Protein AF-A0A497EBQ5-F1 (afdb_monomer)

Sequence (539 aa):
HGDTGALLALSRTVGTRFAEIMQRRPEWRGMVRHTCGADFDPTGADAALEPAFLDLISDVGLSLDLALDDESISQLRKLGLRLKGLELVAVLRAGVQAVDGDAEGGWKMKLGRRMTPIAPSTRPFDFAAHGVIDSAVFRFGLIYDLTNFTTVFEEVRKAGRVAEEKALQFMYVFQSRTEEIRVARRLTFEKFMGDGAFFSARRATRILAAACEIQQAYDRLRHEGFPFDKGLRIAVNAAEYRLLPMRGTDEGAPTYEFFGHGIVELARLTTGKSIREVAQIAELFVHAGYDPDEVDAFLRPLIEARVKKTDKARRPYAVVLDAQGELINEGIVVTTAFVEVLGQELGACPLWEGETDGLRWLIFNADPAGETMLPVGLRLLGVVRLKGLAPVELVEALVWPQKGSPPRKLKETFELVDALRRVGGAGSLDVDGGNREEPRMISDDLVVVSFTEPTGIRRWILGEYRAADDVIIHALHMPLVVPVEMEEIEMWLFRSRFDLAGMYEVLRRETSGIARPMLQMREQPDFKAWFLAAPHRAP

Mean predicted aligned error: 20.34 Å

Nearest PDB structures (foldseek):
  4wp8-assembly1_B  TM=8.110E-01  e=7.811E-07  Mycobacterium avium
  4clt-assembly1_A  TM=6.547E-01  e=2.704E-03  Homo sapiens
  4clp-assembly1_A  TM=6.480E-01  e=3.014E-03  Homo sapiens
  4cly-assembly1_A  TM=6.211E-01  e=2.176E-03  Homo sapiens
  4usu-assembly1_A  TM=6.290E-01  e=6.450E-03  Homo sapiens

Foldseek 3Di:
DDDPVVLLVLLQLLLVLVVVVCVVPVVVLVVCCVQQNVPDRCSDSCVLLRLSSLVVCVVVVVCVSSVHDPVSSVVSPVNSVVVVVVVVVVVVVVVQWDWDADPVGWIWTDDDPDTHTDDPVDDRDDPVPPPPDQQKDWKKKKKKAQPPVVVLQVVQVVVHDVSNVVLVVLVVVLVVQLVVLCVVLVWDFQDADVRMGMIIDPALLSRQLSQQSSVVSLVVSVVVPNSSNQFMFMEIETDIWGWDFDDDPDPDDTRTDTDDDVVVVRVQRRVQPPVVVLVVVLVVCVVVVDDNVVSCVVCVVVVVVVVVQVPPDDDQADWAQGPVRTIDGRHYKYFVNSLQRLLVVCDQFWWWWDDDPNAIWIWTFSCPPDPDGFIKTKAWHAWHDGPPDDITTMIGMHGDDPDDDDTGIDPDGDRRVVVNVVRHDPDDDDDDDDDDDDDDDQPQQWKWKWFADPVRDIWIWIAGADPVQQKGFQIDTDPDDDDPDDDDVLVVLQVCLSVVSVVSVVVCVVDVHDIGHVVVQVPGPPIFMARSNHRVDGD

Structure (mmCIF, N/CA/C/O backbone):
data_AF-A0A497EBQ5-F1
#
_entry.id   AF-A0A497EBQ5-F1
#
loop_
_atom_site.group_PDB
_atom_site.id
_atom_site.type_symbol
_atom_site.label_atom_id
_atom_site.label_alt_id
_atom_site.label_comp_id
_atom_site.label_asym_id
_atom_site.label_entity_id
_atom_site.label_seq_id
_atom_site.pdbx_PDB_ins_code
_atom_site.Cartn_x
_atom_site.Cartn_y
_atom_site.Cartn_z
_atom_site.occupancy
_atom_site.B_iso_or_equiv
_atom_site.auth_seq_id
_atom_site.auth_comp_id
_atom_site.auth_asym_id
_atom_site.auth_atom_id
_atom_site.pdbx_PDB_model_num
ATOM 1 N N . HIS A 1 1 ? 36.876 12.454 -16.207 1.00 36.19 1 HIS A N 1
ATOM 2 C CA . HIS A 1 1 ? 36.783 13.291 -17.417 1.00 36.19 1 HIS A CA 1
ATOM 3 C C . HIS A 1 1 ? 37.115 12.411 -18.612 1.00 36.19 1 HIS A C 1
ATOM 5 O O . HIS A 1 1 ? 38.262 12.013 -18.731 1.00 36.19 1 HIS A O 1
ATOM 11 N N . GLY A 1 2 ? 36.109 11.980 -19.378 1.00 52.44 2 GLY A N 1
ATOM 12 C CA . GLY A 1 2 ? 36.311 11.094 -20.532 1.00 52.44 2 GLY A CA 1
ATOM 13 C C . GLY A 1 2 ? 36.712 11.902 -21.762 1.00 52.44 2 GLY A C 1
ATOM 14 O O . GLY A 1 2 ? 36.077 12.913 -22.053 1.00 52.44 2 GLY A O 1
ATOM 15 N N . ASP A 1 3 ? 37.776 11.481 -22.438 1.00 69.69 3 ASP A N 1
ATOM 16 C CA . ASP A 1 3 ? 38.300 12.126 -23.639 1.00 69.69 3 ASP A CA 1
ATOM 17 C C . ASP A 1 3 ? 37.489 11.685 -24.869 1.00 69.69 3 ASP A C 1
ATOM 19 O O . ASP A 1 3 ? 37.651 10.578 -25.383 1.00 69.69 3 ASP A O 1
ATOM 23 N N . THR A 1 4 ? 36.590 12.550 -25.346 1.00 69.06 4 THR A N 1
ATOM 24 C CA . THR A 1 4 ? 35.798 12.345 -26.573 1.00 69.06 4 THR A CA 1
ATOM 25 C C . THR A 1 4 ? 36.681 12.029 -27.789 1.00 69.06 4 THR A C 1
ATOM 27 O O . THR A 1 4 ? 36.239 11.345 -28.714 1.00 69.06 4 THR A O 1
ATOM 30 N N . GLY A 1 5 ? 37.943 12.479 -27.788 1.00 74.81 5 GLY A N 1
ATOM 31 C CA . GLY A 1 5 ? 38.915 12.169 -28.833 1.00 74.81 5 GLY A CA 1
ATOM 32 C C . GLY A 1 5 ? 39.259 10.681 -28.910 1.00 74.81 5 GLY A C 1
ATOM 33 O O . GLY A 1 5 ? 39.334 10.130 -30.010 1.00 74.81 5 GLY A O 1
ATOM 34 N N . ALA A 1 6 ? 39.383 10.008 -27.763 1.00 76.81 6 ALA A N 1
ATOM 35 C CA . ALA A 1 6 ? 39.684 8.579 -27.696 1.00 76.81 6 ALA A CA 1
ATOM 36 C C . ALA A 1 6 ? 38.535 7.721 -28.255 1.00 76.81 6 ALA A C 1
ATOM 38 O O . ALA A 1 6 ? 38.770 6.773 -29.003 1.00 76.81 6 ALA A O 1
ATOM 39 N N . LEU A 1 7 ? 37.287 8.103 -27.970 1.00 75.75 7 LEU A N 1
ATOM 40 C CA . LEU A 1 7 ? 36.094 7.414 -28.469 1.00 75.75 7 LEU A CA 1
ATOM 41 C C . LEU A 1 7 ? 35.959 7.517 -29.998 1.00 75.75 7 LEU A C 1
ATOM 43 O O . LEU A 1 7 ? 35.679 6.529 -30.675 1.00 75.75 7 LEU A O 1
ATOM 47 N N . LEU A 1 8 ? 36.205 8.706 -30.557 1.00 78.62 8 LEU A N 1
ATOM 48 C CA . LEU A 1 8 ? 36.171 8.918 -32.006 1.00 78.62 8 LEU A CA 1
ATOM 49 C C . LEU A 1 8 ? 37.300 8.169 -32.727 1.00 78.62 8 LEU A C 1
ATOM 51 O O . LEU A 1 8 ? 37.102 7.692 -33.844 1.00 78.62 8 LEU A O 1
ATOM 55 N N . ALA A 1 9 ? 38.477 8.059 -32.106 1.00 82.50 9 ALA A N 1
ATOM 56 C CA . ALA A 1 9 ? 39.588 7.275 -32.641 1.00 82.50 9 ALA A CA 1
ATOM 57 C C . ALA A 1 9 ? 39.280 5.767 -32.636 1.00 82.50 9 ALA A C 1
ATOM 59 O O . ALA A 1 9 ? 39.538 5.084 -33.632 1.00 82.50 9 ALA A O 1
ATOM 60 N N . LEU A 1 10 ? 38.673 5.265 -31.556 1.00 83.31 10 LEU A N 1
ATOM 61 C CA . LEU A 1 10 ? 38.221 3.877 -31.456 1.00 83.31 10 LEU A CA 1
ATOM 62 C C . LEU A 1 10 ? 37.173 3.558 -32.529 1.00 83.31 10 LEU A C 1
ATOM 64 O O . LEU A 1 10 ? 37.336 2.598 -33.277 1.00 83.31 10 LEU A O 1
ATOM 68 N N . SER A 1 11 ? 36.159 4.411 -32.684 1.00 82.06 11 SER A N 1
ATOM 69 C CA . SER A 1 11 ? 35.091 4.195 -33.665 1.00 82.06 11 SER A CA 1
ATOM 70 C C . SER A 1 11 ? 35.599 4.181 -35.115 1.00 82.06 11 SER A C 1
ATOM 72 O O . SER A 1 11 ? 35.252 3.294 -35.892 1.00 82.06 11 SER A O 1
ATOM 74 N N . ARG A 1 12 ? 36.531 5.080 -35.476 1.00 84.12 12 ARG A N 1
ATOM 75 C CA . ARG A 1 12 ? 37.190 5.045 -36.800 1.00 84.12 12 ARG A CA 1
ATOM 76 C C . ARG A 1 12 ? 37.993 3.767 -37.026 1.00 84.12 12 ARG A C 1
ATOM 78 O O . ARG A 1 12 ? 38.048 3.267 -38.150 1.00 84.12 12 ARG A O 1
ATOM 85 N N . THR A 1 13 ? 38.628 3.253 -35.977 1.00 86.44 13 THR A N 1
ATOM 86 C CA . THR A 1 13 ? 39.397 2.005 -36.045 1.00 86.44 13 THR A CA 1
ATOM 87 C C . THR A 1 13 ? 38.470 0.819 -36.306 1.00 86.44 13 THR A C 1
ATOM 89 O O . THR A 1 13 ? 38.755 0.020 -37.199 1.00 86.44 13 THR A O 1
ATOM 92 N N . VAL A 1 14 ? 37.333 0.753 -35.604 1.00 87.62 14 VAL A N 1
ATOM 93 C CA . VAL A 1 14 ? 36.286 -0.258 -35.824 1.00 87.62 14 VAL A CA 1
ATOM 94 C C . VAL A 1 14 ? 35.756 -0.182 -37.258 1.00 87.62 14 VAL A C 1
ATOM 96 O O . VAL A 1 14 ? 35.771 -1.192 -37.956 1.00 87.62 14 VAL A O 1
ATOM 99 N N . GLY A 1 15 ? 35.387 1.010 -37.740 1.00 86.94 15 GLY A N 1
ATOM 100 C CA . GLY A 1 15 ? 34.858 1.189 -39.096 1.00 86.94 15 GLY A CA 1
ATOM 101 C C . GLY A 1 15 ? 35.852 0.808 -40.201 1.00 86.94 15 GLY A C 1
ATOM 102 O O . GLY A 1 15 ? 35.484 0.137 -41.165 1.00 86.94 15 GLY A O 1
ATOM 103 N N . THR A 1 16 ? 37.135 1.153 -40.039 1.00 88.75 16 THR A N 1
ATOM 104 C CA . THR A 1 16 ? 38.191 0.799 -41.009 1.00 88.75 16 THR A CA 1
ATOM 105 C C . THR A 1 16 ? 38.391 -0.715 -41.084 1.00 88.75 16 THR A C 1
ATOM 107 O O . THR A 1 16 ? 38.412 -1.289 -42.171 1.00 88.75 16 THR A O 1
ATOM 110 N N . ARG A 1 17 ? 38.482 -1.383 -39.928 1.00 88.69 17 ARG A N 1
ATOM 111 C CA . ARG A 1 17 ? 38.652 -2.841 -39.864 1.00 88.69 17 ARG A CA 1
ATOM 112 C C . ARG A 1 17 ? 37.423 -3.579 -40.378 1.00 88.69 17 ARG A C 1
ATOM 114 O O . ARG A 1 17 ? 37.552 -4.567 -41.096 1.00 88.69 17 ARG A O 1
ATOM 121 N N . PHE A 1 18 ? 36.228 -3.079 -40.076 1.00 88.19 18 PHE A N 1
ATOM 122 C CA . PHE A 1 18 ? 35.001 -3.678 -40.583 1.00 88.19 18 PHE A CA 1
ATOM 123 C C . PHE A 1 18 ? 34.871 -3.523 -42.107 1.00 88.19 18 PHE A C 1
ATOM 125 O O . PHE A 1 18 ? 34.425 -4.452 -42.779 1.00 88.19 18 PHE A O 1
ATOM 132 N N . ALA A 1 19 ? 35.349 -2.415 -42.687 1.00 88.31 19 ALA A N 1
ATOM 133 C CA . ALA A 1 19 ? 35.413 -2.248 -44.140 1.00 88.31 19 ALA A CA 1
ATOM 134 C C . ALA A 1 19 ? 36.300 -3.314 -44.813 1.00 88.31 19 ALA A C 1
ATOM 136 O O . ALA A 1 19 ? 35.929 -3.858 -45.856 1.00 88.31 19 ALA A O 1
ATOM 137 N N . GLU A 1 20 ? 37.437 -3.667 -44.206 1.00 88.75 20 GLU A N 1
ATOM 138 C CA . GLU A 1 20 ? 38.303 -4.754 -44.687 1.00 88.75 20 GLU A CA 1
ATOM 139 C C . GLU A 1 20 ? 37.610 -6.124 -44.603 1.00 88.75 20 GLU A C 1
ATOM 141 O O . GLU A 1 20 ? 37.706 -6.930 -45.534 1.00 88.75 20 GLU A O 1
ATOM 146 N N . ILE A 1 21 ? 36.860 -6.378 -43.524 1.00 86.50 21 ILE A N 1
ATOM 147 C CA . ILE A 1 21 ? 36.050 -7.597 -43.367 1.00 86.50 21 ILE A CA 1
ATOM 148 C C . ILE A 1 21 ? 34.978 -7.662 -44.459 1.00 86.50 21 ILE A C 1
ATOM 150 O O . ILE A 1 21 ? 34.851 -8.685 -45.131 1.00 86.50 21 ILE A O 1
ATOM 154 N N . MET A 1 22 ? 34.265 -6.564 -44.713 1.00 82.94 22 MET A N 1
ATOM 155 C CA . MET A 1 22 ? 33.235 -6.485 -45.753 1.00 82.94 22 MET A CA 1
ATOM 156 C C . MET A 1 22 ? 33.783 -6.652 -47.176 1.00 82.94 22 MET A C 1
ATOM 158 O O . MET A 1 22 ? 33.067 -7.152 -48.045 1.00 82.94 22 MET A O 1
ATOM 162 N N . GLN A 1 23 ? 35.029 -6.245 -47.441 1.00 87.56 23 GLN A N 1
ATOM 163 C CA . GLN A 1 23 ? 35.689 -6.490 -48.731 1.00 87.56 23 GLN A CA 1
ATOM 164 C C . GLN A 1 23 ? 36.008 -7.973 -48.938 1.00 87.56 23 GLN A C 1
ATOM 166 O O . GLN A 1 23 ? 35.891 -8.476 -50.053 1.00 87.56 23 GLN A O 1
ATOM 171 N N . ARG A 1 24 ? 36.398 -8.675 -47.869 1.00 85.69 24 ARG A N 1
ATOM 172 C CA . ARG A 1 24 ? 36.721 -10.110 -47.907 1.00 85.69 24 ARG A CA 1
ATOM 173 C C . ARG A 1 24 ? 35.479 -10.999 -47.860 1.00 85.69 24 ARG A C 1
ATOM 175 O O . ARG A 1 24 ? 35.520 -12.109 -48.381 1.00 85.69 24 ARG A O 1
ATOM 182 N N . ARG A 1 25 ? 34.410 -10.526 -47.217 1.00 83.69 25 ARG A N 1
ATOM 183 C CA . ARG A 1 25 ? 33.180 -11.273 -46.935 1.00 83.69 25 ARG A CA 1
ATOM 184 C C . ARG A 1 25 ? 31.937 -10.416 -47.220 1.00 83.69 25 ARG A C 1
ATOM 186 O O . ARG A 1 25 ? 31.329 -9.867 -46.295 1.00 83.69 25 ARG A O 1
ATOM 193 N N . PRO A 1 26 ? 31.557 -10.248 -48.498 1.00 77.50 26 PRO A N 1
ATOM 194 C CA . PRO A 1 26 ? 30.444 -9.385 -48.893 1.00 77.50 26 PRO A CA 1
ATOM 195 C C . PRO A 1 26 ? 29.076 -9.822 -48.336 1.00 77.50 26 PRO A C 1
ATOM 197 O O . PRO A 1 26 ? 28.170 -8.991 -48.249 1.00 77.50 26 PRO A O 1
ATOM 200 N N . GLU A 1 27 ? 28.920 -11.082 -47.921 1.00 78.56 27 GLU A N 1
ATOM 201 C CA . GLU A 1 27 ? 27.724 -11.641 -47.277 1.00 78.56 27 GLU A CA 1
ATOM 202 C C . GLU A 1 27 ? 27.327 -10.916 -45.979 1.00 78.56 27 GLU A C 1
ATOM 204 O O . GLU A 1 27 ? 26.140 -10.824 -45.656 1.00 78.56 27 GLU A O 1
ATOM 209 N N . TRP A 1 28 ? 28.290 -10.295 -45.289 1.00 81.50 28 TRP A N 1
ATOM 210 C CA . TRP A 1 28 ? 28.044 -9.522 -44.069 1.00 81.50 28 TRP A CA 1
ATOM 211 C C . TRP A 1 28 ? 27.131 -8.321 -44.285 1.00 81.50 28 TRP A C 1
ATOM 213 O O . TRP A 1 28 ? 26.449 -7.902 -43.353 1.00 81.50 28 TRP A O 1
ATOM 223 N N . ARG A 1 29 ? 27.038 -7.811 -45.519 1.00 78.56 29 ARG A N 1
ATOM 224 C CA . ARG A 1 29 ? 26.090 -6.742 -45.863 1.00 78.56 29 ARG A CA 1
ATOM 225 C C . ARG A 1 29 ? 24.653 -7.138 -45.557 1.00 78.56 29 ARG A C 1
ATOM 227 O O . ARG A 1 29 ? 23.904 -6.317 -45.043 1.00 78.56 29 ARG A O 1
ATOM 234 N N . GLY A 1 30 ? 24.266 -8.376 -45.867 1.00 73.88 30 GLY A N 1
ATOM 235 C CA . GLY A 1 30 ? 22.909 -8.860 -45.611 1.00 73.88 30 GLY A CA 1
ATOM 236 C C . GLY A 1 30 ? 22.621 -8.974 -44.116 1.00 73.88 30 GLY A C 1
ATOM 237 O O . GLY A 1 30 ? 21.559 -8.557 -43.663 1.00 73.88 30 GLY A O 1
ATOM 238 N N . MET A 1 31 ? 23.597 -9.475 -43.357 1.00 77.94 31 MET A N 1
ATOM 239 C CA . MET A 1 31 ? 23.466 -9.694 -41.918 1.00 77.94 31 MET A CA 1
ATOM 240 C C . MET A 1 31 ? 23.413 -8.377 -41.138 1.00 77.94 31 MET A C 1
ATOM 242 O O . MET A 1 31 ? 22.496 -8.175 -40.351 1.00 77.94 31 MET A O 1
ATOM 246 N N . VAL A 1 32 ? 24.303 -7.426 -41.441 1.00 81.69 32 VAL A N 1
ATOM 247 C CA . VAL A 1 32 ? 24.263 -6.078 -40.849 1.00 81.69 32 VAL A CA 1
ATOM 248 C C . VAL A 1 32 ? 22.943 -5.381 -41.171 1.00 81.69 32 VAL A C 1
ATOM 250 O O . VAL A 1 32 ? 22.308 -4.835 -40.275 1.00 81.69 32 VAL A O 1
ATOM 253 N N . ARG A 1 33 ? 22.477 -5.460 -42.423 1.00 77.94 33 ARG A N 1
ATOM 254 C CA . ARG A 1 33 ? 21.204 -4.856 -42.837 1.00 77.94 33 ARG A CA 1
ATOM 255 C C . ARG A 1 33 ? 20.005 -5.432 -42.078 1.00 77.94 33 ARG A C 1
ATOM 257 O O . ARG A 1 33 ? 19.049 -4.710 -41.809 1.00 77.94 33 ARG A O 1
ATOM 264 N N . HIS A 1 34 ? 20.035 -6.730 -41.777 1.00 75.00 34 HIS A N 1
ATOM 265 C CA . HIS A 1 34 ? 18.949 -7.412 -41.078 1.00 75.00 34 HIS A CA 1
ATOM 266 C C . HIS A 1 34 ? 18.950 -7.114 -39.574 1.00 75.00 34 HIS A C 1
ATOM 268 O O . HIS A 1 34 ? 17.886 -6.889 -39.007 1.00 75.00 34 HIS A O 1
ATOM 274 N N . THR A 1 35 ? 20.129 -7.058 -38.949 1.00 75.50 35 THR A N 1
ATOM 275 C CA . THR A 1 35 ? 20.261 -6.869 -37.497 1.00 75.50 35 THR A CA 1
ATOM 276 C C . THR A 1 35 ? 20.262 -5.396 -37.080 1.00 75.50 35 THR A C 1
ATOM 278 O O . THR A 1 35 ? 19.675 -5.048 -36.063 1.00 75.50 35 THR A O 1
ATOM 281 N N . CYS A 1 36 ? 20.900 -4.520 -37.860 1.00 79.06 36 CYS A N 1
ATOM 282 C CA . CYS A 1 36 ? 21.112 -3.106 -37.517 1.00 79.06 36 CYS A CA 1
ATOM 283 C C . CYS A 1 36 ? 20.207 -2.146 -38.312 1.00 79.06 36 CYS A C 1
ATOM 285 O O . CYS A 1 36 ? 20.184 -0.949 -38.041 1.00 79.06 36 CYS A O 1
ATOM 287 N N . GLY A 1 37 ? 19.451 -2.659 -39.288 1.00 75.50 37 GLY A N 1
ATOM 288 C CA . GLY A 1 37 ? 18.584 -1.868 -40.159 1.00 75.50 37 GLY A CA 1
ATOM 289 C C . GLY A 1 37 ? 19.244 -1.460 -41.478 1.00 75.50 37 GLY A C 1
ATOM 290 O O . GLY A 1 37 ? 20.457 -1.544 -41.663 1.00 75.50 37 GLY A O 1
ATOM 291 N N . ALA A 1 38 ? 18.417 -1.043 -42.441 1.00 74.50 38 ALA A N 1
ATOM 292 C CA . ALA A 1 38 ? 18.861 -0.802 -43.815 1.00 74.50 38 ALA A CA 1
ATOM 293 C C . ALA A 1 38 ? 19.702 0.465 -44.013 1.00 74.50 38 ALA A C 1
ATOM 295 O O . ALA A 1 38 ? 20.458 0.527 -44.980 1.00 74.50 38 ALA A O 1
ATOM 296 N N . ASP A 1 39 ? 19.574 1.424 -43.099 1.00 75.31 39 ASP A N 1
ATOM 297 C CA . ASP A 1 39 ? 20.200 2.746 -43.187 1.00 75.31 39 ASP A CA 1
ATOM 298 C C . ASP A 1 39 ? 21.470 2.864 -42.326 1.00 75.31 39 ASP A C 1
ATOM 300 O O . ASP A 1 39 ? 22.095 3.921 -42.283 1.00 75.31 39 ASP A O 1
ATOM 304 N N . PHE A 1 40 ? 21.861 1.788 -41.636 1.00 83.31 40 PHE A N 1
ATOM 305 C CA . PHE A 1 40 ? 23.052 1.758 -40.793 1.00 83.31 40 PHE A CA 1
ATOM 306 C C . PHE A 1 40 ? 24.331 1.574 -41.626 1.00 83.31 40 PHE A C 1
ATOM 308 O O . PHE A 1 40 ? 24.438 0.626 -42.409 1.00 83.31 40 PHE A O 1
ATOM 315 N N . ASP A 1 41 ? 25.318 2.455 -41.426 1.00 86.31 41 ASP A N 1
ATOM 316 C CA . ASP A 1 41 ? 26.653 2.342 -42.020 1.00 86.31 41 ASP A CA 1
ATOM 317 C C . ASP A 1 41 ? 27.648 1.760 -40.999 1.00 86.31 41 ASP A C 1
ATOM 319 O O . ASP A 1 41 ? 28.133 2.480 -40.122 1.00 86.31 41 ASP A O 1
ATOM 323 N N . PRO A 1 42 ? 28.025 0.474 -41.117 1.00 82.25 42 PRO A N 1
ATOM 324 C CA . PRO A 1 42 ? 28.953 -0.159 -40.184 1.00 82.25 42 PRO A CA 1
ATOM 325 C C . PRO A 1 42 ? 30.403 0.338 -40.334 1.00 82.25 42 PRO A C 1
ATOM 327 O O . PRO A 1 42 ? 31.271 -0.048 -39.551 1.00 82.25 42 PRO A O 1
ATOM 330 N N . THR A 1 43 ? 30.691 1.170 -41.341 1.00 85.56 43 THR A N 1
ATOM 331 C CA . THR A 1 43 ? 31.991 1.833 -41.531 1.00 85.56 43 THR A CA 1
ATOM 332 C C . THR A 1 43 ? 31.998 3.279 -41.022 1.00 85.56 43 THR A C 1
ATOM 334 O O . THR A 1 43 ? 33.041 3.939 -41.034 1.00 85.56 43 THR A O 1
ATOM 337 N N . GLY A 1 44 ? 30.843 3.753 -40.543 1.00 81.62 44 GLY A N 1
ATOM 338 C CA . GLY A 1 44 ? 30.617 5.102 -40.048 1.00 81.62 44 GLY A CA 1
ATOM 339 C C . GLY A 1 44 ? 31.314 5.409 -38.722 1.00 81.62 44 GLY A C 1
ATOM 340 O O . GLY A 1 44 ? 31.762 4.533 -37.981 1.00 81.62 44 GLY A O 1
ATOM 341 N N . ALA A 1 45 ? 31.397 6.703 -38.403 1.00 76.00 45 ALA A N 1
ATOM 342 C CA . ALA A 1 45 ? 32.043 7.202 -37.185 1.00 76.00 45 ALA A CA 1
ATOM 343 C C . ALA A 1 45 ? 31.257 6.900 -35.893 1.00 76.00 45 ALA A C 1
ATOM 345 O O . ALA A 1 45 ? 31.770 7.113 -34.794 1.00 76.00 45 ALA A O 1
ATOM 346 N N . ASP A 1 46 ? 30.035 6.403 -36.012 1.00 78.94 46 ASP A N 1
ATOM 347 C CA . ASP A 1 46 ? 29.095 6.039 -34.956 1.00 78.94 46 ASP A CA 1
ATOM 348 C C . ASP A 1 46 ? 28.866 4.524 -34.850 1.00 78.94 46 ASP A C 1
ATOM 350 O O . ASP A 1 46 ? 28.200 4.081 -33.917 1.00 78.94 46 ASP A O 1
ATOM 354 N N . ALA A 1 47 ? 29.470 3.716 -35.730 1.00 83.50 47 ALA A N 1
ATOM 355 C CA . ALA A 1 47 ? 29.270 2.269 -35.756 1.00 83.50 47 ALA A CA 1
ATOM 356 C C . ALA A 1 47 ? 29.567 1.610 -34.398 1.00 83.50 47 ALA A C 1
ATOM 358 O O . ALA A 1 47 ? 28.780 0.805 -33.908 1.00 83.50 47 ALA A O 1
ATOM 359 N N . ALA A 1 48 ? 30.648 2.022 -33.725 1.00 85.06 48 ALA A N 1
ATOM 360 C CA . ALA A 1 48 ? 31.024 1.504 -32.406 1.00 85.06 48 ALA A CA 1
ATOM 361 C C . ALA A 1 48 ? 30.077 1.925 -31.261 1.00 85.06 48 ALA A C 1
ATOM 363 O O . ALA A 1 48 ? 30.321 1.572 -30.110 1.00 85.06 48 ALA A O 1
ATOM 364 N N . LEU A 1 49 ? 29.027 2.696 -31.547 1.00 85.75 49 LEU A N 1
ATOM 365 C CA . LEU A 1 49 ? 28.007 3.126 -30.590 1.00 85.75 49 LEU A CA 1
ATOM 366 C C . LEU A 1 49 ? 26.634 2.512 -30.875 1.00 85.75 49 LEU A C 1
ATOM 368 O O . LEU A 1 49 ? 25.719 2.738 -30.085 1.00 85.75 49 LEU A O 1
ATOM 372 N N . GLU A 1 50 ? 26.472 1.748 -31.957 1.00 88.56 50 GLU A N 1
ATOM 373 C CA . GLU A 1 50 ? 25.205 1.099 -32.291 1.00 88.56 50 GLU A CA 1
ATOM 374 C C . GLU A 1 50 ? 25.070 -0.228 -31.520 1.00 88.56 50 GLU A C 1
ATOM 376 O O . GLU A 1 50 ? 25.808 -1.177 -31.801 1.00 88.56 50 GLU A O 1
ATOM 381 N N . PRO A 1 51 ? 24.144 -0.344 -30.545 1.00 88.12 51 PRO A N 1
ATOM 382 C CA . PRO A 1 51 ? 24.062 -1.526 -29.687 1.00 88.12 51 PRO A CA 1
ATOM 383 C C . PRO A 1 51 ? 23.793 -2.820 -30.461 1.00 88.12 51 PRO A C 1
ATOM 385 O O . PRO A 1 51 ? 24.400 -3.839 -30.154 1.00 88.12 51 PRO A O 1
ATOM 388 N N . ALA A 1 52 ? 22.950 -2.772 -31.498 1.00 86.62 52 ALA A N 1
ATOM 389 C CA . ALA A 1 52 ? 22.645 -3.939 -32.328 1.00 86.62 52 ALA A CA 1
ATOM 390 C C . ALA A 1 52 ? 23.865 -4.434 -33.126 1.00 86.62 52 ALA A C 1
ATOM 392 O O . ALA A 1 52 ? 24.010 -5.631 -33.371 1.00 86.62 52 ALA A O 1
ATOM 393 N N . PHE A 1 53 ? 24.766 -3.524 -33.503 1.00 89.38 53 PHE A N 1
ATOM 394 C CA . PHE A 1 53 ? 26.006 -3.864 -34.195 1.00 89.38 53 PHE A CA 1
ATOM 395 C C . PHE A 1 53 ? 27.035 -4.474 -33.243 1.00 89.38 53 PHE A C 1
ATOM 397 O O . PHE A 1 53 ? 27.681 -5.462 -33.587 1.00 89.38 53 PHE A O 1
ATOM 404 N N . LEU A 1 54 ? 27.150 -3.927 -32.030 1.00 89.50 54 LEU A N 1
ATOM 405 C CA . LEU A 1 54 ? 28.002 -4.484 -30.978 1.00 89.50 54 LEU A CA 1
ATOM 406 C C . LEU A 1 54 ? 27.536 -5.883 -30.548 1.00 89.50 54 LEU A C 1
ATOM 408 O O . LEU A 1 54 ? 28.371 -6.772 -30.395 1.00 89.50 54 LEU A O 1
ATOM 412 N N . ASP A 1 55 ? 26.222 -6.085 -30.421 1.00 87.38 55 ASP A N 1
ATOM 413 C CA . ASP A 1 55 ? 25.626 -7.388 -30.111 1.00 87.38 55 ASP A CA 1
ATOM 414 C C . ASP A 1 55 ? 25.916 -8.390 -31.253 1.00 87.38 55 ASP A C 1
ATOM 416 O O . ASP A 1 55 ? 26.428 -9.477 -30.999 1.00 87.38 55 ASP A O 1
ATOM 420 N N . LEU A 1 56 ? 25.759 -7.990 -32.525 1.00 86.25 56 LEU A N 1
ATOM 421 C CA . LEU A 1 56 ? 26.107 -8.826 -33.686 1.00 86.25 56 LEU A CA 1
ATOM 422 C C . LEU A 1 56 ? 27.595 -9.218 -33.734 1.00 86.25 56 LEU A C 1
ATOM 424 O O . LEU A 1 56 ? 27.934 -10.358 -34.051 1.00 86.25 56 LEU A O 1
ATOM 428 N N . ILE A 1 57 ? 28.495 -8.270 -33.466 1.00 87.19 57 ILE A N 1
ATOM 429 C CA . ILE A 1 57 ? 29.942 -8.519 -33.441 1.00 87.19 57 ILE A CA 1
ATOM 430 C C . ILE A 1 57 ? 30.299 -9.502 -32.325 1.00 87.19 57 ILE A C 1
ATOM 432 O O . ILE A 1 57 ? 31.105 -10.407 -32.555 1.00 87.19 57 ILE A O 1
ATOM 436 N N . SER A 1 58 ? 29.694 -9.326 -31.148 1.00 85.38 58 SER A N 1
ATOM 437 C CA . SER A 1 58 ? 29.897 -10.190 -29.986 1.00 85.38 58 SER A CA 1
ATOM 438 C C . SER A 1 58 ? 29.396 -11.606 -30.263 1.00 85.38 58 SER A C 1
ATOM 440 O O . SER A 1 58 ? 30.134 -12.570 -30.068 1.00 85.38 58 SER A O 1
ATOM 442 N N . ASP A 1 59 ? 28.180 -11.735 -30.794 1.00 83.31 59 ASP A N 1
ATOM 443 C CA . ASP A 1 59 ? 27.516 -13.024 -31.007 1.00 83.31 59 ASP A CA 1
ATOM 444 C C . ASP A 1 59 ? 28.200 -13.873 -32.086 1.00 83.31 59 ASP A C 1
ATOM 446 O O . ASP A 1 59 ? 28.208 -15.102 -32.013 1.00 83.31 59 ASP A O 1
ATOM 450 N N . VAL A 1 60 ? 28.811 -13.228 -33.085 1.00 82.44 60 VAL A N 1
ATOM 451 C CA . VAL A 1 60 ? 29.514 -13.915 -34.182 1.00 82.44 60 VAL A CA 1
ATOM 452 C C . VAL A 1 60 ? 31.034 -13.981 -33.949 1.00 82.44 60 VAL A C 1
ATOM 454 O O . VAL A 1 60 ? 31.772 -14.532 -34.766 1.00 82.44 60 VAL A O 1
ATOM 457 N N . GLY A 1 61 ? 31.522 -13.459 -32.819 1.00 82.81 61 GLY A N 1
ATOM 458 C CA . GLY A 1 61 ? 32.923 -13.569 -32.406 1.00 82.81 61 GLY A CA 1
ATOM 459 C C . GLY A 1 61 ? 33.904 -12.691 -33.190 1.00 82.81 61 GLY A C 1
ATOM 460 O O . GLY A 1 61 ? 35.089 -13.010 -33.252 1.00 82.81 61 GLY A O 1
ATOM 461 N N . LEU A 1 62 ? 33.442 -11.584 -33.782 1.00 83.31 62 LEU A N 1
ATOM 462 C CA . LEU A 1 62 ? 34.292 -10.632 -34.517 1.00 83.31 62 LEU A CA 1
ATOM 463 C C . LEU A 1 62 ? 34.973 -9.583 -33.620 1.00 83.31 62 LEU A C 1
ATOM 465 O O . LEU A 1 62 ? 35.747 -8.760 -34.112 1.00 83.31 62 LEU A O 1
ATOM 469 N N . SER A 1 63 ? 34.705 -9.593 -32.312 1.00 83.25 63 SER A N 1
ATOM 470 C CA . SER A 1 63 ? 35.229 -8.618 -31.345 1.00 83.25 63 SER A CA 1
ATOM 471 C C . SER A 1 63 ? 36.756 -8.479 -31.410 1.00 83.25 63 SER A C 1
ATOM 473 O O . SER A 1 63 ? 37.285 -7.369 -31.472 1.00 83.25 63 SER A O 1
ATOM 475 N N . LEU A 1 64 ? 37.467 -9.609 -31.507 1.00 81.31 64 LEU A N 1
ATOM 476 C CA . LEU A 1 64 ? 38.932 -9.657 -31.581 1.00 81.31 64 LEU A CA 1
ATOM 477 C C . LEU A 1 64 ? 39.479 -9.066 -32.888 1.00 81.31 64 LEU A C 1
ATOM 479 O O . LEU A 1 64 ? 40.442 -8.295 -32.861 1.00 81.31 64 LEU A O 1
ATOM 483 N N . ASP A 1 65 ? 38.841 -9.367 -34.022 1.00 84.25 65 ASP A N 1
ATOM 484 C CA . ASP A 1 65 ? 39.227 -8.825 -35.331 1.00 84.25 65 ASP A CA 1
ATOM 485 C C . ASP A 1 65 ? 39.071 -7.295 -35.365 1.00 84.25 65 ASP A C 1
ATOM 487 O O . ASP A 1 65 ? 39.877 -6.579 -35.972 1.00 84.25 65 ASP A O 1
ATOM 491 N N . LEU A 1 66 ? 38.089 -6.772 -34.627 1.00 83.75 66 LEU A N 1
ATOM 492 C CA . LEU A 1 66 ? 37.809 -5.342 -34.490 1.00 83.75 66 LEU A CA 1
ATOM 493 C C . LEU A 1 66 ? 38.583 -4.650 -33.356 1.00 83.75 66 LEU A C 1
ATOM 495 O O . LEU A 1 66 ? 38.429 -3.443 -33.184 1.00 83.75 66 LEU A O 1
ATOM 499 N N . ALA A 1 67 ? 39.465 -5.370 -32.650 1.00 83.81 67 ALA A N 1
ATOM 500 C CA . ALA A 1 67 ? 40.213 -4.884 -31.483 1.00 83.81 67 ALA A CA 1
ATOM 501 C C . ALA A 1 67 ? 39.320 -4.321 -30.363 1.00 83.81 67 ALA A C 1
ATOM 503 O O . ALA A 1 67 ? 39.652 -3.313 -29.738 1.00 83.81 67 ALA A O 1
ATOM 504 N N . LEU A 1 68 ? 38.197 -4.988 -30.111 1.00 85.88 68 LEU A N 1
ATOM 505 C CA . LEU A 1 68 ? 37.301 -4.710 -28.998 1.00 85.88 68 LEU A CA 1
ATOM 506 C C . LEU A 1 68 ? 37.377 -5.860 -27.990 1.00 85.88 68 LEU A C 1
ATOM 508 O O . LEU A 1 68 ? 37.177 -7.019 -28.353 1.00 85.88 68 LEU A O 1
ATOM 512 N N . ASP A 1 69 ? 37.666 -5.536 -26.732 1.00 87.12 69 ASP A N 1
ATOM 513 C CA . ASP A 1 69 ? 37.501 -6.467 -25.616 1.00 87.12 69 ASP A CA 1
ATOM 514 C C . ASP A 1 69 ? 36.074 -6.395 -25.039 1.00 87.12 69 ASP A C 1
ATOM 516 O O . ASP A 1 69 ? 35.313 -5.457 -25.304 1.00 87.12 69 ASP A O 1
ATOM 520 N N . ASP A 1 70 ? 35.700 -7.399 -24.245 1.00 82.44 70 ASP A N 1
ATOM 521 C CA . ASP A 1 70 ? 34.348 -7.519 -23.680 1.00 82.44 70 ASP A CA 1
ATOM 522 C C . ASP A 1 70 ? 33.982 -6.329 -22.776 1.00 82.44 70 ASP A C 1
ATOM 524 O O . ASP A 1 70 ? 32.821 -5.907 -22.707 1.00 82.44 70 ASP A O 1
ATOM 528 N N . GLU A 1 71 ? 34.975 -5.746 -22.097 1.00 84.56 71 GLU A N 1
ATOM 529 C CA . GLU A 1 71 ? 34.780 -4.566 -21.259 1.00 84.56 71 GLU A CA 1
ATOM 530 C C . GLU A 1 71 ? 34.439 -3.334 -22.108 1.00 84.56 71 GLU A C 1
ATOM 532 O O . GLU A 1 71 ? 33.457 -2.638 -21.823 1.00 84.56 71 GLU A O 1
ATOM 537 N N . SER A 1 72 ? 35.186 -3.098 -23.187 1.00 84.38 72 SER A N 1
ATOM 538 C CA . SER A 1 72 ? 34.945 -2.013 -24.139 1.00 84.38 72 SER A CA 1
ATOM 539 C C . SER A 1 72 ? 33.587 -2.165 -24.809 1.00 84.38 72 SER A C 1
ATOM 541 O O . SER A 1 72 ? 32.848 -1.186 -24.901 1.00 84.38 72 SER A O 1
ATOM 543 N N . ILE A 1 73 ? 33.203 -3.383 -25.205 1.00 86.56 73 ILE A N 1
ATOM 544 C CA . ILE A 1 73 ? 31.875 -3.667 -25.770 1.00 86.56 73 ILE A CA 1
ATOM 545 C C . ILE A 1 73 ? 30.778 -3.312 -24.762 1.00 86.56 73 ILE A C 1
ATOM 547 O O . ILE A 1 73 ? 29.841 -2.586 -25.096 1.00 86.56 73 ILE A O 1
ATOM 551 N N . SER A 1 74 ? 30.907 -3.744 -23.504 1.00 85.00 74 SER A N 1
ATOM 552 C CA . SER A 1 74 ? 29.934 -3.438 -22.446 1.00 85.00 74 SER A CA 1
ATOM 553 C C . SER A 1 74 ? 29.798 -1.932 -22.186 1.00 85.00 74 SER A C 1
ATOM 555 O O . SER A 1 74 ? 28.687 -1.413 -22.018 1.00 85.00 74 SER A O 1
ATOM 557 N N . GLN A 1 75 ? 30.915 -1.199 -22.171 1.00 84.88 75 GLN A N 1
ATOM 558 C CA . GLN A 1 75 ? 30.924 0.249 -21.956 1.00 84.88 75 GLN A CA 1
ATOM 559 C C . GLN A 1 75 ? 30.350 1.019 -23.153 1.00 84.88 75 GLN A C 1
ATOM 561 O O . GLN A 1 75 ? 29.517 1.911 -22.962 1.00 84.88 75 GLN A O 1
ATOM 566 N N . LEU A 1 76 ? 30.736 0.649 -24.376 1.00 87.94 76 LEU A N 1
ATOM 567 C CA . LEU A 1 76 ? 30.221 1.237 -25.612 1.00 87.94 76 LEU A CA 1
ATOM 568 C C . LEU A 1 76 ? 28.725 0.971 -25.777 1.00 87.94 76 LEU A C 1
ATOM 570 O O . LEU A 1 76 ? 27.986 1.895 -26.099 1.00 87.94 76 LEU A O 1
ATOM 574 N N . ARG A 1 77 ? 28.247 -0.232 -25.440 1.00 86.12 77 ARG A N 1
ATOM 575 C CA . ARG A 1 77 ? 26.817 -0.571 -25.437 1.00 86.12 77 ARG A CA 1
ATOM 576 C C . ARG A 1 77 ? 26.031 0.301 -24.462 1.00 86.12 77 ARG A C 1
ATOM 578 O O . ARG A 1 77 ? 24.998 0.862 -24.820 1.00 86.12 77 ARG A O 1
ATOM 585 N N . LYS A 1 78 ? 26.533 0.479 -23.233 1.00 85.12 78 LYS A N 1
ATOM 586 C CA . LYS A 1 78 ? 25.915 1.372 -22.233 1.00 85.12 78 LYS A CA 1
ATOM 587 C C . LYS A 1 78 ? 25.875 2.825 -22.706 1.00 85.12 78 LYS A C 1
ATOM 589 O O . LYS A 1 78 ? 24.883 3.513 -22.465 1.00 85.12 78 LYS A O 1
ATOM 594 N N . LEU A 1 79 ? 26.936 3.303 -23.355 1.00 85.62 79 LEU A N 1
ATOM 595 C CA . LEU A 1 79 ? 26.991 4.656 -23.907 1.00 85.62 79 LEU A CA 1
ATOM 596 C C . LEU A 1 79 ? 26.045 4.816 -25.104 1.00 85.62 79 LEU A C 1
ATOM 598 O O . LEU A 1 79 ? 25.271 5.770 -25.133 1.00 85.62 79 LEU A O 1
ATOM 602 N N . GLY A 1 80 ? 26.059 3.865 -26.035 1.00 84.94 80 GLY A N 1
ATOM 603 C CA . GLY A 1 80 ? 25.181 3.798 -27.198 1.00 84.94 80 GLY A CA 1
ATOM 604 C C . GLY A 1 80 ? 23.708 3.823 -26.813 1.00 84.94 80 GLY A C 1
ATOM 605 O O . GLY A 1 80 ? 22.961 4.662 -27.302 1.00 84.94 80 GLY A O 1
ATOM 606 N N . LEU A 1 81 ? 23.297 3.007 -25.836 1.00 84.56 81 LEU A N 1
ATOM 607 C CA . LEU A 1 81 ? 21.927 3.014 -25.305 1.00 84.56 81 LEU A CA 1
ATOM 608 C C . LEU A 1 81 ? 21.535 4.365 -24.694 1.00 84.56 81 LEU A C 1
ATOM 610 O O . LEU A 1 81 ? 20.411 4.829 -24.883 1.00 84.56 81 LEU A O 1
ATOM 614 N N . ARG A 1 82 ? 22.456 5.032 -23.989 1.00 82.81 82 ARG A N 1
ATOM 615 C CA . ARG A 1 82 ? 22.207 6.382 -23.458 1.00 82.81 82 ARG A CA 1
ATOM 616 C C . ARG A 1 82 ? 22.063 7.412 -24.579 1.00 82.81 82 ARG A C 1
ATOM 618 O O . ARG A 1 82 ? 21.171 8.251 -24.500 1.00 82.81 82 ARG A O 1
ATOM 625 N N . LEU A 1 83 ? 22.898 7.343 -25.615 1.00 83.00 83 LEU A N 1
ATOM 626 C CA . LEU A 1 83 ? 22.828 8.238 -26.774 1.00 83.00 83 LEU A CA 1
ATOM 627 C C . LEU A 1 83 ? 21.566 7.995 -27.610 1.00 83.00 83 LEU A C 1
ATOM 629 O O . LEU A 1 83 ? 20.894 8.962 -27.949 1.00 83.00 83 LEU A O 1
ATOM 633 N N . LYS A 1 84 ? 21.170 6.737 -27.842 1.00 78.75 84 LYS A N 1
ATOM 634 C CA . LYS A 1 84 ? 19.884 6.373 -28.462 1.00 78.75 84 LYS A CA 1
ATOM 635 C C . LYS A 1 84 ? 18.697 6.857 -27.640 1.00 78.75 84 LYS A C 1
ATOM 637 O O . LYS A 1 84 ? 17.724 7.342 -28.204 1.00 78.75 84 LYS A O 1
ATOM 642 N N . GLY A 1 85 ? 18.784 6.793 -26.311 1.00 72.69 85 GLY A N 1
ATOM 643 C CA . GLY A 1 85 ? 17.791 7.402 -25.427 1.00 72.69 85 GLY A CA 1
ATOM 644 C C . GLY A 1 85 ? 17.657 8.910 -25.661 1.00 72.69 85 GLY A C 1
ATOM 645 O O . GLY A 1 85 ? 16.545 9.423 -25.755 1.00 72.69 85 GLY A O 1
ATOM 646 N N . LEU A 1 86 ? 18.776 9.621 -25.824 1.00 73.12 86 LEU A N 1
ATOM 647 C CA . LEU A 1 86 ? 18.777 11.054 -26.142 1.00 73.12 86 LEU A CA 1
ATOM 648 C C . LEU A 1 86 ? 18.286 11.349 -27.569 1.00 73.12 86 LEU A C 1
ATOM 650 O O . LEU A 1 86 ? 17.578 12.334 -27.769 1.00 73.12 86 LEU A O 1
ATOM 654 N N . GLU A 1 87 ? 18.616 10.502 -28.544 1.00 72.31 87 GLU A N 1
ATOM 655 C CA . GLU A 1 87 ? 18.131 10.589 -29.925 1.00 72.31 87 GLU A CA 1
ATOM 656 C C . GLU A 1 87 ? 16.616 10.372 -29.992 1.00 72.31 87 GLU A C 1
ATOM 658 O O . GLU A 1 87 ? 15.910 11.181 -30.584 1.00 72.31 87 GLU A O 1
ATOM 663 N N . LEU A 1 88 ? 16.093 9.352 -29.307 1.00 68.81 88 LEU A N 1
ATOM 664 C CA . LEU A 1 88 ? 14.658 9.112 -29.175 1.00 68.81 88 LEU A CA 1
ATOM 665 C C . LEU A 1 88 ? 13.963 10.323 -28.553 1.00 68.81 88 LEU A C 1
ATOM 667 O O . LEU A 1 88 ? 12.949 10.782 -29.069 1.00 68.81 88 LEU A O 1
ATOM 671 N N . VAL A 1 89 ? 14.528 10.887 -27.482 1.00 65.88 89 VAL A N 1
ATOM 672 C CA . VAL A 1 89 ? 14.015 12.124 -26.876 1.00 65.88 89 VAL A CA 1
ATOM 673 C C . VAL A 1 89 ? 14.032 13.280 -27.882 1.00 65.88 89 VAL A C 1
ATOM 675 O O . VAL A 1 89 ? 13.073 14.050 -27.928 1.00 65.88 89 VAL A O 1
ATOM 678 N N . ALA A 1 90 ? 15.071 13.403 -28.711 1.00 63.31 90 ALA A N 1
ATOM 679 C CA . ALA A 1 90 ? 15.164 14.428 -29.748 1.00 63.31 90 ALA A CA 1
ATOM 680 C C . ALA A 1 90 ? 14.145 14.222 -30.886 1.00 63.31 90 ALA A C 1
ATOM 682 O O . ALA A 1 90 ? 13.520 15.191 -31.314 1.00 63.31 90 ALA A O 1
ATOM 683 N N . VAL A 1 91 ? 13.923 12.983 -31.333 1.00 64.44 91 VAL A N 1
ATOM 684 C CA . VAL A 1 91 ? 12.930 12.616 -32.359 1.00 64.44 91 VAL A CA 1
ATOM 685 C C . VAL A 1 91 ? 11.509 12.817 -31.842 1.00 64.44 91 VAL A C 1
ATOM 687 O O . VAL A 1 91 ? 10.688 13.425 -32.526 1.00 64.44 91 VAL A O 1
ATOM 690 N N . LEU A 1 92 ? 11.222 12.385 -30.612 1.00 59.25 92 LEU A N 1
ATOM 691 C CA . LEU A 1 92 ? 9.947 12.655 -29.949 1.00 59.25 92 LEU A CA 1
ATOM 692 C C . LEU A 1 92 ? 9.713 14.164 -29.835 1.00 59.25 92 LEU A C 1
ATOM 694 O O . LEU A 1 92 ? 8.624 14.634 -30.154 1.00 59.25 92 LEU A O 1
ATOM 698 N N . ARG A 1 93 ? 10.748 14.941 -29.485 1.00 57.75 93 ARG A N 1
ATOM 699 C CA . ARG A 1 93 ? 10.701 16.411 -29.523 1.00 57.75 93 ARG A CA 1
ATOM 700 C C . ARG A 1 93 ? 10.429 16.965 -30.918 1.00 57.75 93 ARG A C 1
ATOM 702 O O . ARG A 1 93 ? 9.676 17.919 -31.029 1.00 57.75 93 ARG A O 1
ATOM 709 N N . ALA A 1 94 ? 11.012 16.395 -31.969 1.00 56.47 94 ALA A N 1
ATOM 710 C CA . ALA A 1 94 ? 10.768 16.823 -33.346 1.00 56.47 94 ALA A CA 1
ATOM 711 C C . ALA A 1 94 ? 9.340 16.490 -33.829 1.00 56.47 94 ALA A C 1
ATOM 713 O O . ALA A 1 94 ? 8.794 17.191 -34.682 1.00 56.47 94 ALA A O 1
ATOM 714 N N . GLY A 1 95 ? 8.720 15.446 -33.266 1.00 56.72 95 GLY A N 1
ATOM 715 C CA . GLY A 1 95 ? 7.304 15.118 -33.453 1.00 56.72 95 GLY A CA 1
ATOM 716 C C . GLY A 1 95 ? 6.347 16.090 -32.752 1.00 56.72 95 GLY A C 1
ATOM 717 O O . GLY A 1 95 ? 5.176 16.170 -33.121 1.00 56.72 95 GLY A O 1
ATOM 718 N N . VAL A 1 96 ? 6.841 16.869 -31.785 1.00 61.31 96 VAL A N 1
ATOM 719 C CA . VAL A 1 96 ? 6.101 17.970 -31.163 1.00 61.31 96 VAL A CA 1
ATOM 720 C C . VAL A 1 96 ? 6.226 19.207 -32.050 1.00 61.31 96 VAL A C 1
ATOM 722 O O . VAL A 1 96 ? 7.286 19.820 -32.158 1.00 61.31 96 VAL A O 1
ATOM 725 N N . GLN A 1 97 ? 5.126 19.586 -32.698 1.00 64.50 97 GLN A N 1
ATOM 726 C CA . GLN A 1 97 ? 5.067 20.784 -33.533 1.00 64.50 97 GLN A CA 1
ATOM 727 C C . GLN A 1 97 ? 4.637 21.991 -32.703 1.00 64.50 97 GLN A C 1
ATOM 729 O O . GLN A 1 97 ? 3.609 21.957 -32.024 1.00 64.50 97 GLN A O 1
ATOM 734 N N . ALA A 1 98 ? 5.421 23.066 -32.776 1.00 62.88 98 ALA A N 1
ATOM 735 C CA . ALA A 1 98 ? 5.076 24.326 -32.136 1.00 62.88 98 ALA A CA 1
ATOM 736 C C . ALA A 1 98 ? 3.869 24.969 -32.833 1.00 62.88 98 ALA A C 1
ATOM 738 O O . ALA A 1 98 ? 3.744 24.956 -34.064 1.00 62.88 98 ALA A O 1
ATOM 739 N N . VAL A 1 99 ? 2.988 25.536 -32.020 1.00 69.12 99 VAL A N 1
ATOM 740 C CA . VAL A 1 99 ? 1.757 26.192 -32.449 1.00 69.12 99 VAL A CA 1
ATOM 741 C C . VAL A 1 99 ? 1.736 27.615 -31.908 1.00 69.12 99 VAL A C 1
ATOM 743 O O . VAL A 1 99 ? 2.008 27.842 -30.733 1.00 69.12 99 VAL A O 1
ATOM 746 N N . ASP A 1 100 ? 1.414 28.565 -32.774 1.00 70.94 100 ASP A N 1
ATOM 747 C CA . ASP A 1 100 ? 1.305 29.979 -32.442 1.00 70.94 100 ASP A CA 1
ATOM 748 C C . ASP A 1 100 ? -0.173 30.347 -32.283 1.00 70.94 100 ASP A C 1
ATOM 750 O O . ASP A 1 100 ? -1.024 29.916 -33.068 1.00 70.94 100 ASP A O 1
ATOM 754 N N . GLY A 1 101 ? -0.490 31.159 -31.278 1.00 67.00 101 GLY A N 1
ATOM 755 C CA . GLY A 1 101 ? -1.813 31.771 -31.168 1.00 67.00 101 GLY A CA 1
ATOM 756 C C . GLY A 1 101 ? -2.027 32.794 -32.285 1.00 67.00 101 GLY A C 1
ATOM 757 O O . GLY A 1 101 ? -1.104 33.520 -32.658 1.00 67.00 101 GLY A O 1
ATOM 758 N N . ASP A 1 102 ? -3.236 32.864 -32.833 1.00 67.88 102 ASP A N 1
ATOM 759 C CA . ASP A 1 102 ? -3.636 33.960 -33.708 1.00 67.88 102 ASP A CA 1
ATOM 760 C C . ASP A 1 102 ? -4.325 35.094 -32.931 1.00 67.88 102 ASP A C 1
ATOM 762 O O . ASP A 1 102 ? -4.721 34.949 -31.775 1.00 67.88 102 ASP A O 1
ATOM 766 N N . ALA A 1 103 ? -4.438 36.260 -33.571 1.00 63.69 103 ALA A N 1
ATOM 767 C CA . ALA A 1 103 ? -5.008 37.460 -32.961 1.00 63.69 103 ALA A CA 1
ATOM 768 C C . ALA A 1 103 ? -6.522 37.363 -32.681 1.00 63.69 103 ALA A C 1
ATOM 770 O O . ALA A 1 103 ? -7.063 38.215 -31.981 1.00 63.69 103 ALA A O 1
ATOM 771 N N . GLU A 1 104 ? -7.201 36.347 -33.218 1.00 63.94 104 GLU A N 1
ATOM 772 C CA . GLU A 1 104 ? -8.645 36.128 -33.088 1.00 63.94 104 GLU A CA 1
ATOM 773 C C . GLU A 1 104 ? -8.968 34.984 -32.102 1.00 63.94 104 GLU A C 1
ATOM 775 O O . GLU A 1 104 ? -10.133 34.638 -3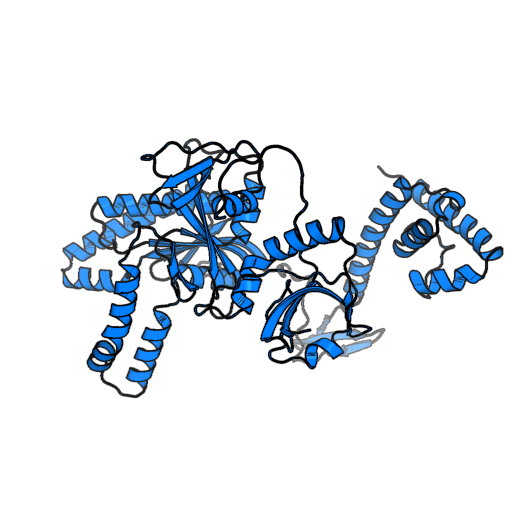1.911 1.00 63.94 104 GLU A O 1
ATOM 780 N N . GLY A 1 105 ? -7.954 34.428 -31.423 1.00 59.94 105 GLY A N 1
ATOM 781 C CA . GLY A 1 105 ? -8.101 33.394 -30.392 1.00 59.94 105 GLY A CA 1
ATOM 782 C C . GLY A 1 105 ? -8.060 31.949 -30.907 1.00 59.94 105 GLY A C 1
ATOM 783 O O . GLY A 1 105 ? -8.341 31.024 -30.143 1.00 59.94 105 GLY A O 1
ATOM 784 N N . GLY A 1 106 ? -7.715 31.739 -32.178 1.00 66.50 106 GLY A N 1
ATOM 785 C CA . GLY A 1 106 ? -7.421 30.440 -32.782 1.00 66.50 106 GLY A CA 1
ATOM 786 C C . GLY A 1 106 ? -5.939 30.056 -32.691 1.00 66.50 106 GLY A C 1
ATOM 787 O O . GLY A 1 106 ? -5.093 30.831 -32.248 1.00 66.50 106 GLY A O 1
ATOM 788 N N . TRP A 1 107 ? -5.606 28.837 -33.123 1.00 75.38 107 TRP A N 1
ATOM 789 C CA . TRP A 1 107 ? -4.232 28.316 -33.116 1.00 75.38 107 TRP A CA 1
ATOM 790 C C . TRP A 1 107 ? -3.752 28.046 -34.539 1.00 75.38 107 TRP A C 1
ATOM 792 O O . TRP A 1 107 ? -4.518 27.575 -35.380 1.00 75.38 107 TRP A O 1
ATOM 802 N N . LYS A 1 108 ? -2.476 28.309 -34.824 1.00 78.50 108 LYS A N 1
ATOM 803 C CA . LYS A 1 108 ? -1.845 28.058 -36.125 1.00 78.50 108 LYS A CA 1
ATOM 804 C C . LYS A 1 108 ? -0.575 27.244 -35.937 1.00 78.50 108 LYS A C 1
ATOM 806 O O . LYS A 1 108 ? 0.244 27.548 -35.085 1.00 78.50 108 LYS A O 1
ATOM 811 N N . MET A 1 109 ? -0.384 26.224 -36.761 1.00 76.94 109 MET A N 1
ATOM 812 C CA . MET A 1 109 ? 0.825 25.402 -36.764 1.00 76.94 109 MET A CA 1
ATOM 813 C C . MET A 1 109 ? 1.641 25.687 -38.017 1.00 76.94 109 MET A C 1
ATOM 815 O O . MET A 1 109 ? 1.089 25.833 -39.115 1.00 76.94 109 MET A O 1
ATOM 819 N N . LYS A 1 110 ? 2.965 25.727 -37.880 1.00 71.88 110 LYS A N 1
ATOM 820 C CA . LYS A 1 110 ? 3.858 25.851 -39.029 1.00 71.88 110 LYS A CA 1
ATOM 821 C C . LYS A 1 110 ? 4.071 24.483 -39.673 1.00 71.88 110 LYS A C 1
ATOM 823 O O . LYS A 1 110 ? 4.789 23.647 -39.142 1.00 71.88 110 LYS A O 1
ATOM 828 N N . LEU A 1 111 ? 3.483 24.267 -40.847 1.00 68.69 111 LEU A N 1
ATOM 829 C CA . LEU A 1 111 ? 3.704 23.064 -41.649 1.00 68.69 111 LEU A CA 1
ATOM 830 C C . LEU A 1 111 ? 4.630 23.427 -42.824 1.00 68.69 111 LEU A C 1
ATOM 832 O O . LEU A 1 111 ? 4.216 24.014 -43.829 1.00 68.69 111 LEU A O 1
ATOM 836 N N . GLY A 1 112 ? 5.929 23.159 -42.671 1.00 68.12 112 GLY A N 1
ATOM 837 C CA . GLY A 1 112 ? 6.956 23.571 -43.633 1.00 68.12 112 GLY A CA 1
ATOM 838 C C . GLY A 1 112 ? 7.156 25.094 -43.671 1.00 68.12 112 GLY A C 1
ATOM 839 O O . GLY A 1 112 ? 7.543 25.708 -42.678 1.00 68.12 112 GLY A O 1
ATOM 840 N N . ARG A 1 113 ? 6.920 25.731 -44.829 1.00 67.75 113 ARG A N 1
ATOM 841 C CA . ARG A 1 113 ? 7.006 27.203 -44.982 1.00 67.75 113 ARG A CA 1
ATOM 842 C C . ARG A 1 113 ? 5.669 27.929 -44.791 1.00 67.75 113 ARG A C 1
ATOM 844 O O . ARG A 1 113 ? 5.645 29.152 -44.883 1.00 67.75 113 ARG A O 1
ATOM 851 N N . ARG A 1 114 ? 4.564 27.210 -44.565 1.00 69.25 114 ARG A N 1
ATOM 852 C CA . ARG A 1 114 ? 3.218 27.793 -44.466 1.00 69.25 114 ARG A CA 1
ATOM 853 C C . ARG A 1 114 ? 2.658 27.658 -43.054 1.00 69.25 114 ARG A C 1
ATOM 855 O O . ARG A 1 114 ? 2.843 26.635 -42.402 1.00 69.25 114 ARG A O 1
ATOM 862 N N . MET A 1 115 ? 1.943 28.689 -42.617 1.00 76.62 115 MET A N 1
ATOM 863 C CA . MET A 1 115 ? 1.151 28.657 -41.389 1.00 76.62 115 MET A CA 1
ATOM 864 C C . MET A 1 115 ? -0.237 28.116 -41.713 1.00 76.62 115 MET A C 1
ATOM 866 O O . MET A 1 115 ? -0.895 28.628 -42.619 1.00 76.62 115 MET A O 1
ATOM 870 N N . THR A 1 116 ? -0.668 27.090 -40.988 1.00 77.50 116 THR A N 1
ATOM 871 C CA . THR A 1 116 ? -1.956 26.422 -41.203 1.00 77.50 116 THR A CA 1
ATOM 872 C C . THR A 1 116 ? -2.813 26.567 -39.948 1.00 77.50 116 THR A C 1
ATOM 874 O O . THR A 1 116 ? -2.316 26.263 -38.862 1.00 77.50 116 THR A O 1
ATOM 877 N N . PRO A 1 117 ? -4.068 27.038 -40.053 1.00 77.94 117 PRO A N 1
ATOM 878 C CA . PRO A 1 117 ? -4.967 27.108 -38.908 1.00 77.94 117 PRO A CA 1
ATOM 879 C C . PRO A 1 117 ? -5.329 25.708 -38.406 1.00 77.94 117 PRO A C 1
ATOM 881 O O . PRO A 1 117 ? -5.517 24.776 -39.187 1.00 77.94 117 PRO A O 1
ATOM 884 N N . ILE A 1 118 ? -5.418 25.580 -37.089 1.00 71.19 118 ILE A N 1
ATOM 885 C CA . ILE A 1 118 ? -5.800 24.370 -36.369 1.00 71.19 118 ILE A CA 1
ATOM 886 C C . ILE A 1 118 ? -7.284 24.482 -36.018 1.00 71.19 118 ILE A C 1
ATOM 888 O O . ILE A 1 118 ? -7.780 25.565 -35.705 1.00 71.19 118 ILE A O 1
ATOM 892 N N . ALA A 1 119 ? -8.004 23.361 -36.082 1.00 68.94 119 ALA A N 1
ATOM 893 C CA . ALA A 1 119 ? -9.423 23.325 -35.755 1.00 68.94 119 ALA A CA 1
ATOM 894 C C . ALA A 1 119 ? -9.684 23.846 -34.321 1.00 68.94 119 ALA A C 1
ATOM 896 O O . ALA A 1 119 ? -8.972 23.441 -33.401 1.00 68.94 119 ALA A O 1
ATOM 897 N N . PRO A 1 120 ? -10.734 24.659 -34.087 1.00 56.09 120 PRO A N 1
ATOM 898 C CA . PRO A 1 120 ? -11.031 25.232 -32.765 1.00 56.09 120 PRO A CA 1
ATOM 899 C C . PRO A 1 120 ? -11.290 24.199 -31.655 1.00 56.09 120 PRO A C 1
ATOM 901 O O . PRO A 1 120 ? -11.159 24.500 -30.471 1.00 56.09 120 PRO A O 1
ATOM 904 N N . SER A 1 121 ? -11.665 22.970 -32.023 1.00 51.72 121 SER A N 1
ATOM 905 C CA . SER A 1 121 ? -11.856 21.847 -31.098 1.00 51.72 121 SER A CA 1
ATOM 906 C C . SER A 1 121 ? -10.545 21.217 -30.618 1.00 51.72 121 SER A C 1
ATOM 908 O O . SER A 1 121 ? -10.546 20.464 -29.646 1.00 51.72 121 SER A O 1
ATOM 910 N N . THR A 1 122 ? -9.430 21.486 -31.295 1.00 50.22 122 THR A N 1
ATOM 911 C CA . THR A 1 122 ? -8.118 20.934 -30.962 1.00 50.22 122 THR A CA 1
ATOM 912 C C . THR A 1 122 ? -7.391 21.912 -30.051 1.00 50.22 122 THR A C 1
ATOM 914 O O . THR A 1 122 ? -6.994 22.996 -30.472 1.00 50.22 122 THR A O 1
ATOM 917 N N . ARG A 1 123 ? -7.213 21.528 -28.784 1.00 57.16 123 ARG A N 1
ATOM 918 C CA . ARG A 1 123 ? -6.419 22.303 -27.825 1.00 57.16 123 ARG A CA 1
ATOM 919 C C . ARG A 1 123 ? -4.962 21.846 -27.885 1.00 57.16 123 ARG A C 1
ATOM 921 O O . ARG A 1 123 ? -4.705 20.686 -27.563 1.00 57.16 123 ARG A O 1
ATOM 928 N N . PRO A 1 124 ? -4.018 22.706 -28.295 1.00 58.53 124 PRO A N 1
ATOM 929 C CA . PRO A 1 124 ? -2.610 22.359 -28.227 1.00 58.53 124 PRO A CA 1
ATOM 930 C C . PRO A 1 124 ? -2.166 22.206 -26.769 1.00 58.53 124 PRO A C 1
ATOM 932 O O . PRO A 1 124 ? -2.607 22.948 -25.890 1.00 58.53 124 PRO A O 1
ATOM 935 N N . PHE A 1 125 ? -1.299 21.228 -26.514 1.00 59.09 125 PHE A N 1
ATOM 936 C CA . PHE A 1 125 ? -0.662 21.059 -25.213 1.00 59.09 125 PHE A CA 1
ATOM 937 C C . PHE A 1 125 ? 0.505 22.038 -25.094 1.00 59.09 125 PHE A C 1
ATOM 939 O O . PHE A 1 125 ? 1.442 21.990 -25.891 1.00 59.09 125 PHE A O 1
ATOM 946 N N . ASP A 1 126 ? 0.457 22.913 -24.094 1.00 56.28 126 ASP A N 1
ATOM 947 C CA . ASP A 1 126 ? 1.560 23.814 -23.782 1.00 56.28 126 ASP A CA 1
ATOM 948 C C . ASP A 1 126 ? 2.528 23.134 -22.801 1.00 56.28 126 ASP A C 1
ATOM 950 O O . ASP A 1 126 ? 2.369 23.208 -21.586 1.00 56.28 126 ASP A O 1
ATOM 954 N N . PHE A 1 127 ? 3.523 22.424 -23.334 1.00 50.34 127 PHE A N 1
ATOM 955 C CA . PHE A 1 127 ? 4.567 21.767 -22.533 1.00 50.34 127 PHE A CA 1
ATOM 956 C C . PHE A 1 127 ? 5.613 22.745 -21.972 1.00 50.34 127 PHE A C 1
ATOM 958 O O . PHE A 1 127 ? 6.469 22.336 -21.186 1.00 50.34 127 PHE A O 1
ATOM 965 N N . ALA A 1 128 ? 5.588 24.008 -22.408 1.00 42.06 128 ALA A N 1
ATOM 966 C CA . ALA A 1 128 ? 6.486 25.065 -21.949 1.00 42.06 128 ALA A CA 1
ATOM 967 C C . ALA A 1 128 ? 5.806 26.013 -20.950 1.00 42.06 128 ALA A C 1
ATOM 969 O O . ALA A 1 128 ? 6.505 26.762 -20.262 1.00 42.06 128 ALA A O 1
ATOM 970 N N . ALA A 1 129 ? 4.475 25.955 -20.826 1.00 45.91 129 ALA A N 1
ATOM 971 C CA . ALA A 1 129 ? 3.749 26.577 -19.735 1.00 45.91 129 ALA A CA 1
ATOM 972 C C . ALA A 1 129 ? 4.391 26.147 -18.420 1.00 45.91 129 ALA A C 1
ATOM 974 O O . ALA A 1 129 ? 4.449 24.960 -18.079 1.00 45.91 129 ALA A O 1
ATOM 975 N N . HIS A 1 130 ? 4.859 27.132 -17.660 1.00 34.12 130 HIS A N 1
ATOM 976 C CA . HIS A 1 130 ? 5.245 26.922 -16.277 1.00 34.12 130 HIS A CA 1
ATOM 977 C C . HIS A 1 130 ? 4.085 26.230 -15.542 1.00 34.12 130 HIS A C 1
ATOM 979 O O . HIS A 1 130 ? 3.056 26.852 -15.291 1.00 34.12 130 HIS A O 1
ATOM 985 N N . GLY A 1 131 ? 4.246 24.942 -15.213 1.00 41.38 131 GLY A N 1
ATOM 986 C CA . GLY A 1 131 ? 3.291 24.191 -14.391 1.00 41.38 131 GLY A CA 1
ATOM 987 C C . GLY A 1 131 ? 2.711 22.904 -14.985 1.00 41.38 131 GLY A C 1
ATOM 988 O O . GLY A 1 131 ? 2.015 22.202 -14.256 1.00 41.38 131 GLY A O 1
ATOM 989 N N . VAL A 1 132 ? 2.996 22.534 -16.240 1.00 43.19 132 VAL A N 1
ATOM 990 C CA . VAL A 1 132 ? 2.583 21.210 -16.750 1.00 43.19 132 VAL A CA 1
ATOM 991 C C . VAL A 1 132 ? 3.582 20.146 -16.276 1.00 43.19 132 VAL A C 1
ATOM 993 O O . VAL A 1 132 ? 4.586 19.865 -16.924 1.00 43.19 132 VAL A O 1
ATOM 996 N N . ILE A 1 133 ? 3.320 19.602 -15.085 1.00 49.56 133 ILE A N 1
ATOM 997 C CA . ILE A 1 133 ? 4.080 18.533 -14.418 1.00 49.56 133 ILE A CA 1
ATOM 998 C C . ILE A 1 133 ? 3.242 17.250 -14.483 1.00 49.56 133 ILE A C 1
ATOM 1000 O O . ILE A 1 133 ? 2.023 17.313 -14.313 1.00 49.56 133 ILE A O 1
ATOM 1004 N N . ASP A 1 134 ? 3.873 16.091 -14.702 1.00 50.59 134 ASP A N 1
ATOM 1005 C CA . ASP A 1 134 ? 3.193 14.810 -14.494 1.00 50.59 134 ASP A CA 1
ATOM 1006 C C . ASP A 1 134 ? 2.687 14.735 -13.044 1.00 50.59 134 ASP A C 1
ATOM 1008 O O . ASP A 1 134 ? 3.463 14.732 -12.088 1.00 50.59 134 ASP A O 1
ATOM 1012 N N . SER A 1 135 ? 1.363 14.740 -12.885 1.00 60.53 135 SER A N 1
ATOM 1013 C CA . SER A 1 135 ? 0.700 14.677 -11.579 1.00 60.53 135 SER A CA 1
ATOM 1014 C C . SER A 1 135 ? 0.859 13.328 -10.873 1.00 60.53 135 SER A C 1
ATOM 1016 O O . SER A 1 135 ? 0.442 13.200 -9.717 1.00 60.53 135 SER A O 1
ATOM 1018 N N . ALA A 1 136 ? 1.399 12.320 -11.564 1.00 65.31 136 ALA A N 1
ATOM 1019 C CA . ALA A 1 136 ? 1.677 11.014 -11.002 1.00 65.31 136 ALA A CA 1
ATOM 1020 C C . ALA A 1 136 ? 2.769 11.097 -9.929 1.00 65.31 136 ALA A C 1
ATOM 1022 O O . ALA A 1 136 ? 3.898 11.533 -10.159 1.00 65.31 136 ALA A O 1
ATOM 1023 N N . VAL A 1 137 ? 2.438 10.641 -8.727 1.00 69.44 137 VAL A N 1
ATOM 1024 C CA . VAL A 1 137 ? 3.374 10.510 -7.619 1.00 69.44 137 VAL A CA 1
ATOM 1025 C C . VAL A 1 137 ? 3.275 9.116 -7.033 1.00 69.44 137 VAL A C 1
ATOM 1027 O O . VAL A 1 137 ? 2.206 8.654 -6.642 1.00 69.44 137 VAL A O 1
ATOM 1030 N N . PHE A 1 138 ? 4.418 8.454 -6.899 1.00 75.94 138 PHE A N 1
ATOM 1031 C CA . PHE A 1 138 ? 4.497 7.253 -6.085 1.00 75.94 138 PHE A CA 1
ATOM 1032 C C . PHE A 1 138 ? 4.508 7.644 -4.602 1.00 75.94 138 PHE A C 1
ATOM 1034 O O . PHE A 1 138 ? 5.318 8.480 -4.156 1.00 75.94 138 PHE A O 1
ATOM 1041 N N . ARG A 1 139 ? 3.563 7.092 -3.840 1.00 82.19 139 ARG A N 1
ATOM 1042 C CA . ARG A 1 139 ? 3.384 7.359 -2.409 1.00 82.19 139 ARG A CA 1
ATOM 1043 C C . ARG A 1 139 ? 2.947 6.097 -1.681 1.00 82.19 139 ARG A C 1
ATOM 1045 O O . ARG A 1 139 ? 2.420 5.154 -2.265 1.00 82.19 139 ARG A O 1
ATOM 1052 N N . PHE A 1 140 ? 3.130 6.142 -0.372 1.00 91.12 140 PHE A N 1
ATOM 1053 C CA . PHE A 1 140 ? 2.560 5.181 0.554 1.00 91.12 140 PHE A CA 1
ATOM 1054 C C . PHE A 1 140 ? 1.363 5.832 1.220 1.00 91.12 140 PHE A C 1
ATOM 1056 O O . PHE A 1 140 ? 1.505 6.926 1.774 1.00 91.12 140 PHE A O 1
ATOM 1063 N N . GLY A 1 141 ? 0.202 5.199 1.120 1.00 92.88 141 GLY A N 1
ATOM 1064 C CA . GLY A 1 141 ? -1.032 5.741 1.665 1.00 92.88 141 GLY A CA 1
ATOM 1065 C C . GLY A 1 141 ? -1.530 4.937 2.859 1.00 92.88 141 GLY A C 1
ATOM 1066 O O . GLY A 1 141 ? -1.283 3.736 2.958 1.00 92.88 141 GLY A O 1
ATOM 1067 N N . LEU A 1 142 ? -2.220 5.628 3.763 1.00 96.69 142 LEU A N 1
ATOM 1068 C CA . LEU A 1 142 ? -2.858 5.080 4.953 1.00 96.69 142 LEU A CA 1
ATOM 1069 C C . LEU A 1 142 ? -4.257 5.665 5.074 1.00 96.69 142 LEU A C 1
ATOM 1071 O O . LEU A 1 142 ? -4.401 6.883 5.172 1.00 96.69 142 LEU A O 1
ATOM 1075 N N . ILE A 1 143 ? -5.273 4.808 5.112 1.00 95.75 143 ILE A N 1
ATOM 1076 C CA . ILE A 1 143 ? -6.628 5.193 5.519 1.00 95.75 143 ILE A CA 1
ATOM 1077 C C . ILE A 1 143 ? -6.954 4.452 6.804 1.00 95.75 143 ILE A C 1
ATOM 1079 O O . ILE A 1 143 ? -6.842 3.227 6.835 1.00 95.75 143 ILE A O 1
ATOM 1083 N N . TYR A 1 144 ? -7.405 5.178 7.824 1.00 94.94 144 TYR A N 1
ATOM 1084 C CA . TYR A 1 144 ? -8.151 4.570 8.922 1.00 94.94 144 TYR A CA 1
ATOM 1085 C C . TYR A 1 144 ? -9.628 4.961 8.849 1.00 94.94 144 TYR A C 1
ATOM 1087 O O . TYR A 1 144 ? -9.942 6.033 8.337 1.00 94.94 144 TYR A O 1
ATOM 1095 N N . ASP A 1 145 ? -10.503 4.111 9.380 1.00 92.94 145 ASP A N 1
ATOM 1096 C CA . ASP A 1 145 ? -11.953 4.306 9.483 1.00 92.94 145 ASP A CA 1
ATOM 1097 C C . ASP A 1 145 ? -12.480 3.680 10.783 1.00 92.94 145 ASP A C 1
ATOM 1099 O O . ASP A 1 145 ? -12.039 2.594 11.178 1.00 92.94 145 ASP A O 1
ATOM 1103 N N . LEU A 1 146 ? -13.398 4.368 11.465 1.00 90.25 146 LEU A N 1
ATOM 1104 C CA . LEU A 1 146 ? -14.026 3.880 12.695 1.00 90.25 146 LEU A CA 1
ATOM 1105 C C . LEU A 1 146 ? -15.256 3.027 12.372 1.00 90.25 146 LEU A C 1
ATOM 1107 O O . LEU A 1 146 ? -16.214 3.487 11.749 1.00 90.25 146 LEU A O 1
ATOM 1111 N N . THR A 1 147 ? -15.270 1.785 12.853 1.00 86.19 147 THR A N 1
ATOM 1112 C CA . THR A 1 147 ? -16.362 0.848 12.575 1.00 86.19 147 THR A CA 1
ATOM 1113 C C . THR A 1 147 ? -17.679 1.346 13.178 1.00 86.19 147 THR A C 1
ATOM 1115 O O . THR A 1 147 ? -17.761 1.639 14.370 1.00 86.19 147 THR A O 1
ATOM 1118 N N . ASN A 1 148 ? -18.734 1.398 12.358 1.00 82.50 148 ASN A N 1
ATOM 1119 C CA . ASN A 1 148 ? -20.099 1.786 12.745 1.00 82.50 148 ASN A CA 1
ATOM 1120 C C . ASN A 1 148 ? -20.206 3.158 13.436 1.00 82.50 148 ASN A C 1
ATOM 1122 O O . ASN A 1 148 ? -21.112 3.371 14.244 1.00 82.50 148 ASN A O 1
ATOM 1126 N N . PHE A 1 149 ? -19.308 4.097 13.126 1.00 86.06 149 PHE A N 1
ATOM 1127 C CA . PHE A 1 149 ? -19.280 5.407 13.775 1.00 86.06 149 PHE A CA 1
ATOM 1128 C C . PHE A 1 149 ? -20.624 6.136 13.701 1.00 86.06 149 PHE A C 1
ATOM 1130 O O . PHE A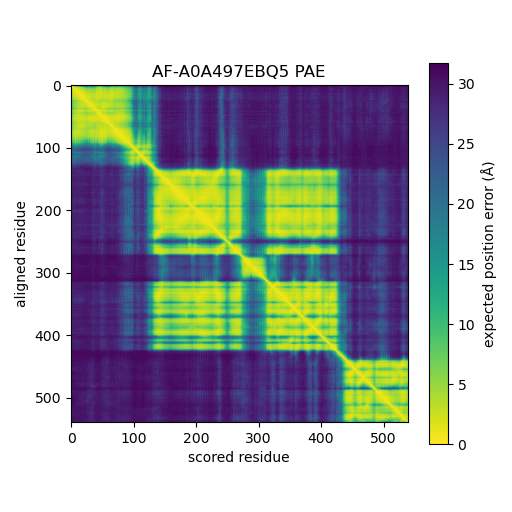 1 149 ? -21.135 6.552 14.737 1.00 86.06 149 PHE A O 1
ATOM 1137 N N . THR A 1 150 ? -21.224 6.238 12.510 1.00 82.81 150 THR A N 1
ATOM 1138 C CA . THR A 1 150 ? -22.503 6.945 12.324 1.00 82.81 150 THR A CA 1
ATOM 1139 C C . THR A 1 150 ? -23.610 6.370 13.222 1.00 82.81 150 THR A C 1
ATOM 1141 O O . THR A 1 150 ? -24.294 7.120 13.915 1.00 82.81 150 THR A O 1
ATOM 1144 N N . THR A 1 151 ? -23.738 5.040 13.295 1.00 83.00 151 THR A N 1
ATOM 1145 C CA . THR A 1 151 ? -24.730 4.364 14.151 1.00 83.00 151 THR A CA 1
ATOM 1146 C C . THR A 1 151 ? -24.478 4.630 15.634 1.00 83.00 151 THR A C 1
ATOM 1148 O O . THR A 1 151 ? -25.393 5.008 16.363 1.00 83.00 151 THR A O 1
ATOM 1151 N N . VAL A 1 152 ? -23.227 4.492 16.083 1.00 86.00 152 VAL A N 1
ATOM 1152 C CA . VAL A 1 152 ? -22.851 4.759 17.479 1.00 86.00 152 VAL A CA 1
ATOM 1153 C C . VAL A 1 152 ? -23.082 6.229 17.832 1.00 86.00 152 VAL A C 1
ATOM 1155 O O . VAL A 1 152 ? -23.547 6.545 18.926 1.00 86.00 152 VAL A O 1
ATOM 1158 N N . PHE A 1 153 ? -22.806 7.145 16.905 1.00 87.75 153 PHE A N 1
ATOM 1159 C CA . PHE A 1 153 ? -23.034 8.568 17.114 1.00 87.75 153 PHE A CA 1
ATOM 1160 C C . PHE A 1 153 ? -24.522 8.878 17.314 1.00 87.75 153 PHE A C 1
ATOM 1162 O O . PHE A 1 153 ? -24.874 9.632 18.220 1.00 87.75 153 PHE A O 1
ATOM 1169 N N . GLU A 1 154 ? -25.415 8.262 16.538 1.00 88.88 154 GLU A N 1
ATOM 1170 C CA . GLU A 1 154 ? -26.861 8.403 16.736 1.00 88.88 154 GLU A CA 1
ATOM 1171 C C . GLU A 1 154 ? -27.332 7.867 18.094 1.00 88.88 154 GLU A C 1
ATOM 1173 O O . GLU A 1 154 ? -28.157 8.506 18.752 1.00 88.88 154 GLU A O 1
ATOM 1178 N N . GLU A 1 155 ? -26.804 6.726 18.545 1.00 88.88 155 GLU A N 1
ATOM 1179 C CA . GLU A 1 155 ? -27.093 6.177 19.877 1.00 88.88 155 GLU A CA 1
ATOM 1180 C C . GLU A 1 155 ? -26.641 7.128 20.993 1.00 88.88 155 GLU A C 1
ATOM 1182 O O . GLU A 1 155 ? -27.398 7.404 21.929 1.00 88.88 155 GLU A O 1
ATOM 1187 N N . VAL A 1 156 ? -25.444 7.703 20.862 1.00 89.62 156 VAL A N 1
ATOM 1188 C CA . VAL A 1 156 ? -24.920 8.711 21.792 1.00 89.62 156 VAL A CA 1
ATOM 1189 C C . VAL A 1 156 ? -25.806 9.961 21.813 1.00 89.62 156 VAL A C 1
ATOM 1191 O O . VAL A 1 156 ? -26.111 10.472 22.891 1.00 89.62 156 VAL A O 1
ATOM 1194 N N . ARG A 1 157 ? -26.281 10.436 20.653 1.00 88.31 157 ARG A N 1
ATOM 1195 C CA . ARG A 1 157 ? -27.199 11.587 20.576 1.00 88.31 157 ARG A CA 1
ATOM 1196 C C . ARG A 1 157 ? -28.540 11.298 21.250 1.00 88.31 157 ARG A C 1
ATOM 1198 O O . ARG A 1 157 ? -29.067 12.162 21.949 1.00 88.31 157 ARG A O 1
ATOM 1205 N N . LYS A 1 158 ? -29.070 10.077 21.104 1.00 91.50 158 LYS A N 1
ATOM 1206 C CA . LYS A 1 158 ? -30.293 9.628 21.799 1.00 91.50 158 LYS A CA 1
ATOM 1207 C C . LYS A 1 158 ? -30.115 9.579 23.320 1.00 91.50 158 LYS A C 1
ATOM 1209 O O . LYS A 1 158 ? -31.068 9.860 24.042 1.00 91.50 158 LYS A O 1
ATOM 1214 N N . ALA A 1 159 ? -28.912 9.277 23.811 1.00 90.06 159 ALA A N 1
ATOM 1215 C CA . ALA A 1 159 ? -28.593 9.281 25.242 1.00 90.06 159 ALA A CA 1
ATOM 1216 C C . ALA A 1 159 ? -28.533 10.696 25.862 1.00 90.06 159 ALA A C 1
ATOM 1218 O O . ALA A 1 159 ? -28.542 10.837 27.087 1.00 90.06 159 ALA A O 1
ATOM 1219 N N . GLY A 1 160 ? -28.519 11.745 25.034 1.00 92.81 160 GLY A N 1
ATOM 1220 C CA . GLY A 1 160 ? -28.640 13.140 25.444 1.00 92.81 160 GLY A CA 1
ATOM 1221 C C . GLY A 1 160 ? -27.337 13.939 25.366 1.00 92.81 160 GLY A C 1
ATOM 1222 O O . GLY A 1 160 ? -26.242 13.413 25.172 1.00 92.81 160 GLY A O 1
ATOM 1223 N N . ARG A 1 161 ? -27.463 15.257 25.559 1.00 92.00 161 ARG A N 1
ATOM 1224 C CA . ARG A 1 161 ? -26.403 16.243 25.290 1.00 92.00 161 ARG A CA 1
ATOM 1225 C C . ARG A 1 161 ? -25.095 16.005 26.054 1.00 92.00 161 ARG A C 1
ATOM 1227 O O . ARG A 1 161 ? -24.024 16.208 25.501 1.00 92.00 161 ARG A O 1
ATOM 1234 N N . VAL A 1 162 ? -25.165 15.551 27.306 1.00 93.25 162 VAL A N 1
ATOM 1235 C CA . VAL A 1 162 ? -23.964 15.283 28.122 1.00 93.25 162 VAL A CA 1
ATOM 1236 C C . VAL A 1 162 ? -23.150 14.114 27.553 1.00 93.25 162 VAL A C 1
ATOM 1238 O O . VAL A 1 162 ? -21.921 14.151 27.564 1.00 93.25 162 VAL A O 1
ATOM 1241 N N . ALA A 1 163 ? -23.822 13.080 27.035 1.00 90.00 163 ALA A N 1
ATOM 1242 C CA . ALA A 1 163 ? -23.158 11.946 26.396 1.00 90.00 163 ALA A CA 1
ATOM 1243 C C . ALA A 1 163 ? -22.522 12.360 25.061 1.00 90.00 163 ALA A C 1
ATOM 1245 O O . ALA A 1 163 ? -21.381 11.989 24.790 1.00 90.00 163 ALA A O 1
ATOM 1246 N N . GLU A 1 164 ? -23.226 13.180 24.275 1.00 92.62 164 GLU A N 1
ATOM 1247 C CA . GLU A 1 164 ? -22.721 13.763 23.026 1.00 92.62 164 GLU A CA 1
ATOM 1248 C C . GLU A 1 164 ? -21.477 14.631 23.260 1.00 92.62 164 GLU A C 1
ATOM 1250 O O . GLU A 1 164 ? -20.447 14.408 22.625 1.00 92.62 164 GLU A O 1
ATOM 1255 N N . GLU A 1 165 ? -21.514 15.553 24.226 1.00 93.31 165 GLU A N 1
ATOM 1256 C CA . GLU A 1 165 ? -20.363 16.396 24.580 1.00 93.31 165 GLU A CA 1
ATOM 1257 C C . GLU A 1 165 ? -19.156 15.552 25.023 1.00 93.31 165 GLU A C 1
ATOM 1259 O O . GLU A 1 165 ? -18.033 15.790 24.573 1.00 93.31 165 GLU A O 1
ATOM 1264 N N . LYS A 1 166 ? -19.377 14.513 25.839 1.00 92.12 166 LYS A N 1
ATOM 1265 C CA . LYS A 1 166 ? -18.317 13.583 26.257 1.00 92.12 166 LYS A CA 1
ATOM 1266 C C . LYS A 1 166 ? -17.738 12.793 25.077 1.00 92.12 166 LYS A C 1
ATOM 1268 O O . LYS A 1 166 ? -16.523 12.618 24.998 1.00 92.12 166 LYS A O 1
ATOM 1273 N N . ALA A 1 167 ? -18.572 12.328 24.147 1.00 91.50 167 ALA A N 1
ATOM 1274 C CA . ALA A 1 167 ? -18.110 11.612 22.958 1.00 91.50 167 ALA A CA 1
ATOM 1275 C C . ALA A 1 167 ? -17.270 12.507 22.037 1.00 91.50 167 ALA A C 1
ATOM 1277 O O . ALA A 1 167 ? -16.219 12.077 21.558 1.00 91.50 167 ALA A O 1
ATOM 1278 N N . LEU A 1 168 ? -17.682 13.765 21.850 1.00 91.75 168 LEU A N 1
ATOM 1279 C CA . LEU A 1 168 ? -16.920 14.757 21.090 1.00 91.75 168 LEU A CA 1
ATOM 1280 C C . LEU A 1 168 ? -15.578 15.088 21.757 1.00 91.75 168 LEU A C 1
ATOM 1282 O O . LEU A 1 168 ? -14.577 15.222 21.058 1.00 91.75 168 LEU A O 1
ATOM 1286 N N . GLN A 1 169 ? -15.518 15.153 23.092 1.00 93.31 169 GLN A N 1
ATOM 1287 C CA . GLN A 1 169 ? -14.252 15.322 23.818 1.00 93.31 169 GLN A CA 1
ATOM 1288 C C . GLN A 1 169 ? -13.290 14.159 23.568 1.00 93.31 169 GLN A C 1
ATOM 1290 O O . GLN A 1 169 ? -12.124 14.388 23.252 1.00 93.31 169 GLN A O 1
ATOM 1295 N N . PHE A 1 170 ? -13.760 12.912 23.653 1.00 93.56 170 PHE A N 1
ATOM 1296 C CA . PHE A 1 170 ? -12.903 11.774 23.325 1.00 93.56 170 PHE A CA 1
ATOM 1297 C C . PHE A 1 170 ? -12.469 11.772 21.857 1.00 93.56 170 PHE A C 1
ATOM 1299 O O . PHE A 1 170 ? -11.317 11.452 21.570 1.00 93.56 170 PHE A O 1
ATOM 1306 N N . MET A 1 171 ? -13.360 12.147 20.933 1.00 92.00 171 MET A N 1
ATOM 1307 C CA . MET A 1 171 ? -13.013 12.270 19.517 1.00 92.00 171 MET A CA 1
ATOM 1308 C C . MET A 1 171 ? -11.918 13.315 19.305 1.00 92.00 171 MET A C 1
ATOM 1310 O O . MET A 1 171 ? -10.942 13.052 18.610 1.00 92.00 171 MET A O 1
ATOM 1314 N N . TYR A 1 172 ? -12.034 14.468 19.965 1.00 93.31 172 TYR A N 1
ATOM 1315 C CA . TYR A 1 172 ? -11.007 15.503 19.940 1.00 93.31 172 TYR A CA 1
ATOM 1316 C C . TYR A 1 172 ? -9.663 14.978 20.462 1.00 93.31 172 TYR A C 1
ATOM 1318 O O . TYR A 1 172 ? -8.628 15.231 19.849 1.00 93.31 172 TYR A O 1
ATOM 1326 N N . VAL A 1 173 ? -9.658 14.193 21.545 1.00 94.94 173 VAL A N 1
ATOM 1327 C CA . VAL A 1 173 ? -8.432 13.567 22.066 1.00 94.94 173 VAL A CA 1
ATOM 1328 C C . VAL A 1 173 ? -7.857 12.560 21.066 1.00 94.94 173 VAL A C 1
ATOM 1330 O O . VAL A 1 173 ? -6.647 12.553 20.843 1.00 94.94 173 VAL A O 1
ATOM 1333 N N . PHE A 1 174 ? -8.691 11.733 20.430 1.00 94.56 174 PHE A N 1
ATOM 1334 C CA . PHE A 1 174 ? -8.240 10.770 19.423 1.00 94.56 174 PHE A CA 1
ATOM 1335 C C . PHE A 1 174 ? -7.632 11.457 18.194 1.00 94.56 174 PHE A C 1
ATOM 1337 O O . PHE A 1 174 ? -6.539 11.091 17.756 1.00 94.56 174 PHE A O 1
ATOM 1344 N N . GLN A 1 175 ? -8.297 12.491 17.678 1.00 92.25 175 GLN A N 1
ATOM 1345 C CA . GLN A 1 175 ? -7.801 13.302 16.567 1.00 92.25 175 GLN A CA 1
ATOM 1346 C C . GLN A 1 175 ? -6.504 14.025 16.942 1.00 92.25 175 GLN A C 1
ATOM 1348 O O . GLN A 1 175 ? -5.558 14.005 16.161 1.00 92.25 175 GLN A O 1
ATOM 1353 N N . SER A 1 176 ? -6.415 14.575 18.157 1.00 94.00 176 SER A N 1
ATOM 1354 C CA . SER A 1 176 ? -5.195 15.226 18.659 1.00 94.00 176 SER A CA 1
ATOM 1355 C C . SER A 1 176 ? -4.020 14.245 18.740 1.00 94.00 176 SER A C 1
ATOM 1357 O O . SER A 1 176 ? -2.943 14.539 18.230 1.00 94.00 176 SER A O 1
ATOM 1359 N N . ARG A 1 177 ? -4.233 13.036 19.285 1.00 95.25 177 ARG A N 1
ATOM 1360 C CA . ARG A 1 177 ? -3.208 11.972 19.315 1.00 95.25 177 ARG A CA 1
ATOM 1361 C C . ARG A 1 177 ? -2.794 11.539 17.904 1.00 95.25 177 ARG A C 1
ATOM 1363 O O . ARG A 1 177 ? -1.621 11.289 17.647 1.00 95.25 177 ARG A O 1
ATOM 1370 N N . THR A 1 178 ? -3.746 11.458 16.977 1.00 94.75 178 THR A N 1
ATOM 1371 C CA . THR A 1 178 ? -3.467 11.135 15.569 1.00 94.75 178 THR A CA 1
ATOM 1372 C C . THR A 1 178 ? -2.625 12.227 14.904 1.00 94.75 178 THR A C 1
ATOM 1374 O O . THR A 1 178 ? -1.706 11.922 14.145 1.00 94.75 178 THR A O 1
ATOM 1377 N N . GLU A 1 179 ? -2.891 13.494 15.215 1.00 92.81 179 GLU A N 1
ATOM 1378 C CA . GLU A 1 179 ? -2.120 14.634 14.720 1.00 92.81 179 GLU A CA 1
ATOM 1379 C C . GLU A 1 179 ? -0.692 14.658 15.291 1.00 92.81 179 GLU A C 1
ATOM 1381 O O . GLU A 1 179 ? 0.268 14.890 14.554 1.00 92.81 179 GLU A O 1
ATOM 1386 N N . GLU A 1 180 ? -0.514 14.321 16.570 1.00 95.06 180 GLU A N 1
ATOM 1387 C CA . GLU A 1 180 ? 0.811 14.126 17.176 1.00 95.06 180 GLU A CA 1
ATOM 1388 C C . GLU A 1 180 ? 1.608 13.031 16.448 1.00 95.06 180 GLU A C 1
ATOM 1390 O O . GLU A 1 180 ? 2.768 13.247 16.080 1.00 95.06 180 GLU A O 1
ATOM 1395 N N . ILE A 1 181 ? 0.974 11.885 16.162 1.00 95.06 181 ILE A N 1
ATOM 1396 C CA . ILE A 1 181 ? 1.575 10.790 15.382 1.00 95.06 181 ILE A CA 1
ATOM 1397 C C . ILE A 1 181 ? 1.933 11.272 13.972 1.00 95.06 181 ILE A C 1
ATOM 1399 O O . ILE A 1 181 ? 3.045 11.024 13.499 1.00 95.06 181 ILE A O 1
ATOM 1403 N N . ARG A 1 182 ? 1.037 12.008 13.299 1.00 93.62 182 ARG A N 1
ATOM 1404 C CA . ARG A 1 182 ? 1.281 12.577 11.965 1.00 93.62 182 ARG A CA 1
ATOM 1405 C C . ARG A 1 182 ? 2.539 13.444 11.954 1.00 93.62 182 ARG A C 1
ATOM 1407 O O . ARG A 1 182 ? 3.380 13.285 11.064 1.00 93.62 182 ARG A O 1
ATOM 1414 N N . VAL A 1 183 ? 2.682 14.340 12.931 1.00 89.81 183 VAL A N 1
ATOM 1415 C CA . VAL A 1 183 ? 3.845 15.228 13.062 1.00 89.81 183 VAL A CA 1
ATOM 1416 C C . VAL A 1 183 ? 5.112 14.421 13.354 1.00 89.81 183 VAL A C 1
ATOM 1418 O O . VAL A 1 183 ? 6.100 14.562 12.627 1.00 89.81 183 VAL A O 1
ATOM 1421 N N . ALA A 1 184 ? 5.079 13.531 14.350 1.00 89.38 184 ALA A N 1
ATOM 1422 C CA . ALA A 1 184 ? 6.224 12.711 14.750 1.00 89.38 184 ALA A CA 1
ATOM 1423 C C . ALA A 1 184 ? 6.726 11.818 13.602 1.00 89.38 184 ALA A C 1
ATOM 1425 O O . ALA A 1 184 ? 7.927 11.741 13.323 1.00 89.38 184 ALA A O 1
ATOM 1426 N N . ARG A 1 185 ? 5.796 11.197 12.869 1.00 89.12 185 ARG A N 1
ATOM 1427 C CA . ARG A 1 185 ? 6.075 10.318 11.726 1.00 89.12 185 ARG A CA 1
ATOM 1428 C C . ARG A 1 185 ? 6.245 11.070 10.408 1.00 89.12 185 ARG A C 1
ATOM 1430 O O . ARG A 1 185 ? 6.585 10.445 9.405 1.00 89.12 185 ARG A O 1
ATOM 1437 N N . ARG A 1 186 ? 6.117 12.404 10.398 1.00 86.88 186 ARG A N 1
ATOM 1438 C CA . ARG A 1 186 ? 6.247 13.277 9.215 1.00 86.88 186 ARG A CA 1
ATOM 1439 C C . ARG A 1 186 ? 5.366 12.817 8.051 1.00 86.88 186 ARG A C 1
ATOM 1441 O O . ARG A 1 186 ? 5.852 12.668 6.924 1.00 86.88 186 ARG A O 1
ATOM 1448 N N . LEU A 1 187 ? 4.102 12.547 8.351 1.00 87.88 187 LEU A N 1
ATOM 1449 C CA . LEU A 1 187 ? 3.090 12.225 7.352 1.00 87.88 187 LEU A CA 1
ATOM 1450 C C . LEU A 1 187 ? 2.440 13.506 6.825 1.00 87.88 187 LEU A C 1
ATOM 1452 O O . LEU A 1 187 ? 2.315 14.510 7.538 1.00 87.88 187 LEU A O 1
ATOM 1456 N N . THR A 1 188 ? 1.971 13.443 5.588 1.00 85.50 188 THR A N 1
ATOM 1457 C CA . THR A 1 188 ? 1.067 14.442 5.028 1.00 85.50 188 THR A CA 1
ATOM 1458 C C . THR A 1 188 ? -0.360 14.017 5.347 1.00 85.50 188 THR A C 1
ATOM 1460 O O . THR A 1 188 ? -0.751 12.893 5.038 1.00 85.50 188 THR A O 1
ATOM 1463 N N . PHE A 1 189 ? -1.126 14.893 5.993 1.00 88.31 189 PHE A N 1
ATOM 1464 C CA . PHE A 1 189 ? -2.574 14.733 6.087 1.00 88.31 189 PHE A CA 1
ATOM 1465 C C . PHE A 1 189 ? -3.191 15.239 4.788 1.00 88.31 189 PHE A C 1
ATOM 1467 O O . PHE A 1 189 ? -2.924 16.374 4.400 1.00 88.31 189 PHE A O 1
ATOM 1474 N N . GLU A 1 190 ? -3.983 14.398 4.129 1.00 85.25 190 GLU A N 1
ATOM 1475 C CA . GLU A 1 190 ? -4.557 14.733 2.826 1.00 85.25 190 GLU A CA 1
ATOM 1476 C C . GLU A 1 190 ? -6.005 15.196 2.964 1.00 85.25 190 GLU A C 1
ATOM 1478 O O . GLU A 1 190 ? -6.374 16.241 2.433 1.00 85.25 190 GLU A O 1
ATOM 1483 N N . LYS A 1 191 ? -6.837 14.429 3.682 1.00 85.88 191 LYS A N 1
ATOM 1484 C CA . LYS A 1 191 ? -8.228 14.797 3.981 1.00 85.88 191 LYS A CA 1
ATOM 1485 C C . LYS A 1 191 ? -8.874 13.875 5.009 1.00 85.88 191 LYS A C 1
ATOM 1487 O O . LYS A 1 191 ? -8.471 12.724 5.179 1.00 85.88 191 LYS A O 1
ATOM 1492 N N . PHE A 1 192 ? -9.961 14.359 5.603 1.00 85.31 192 PHE A N 1
ATOM 1493 C CA . PHE A 1 192 ? -10.940 13.512 6.279 1.00 85.31 192 PHE A CA 1
ATOM 1494 C C . PHE A 1 192 ? -11.789 12.750 5.253 1.00 85.31 192 PHE A C 1
ATOM 1496 O O . PHE A 1 192 ? -12.059 13.238 4.152 1.00 85.31 192 PHE A O 1
ATOM 1503 N N . MET A 1 193 ? -12.201 11.539 5.610 1.00 79.94 193 MET A N 1
ATOM 1504 C CA . MET A 1 193 ? -13.007 10.646 4.781 1.00 79.94 193 MET A CA 1
ATOM 1505 C C . MET A 1 193 ? -14.188 10.124 5.594 1.00 79.94 193 MET A C 1
ATOM 1507 O O . MET A 1 193 ? -14.183 8.978 6.027 1.00 79.94 193 MET A O 1
ATOM 1511 N N . GLY A 1 194 ? -15.188 10.983 5.812 1.00 77.25 194 GLY A N 1
ATOM 1512 C CA . GLY A 1 194 ? -16.311 10.668 6.697 1.00 77.25 194 GLY A CA 1
ATOM 1513 C C . GLY A 1 194 ? -15.814 10.438 8.121 1.00 77.25 194 GLY A C 1
ATOM 1514 O O . GLY A 1 194 ? -15.350 11.377 8.765 1.00 77.25 194 GLY A O 1
ATOM 1515 N N . ASP A 1 195 ? -15.842 9.179 8.546 1.00 82.06 195 ASP A N 1
ATOM 1516 C CA . ASP A 1 195 ? -15.545 8.729 9.912 1.00 82.06 195 ASP A CA 1
ATOM 1517 C C . ASP A 1 195 ? -14.060 8.345 10.099 1.00 82.06 195 ASP A C 1
ATOM 1519 O O . ASP A 1 195 ? -13.637 7.840 11.143 1.00 82.06 195 ASP A O 1
ATOM 1523 N N . GLY A 1 196 ? -13.256 8.611 9.068 1.00 88.56 196 GLY A N 1
ATOM 1524 C CA . GLY A 1 196 ? -11.846 8.276 8.970 1.00 88.56 196 GLY A CA 1
ATOM 1525 C C . GLY A 1 196 ? -10.981 9.404 8.411 1.00 88.56 196 GLY A C 1
ATOM 1526 O O . GLY A 1 196 ? -11.444 10.514 8.129 1.00 88.56 196 GLY A O 1
ATOM 1527 N N . ALA A 1 197 ? -9.698 9.119 8.203 1.00 91.81 197 ALA A N 1
ATOM 1528 C CA . ALA A 1 197 ? -8.764 10.066 7.599 1.00 91.81 197 ALA A CA 1
ATOM 1529 C C . ALA A 1 197 ? -7.740 9.381 6.694 1.00 91.81 197 ALA A C 1
ATOM 1531 O O . ALA A 1 197 ? -7.338 8.239 6.926 1.00 91.81 197 ALA A O 1
ATOM 1532 N N . PHE A 1 198 ? -7.313 10.120 5.669 1.00 93.25 198 PHE A N 1
ATOM 1533 C CA . PHE A 1 198 ? -6.302 9.706 4.708 1.00 93.25 198 PHE A CA 1
ATOM 1534 C C . PHE A 1 198 ? -4.990 10.464 4.932 1.00 93.25 198 PHE A C 1
ATOM 1536 O O . PHE A 1 198 ? -4.952 11.699 4.929 1.00 93.25 198 PHE A O 1
ATOM 1543 N N . PHE A 1 199 ? -3.910 9.700 5.074 1.00 93.31 199 PHE A N 1
ATOM 1544 C CA . PHE A 1 199 ? -2.543 10.191 5.187 1.00 93.31 199 PHE A CA 1
ATOM 1545 C C . PHE A 1 199 ? -1.671 9.593 4.093 1.00 93.31 199 PHE A C 1
ATOM 1547 O O . PHE A 1 199 ? -1.872 8.454 3.666 1.00 93.31 199 PHE A O 1
ATOM 1554 N N . SER A 1 200 ? -0.645 10.335 3.691 1.00 89.38 200 SER A N 1
ATOM 1555 C CA . SER A 1 200 ? 0.366 9.851 2.759 1.00 89.38 200 SER A CA 1
ATOM 1556 C C . SER A 1 200 ? 1.785 10.135 3.251 1.00 89.38 200 SER A C 1
ATOM 1558 O O . SER A 1 200 ? 2.033 11.028 4.066 1.00 89.38 200 SER A O 1
ATOM 1560 N N . ALA A 1 201 ? 2.752 9.364 2.756 1.00 86.69 201 ALA A N 1
ATOM 1561 C CA . ALA A 1 201 ? 4.166 9.642 2.958 1.00 86.69 201 ALA A CA 1
ATOM 1562 C C . ALA A 1 201 ? 5.022 9.178 1.776 1.00 86.69 201 ALA A C 1
ATOM 1564 O O . ALA A 1 201 ? 4.579 8.484 0.861 1.00 86.69 201 ALA A O 1
ATOM 1565 N N . ARG A 1 202 ? 6.302 9.559 1.830 1.00 81.69 202 ARG A N 1
ATOM 1566 C CA . ARG A 1 202 ? 7.350 9.081 0.915 1.00 81.69 202 ARG A CA 1
ATOM 1567 C C . ARG A 1 202 ? 8.145 7.896 1.453 1.00 81.69 202 ARG A C 1
ATOM 1569 O O . ARG A 1 202 ? 9.080 7.484 0.783 1.00 81.69 202 ARG A O 1
ATOM 1576 N N . ARG A 1 203 ? 7.834 7.413 2.662 1.00 82.94 203 ARG A N 1
ATOM 1577 C CA . ARG A 1 203 ? 8.476 6.224 3.230 1.00 82.94 203 ARG A CA 1
ATOM 1578 C C . ARG A 1 203 ? 7.466 5.233 3.793 1.00 82.94 203 ARG A C 1
ATOM 1580 O O . ARG A 1 203 ? 6.611 5.645 4.581 1.00 82.94 203 ARG A O 1
ATOM 1587 N N . ALA A 1 204 ? 7.628 3.959 3.462 1.00 89.06 204 ALA A N 1
ATOM 1588 C CA . ALA A 1 204 ? 6.812 2.852 3.949 1.00 89.06 204 ALA A CA 1
ATOM 1589 C C . ALA A 1 204 ? 6.950 2.681 5.469 1.00 89.06 204 ALA A C 1
ATOM 1591 O O . ALA A 1 204 ? 5.952 2.595 6.183 1.00 89.06 204 ALA A O 1
ATOM 1592 N N . THR A 1 205 ? 8.180 2.754 5.988 1.00 90.50 205 THR A N 1
ATOM 1593 C CA . THR A 1 205 ? 8.482 2.642 7.431 1.00 90.50 205 THR A CA 1
ATOM 1594 C C . THR A 1 205 ? 7.657 3.598 8.299 1.00 90.50 205 THR A C 1
ATOM 1596 O O . THR A 1 205 ? 7.118 3.209 9.332 1.00 90.50 205 THR A O 1
ATOM 1599 N N . ARG A 1 206 ? 7.494 4.852 7.857 1.00 92.12 206 ARG A N 1
ATOM 1600 C CA . ARG A 1 206 ? 6.726 5.880 8.585 1.00 92.12 206 ARG A CA 1
ATOM 1601 C C . ARG A 1 206 ? 5.235 5.572 8.620 1.00 92.12 206 ARG A C 1
ATOM 1603 O O . ARG A 1 206 ? 4.596 5.800 9.641 1.00 92.12 206 ARG A O 1
ATOM 1610 N N . ILE A 1 207 ? 4.702 5.072 7.508 1.00 95.00 207 ILE A N 1
ATOM 1611 C CA . ILE A 1 207 ? 3.284 4.743 7.370 1.00 95.00 207 ILE A CA 1
ATOM 1612 C C . ILE A 1 207 ? 2.927 3.528 8.221 1.00 95.00 207 ILE A C 1
ATOM 1614 O O . ILE A 1 207 ? 1.946 3.582 8.958 1.00 95.00 207 ILE A O 1
ATOM 1618 N N . LEU A 1 208 ? 3.739 2.467 8.187 1.00 96.19 208 LEU A N 1
ATOM 1619 C CA . LEU A 1 208 ? 3.483 1.288 9.013 1.00 96.19 208 LEU A CA 1
ATOM 1620 C C . LEU A 1 208 ? 3.581 1.611 10.510 1.00 96.19 208 LEU A C 1
ATOM 1622 O O . LEU A 1 208 ? 2.717 1.197 11.282 1.00 96.19 208 LEU A O 1
ATOM 1626 N N . ALA A 1 209 ? 4.601 2.376 10.915 1.00 94.19 209 ALA A N 1
ATOM 1627 C CA . ALA A 1 209 ? 4.747 2.800 12.304 1.00 94.19 209 ALA A CA 1
ATOM 1628 C C . ALA A 1 209 ? 3.541 3.630 12.769 1.00 94.19 209 ALA A C 1
ATOM 1630 O O . ALA A 1 209 ? 2.981 3.362 13.829 1.00 94.19 209 ALA A O 1
ATOM 1631 N N . ALA A 1 210 ? 3.078 4.569 11.940 1.00 96.12 210 ALA A N 1
ATOM 1632 C CA . ALA A 1 210 ? 1.893 5.359 12.241 1.00 96.12 210 ALA A CA 1
ATOM 1633 C C . ALA A 1 210 ? 0.615 4.516 12.334 1.00 96.12 210 ALA A C 1
ATOM 1635 O O . ALA A 1 210 ? -0.162 4.717 13.259 1.00 96.12 210 ALA A O 1
ATOM 1636 N N . ALA A 1 211 ? 0.401 3.551 11.430 1.00 97.38 211 ALA A N 1
ATOM 1637 C CA . ALA A 1 211 ? -0.738 2.630 11.507 1.00 97.38 211 ALA A CA 1
ATOM 1638 C C . ALA A 1 211 ? -0.787 1.908 12.863 1.00 97.38 211 ALA A C 1
ATOM 1640 O O . ALA A 1 211 ? -1.826 1.859 13.520 1.00 97.38 211 ALA A O 1
ATOM 1641 N N . CYS A 1 212 ? 0.367 1.411 13.306 1.00 96.00 212 CYS A N 1
ATOM 1642 C CA . CYS A 1 212 ? 0.528 0.736 14.588 1.00 96.00 212 CYS A CA 1
ATOM 1643 C C . CYS A 1 212 ? 0.248 1.667 15.779 1.00 96.00 212 CYS A C 1
ATOM 1645 O O . CYS A 1 212 ? -0.488 1.301 16.697 1.00 96.00 212 CYS A O 1
ATOM 1647 N N . GLU A 1 213 ? 0.798 2.880 15.764 1.00 95.31 213 GLU A N 1
ATOM 1648 C CA . GLU A 1 213 ? 0.611 3.868 16.833 1.00 95.31 213 GLU A CA 1
ATOM 1649 C C . GLU A 1 213 ? -0.828 4.391 16.907 1.00 95.31 213 GLU A C 1
ATOM 1651 O O . GLU A 1 213 ? -1.349 4.586 18.006 1.00 95.31 213 GLU A O 1
ATOM 1656 N N . ILE A 1 214 ? -1.499 4.566 15.761 1.00 96.25 214 ILE A N 1
ATOM 1657 C CA . ILE A 1 214 ? -2.917 4.945 15.692 1.00 96.25 214 ILE A CA 1
ATOM 1658 C C . ILE A 1 214 ? -3.774 3.841 16.319 1.00 96.25 214 ILE A C 1
ATOM 1660 O O . ILE A 1 214 ? -4.613 4.138 17.170 1.00 96.25 214 ILE A O 1
ATOM 1664 N N . GLN A 1 215 ? -3.520 2.569 15.984 1.00 95.12 215 GLN A N 1
ATOM 1665 C CA . GLN A 1 215 ? -4.221 1.444 16.612 1.00 95.12 215 GLN A CA 1
ATOM 1666 C C . GLN A 1 215 ? -3.987 1.407 18.132 1.00 95.12 215 GLN A C 1
ATOM 1668 O O . GLN A 1 215 ? -4.939 1.251 18.890 1.00 95.12 215 GLN A O 1
ATOM 1673 N N . GLN A 1 216 ? -2.753 1.612 18.610 1.00 93.69 216 GLN A N 1
ATOM 1674 C CA . GLN A 1 216 ? -2.458 1.691 20.050 1.00 93.69 216 GLN A CA 1
ATOM 1675 C C . GLN A 1 216 ? -3.124 2.894 20.736 1.00 93.69 216 GLN A C 1
ATOM 1677 O O . GLN A 1 216 ? -3.502 2.817 21.906 1.00 93.69 216 GLN A O 1
ATOM 1682 N N . ALA A 1 217 ? -3.208 4.044 20.063 1.00 94.88 217 ALA A N 1
ATOM 1683 C CA . ALA A 1 217 ? -3.872 5.232 20.592 1.00 94.88 217 ALA A CA 1
ATOM 1684 C C . ALA A 1 217 ? -5.382 5.005 20.729 1.00 94.88 217 ALA A C 1
ATOM 1686 O O . ALA A 1 217 ? -5.946 5.351 21.770 1.00 94.88 217 ALA A O 1
ATOM 1687 N N . TYR A 1 218 ? -5.997 4.380 19.721 1.00 95.44 218 TYR A N 1
ATOM 1688 C CA . TYR A 1 218 ? -7.391 3.948 19.747 1.00 95.44 218 TYR A CA 1
ATOM 1689 C C . TYR A 1 218 ? -7.645 2.927 20.859 1.00 95.44 218 TYR A C 1
ATOM 1691 O O . TYR A 1 218 ? -8.546 3.123 21.670 1.00 95.44 218 TYR A O 1
ATOM 1699 N N . ASP A 1 219 ? -6.810 1.889 20.958 1.00 93.75 219 ASP A N 1
ATOM 1700 C CA . ASP A 1 219 ? -6.959 0.839 21.966 1.00 93.75 219 ASP A CA 1
ATOM 1701 C C . ASP A 1 219 ? -6.895 1.402 23.389 1.00 93.75 219 ASP A C 1
ATOM 1703 O O . ASP A 1 219 ? -7.738 1.086 24.228 1.00 93.75 219 ASP A O 1
ATOM 1707 N N . ARG A 1 220 ? -5.960 2.319 23.660 1.00 93.56 220 ARG A N 1
ATOM 1708 C CA . ARG A 1 220 ? -5.888 3.018 24.952 1.00 93.56 220 ARG A CA 1
ATOM 1709 C C . ARG A 1 220 ? -7.166 3.797 25.254 1.00 93.56 220 ARG A C 1
ATOM 1711 O O . ARG A 1 220 ? -7.720 3.647 26.337 1.00 93.56 220 ARG A O 1
ATOM 1718 N N . LEU A 1 221 ? -7.665 4.579 24.295 1.00 94.31 221 LEU A N 1
ATOM 1719 C CA . LEU A 1 221 ? -8.904 5.342 24.482 1.00 94.31 221 LEU A CA 1
ATOM 1720 C C . LEU A 1 221 ? -10.114 4.429 24.691 1.00 94.31 221 LEU A C 1
ATOM 1722 O O . LEU A 1 221 ? -10.959 4.718 25.535 1.00 94.31 221 LEU A O 1
ATOM 1726 N N . ARG A 1 222 ? -10.181 3.299 23.983 1.00 93.31 222 ARG A N 1
ATOM 1727 C CA . ARG A 1 222 ? -11.211 2.278 24.193 1.00 93.31 222 ARG A CA 1
ATOM 1728 C C . ARG A 1 222 ? -11.224 1.787 25.644 1.00 93.31 222 ARG A C 1
ATOM 1730 O O . ARG A 1 222 ? -12.291 1.736 26.248 1.00 93.31 222 ARG A O 1
ATOM 1737 N N . HIS A 1 223 ? -10.060 1.510 26.232 1.00 92.19 223 HIS A N 1
ATOM 1738 C CA . HIS A 1 223 ? -9.951 1.137 27.650 1.00 92.19 223 HIS A CA 1
ATOM 1739 C C . HIS A 1 223 ? -10.301 2.288 28.615 1.00 92.19 223 HIS A C 1
ATOM 1741 O O . HIS A 1 223 ? -10.733 2.035 29.737 1.00 92.19 223 HIS A O 1
ATOM 1747 N N . GLU A 1 224 ? -10.163 3.543 28.181 1.00 93.44 224 GLU A N 1
ATOM 1748 C CA . GLU A 1 224 ? -10.561 4.751 28.924 1.00 93.44 224 GLU A CA 1
ATOM 1749 C C . GLU A 1 224 ? -12.069 5.085 28.783 1.00 93.44 224 GLU A C 1
ATOM 1751 O O . GLU A 1 224 ? -12.553 6.042 29.392 1.00 93.44 224 GLU A O 1
ATOM 1756 N N . GLY A 1 225 ? -12.836 4.290 28.024 1.00 92.25 225 GLY A N 1
ATOM 1757 C CA . GLY A 1 225 ? -14.282 4.461 27.841 1.00 92.25 225 GLY A CA 1
ATOM 1758 C C . GLY A 1 225 ? -14.679 5.268 26.603 1.00 92.25 225 GLY A C 1
ATOM 1759 O O . GLY A 1 225 ? -15.715 5.938 26.620 1.00 92.25 225 GLY A O 1
ATOM 1760 N N . PHE A 1 226 ? -13.866 5.228 25.544 1.00 92.25 226 PHE A N 1
ATOM 1761 C CA . PHE A 1 226 ? -14.192 5.840 24.256 1.00 92.25 226 PHE A CA 1
ATOM 1762 C C . PHE A 1 226 ? -15.508 5.282 23.690 1.00 92.25 226 PHE A C 1
ATOM 1764 O O . PHE A 1 226 ? -15.598 4.072 23.501 1.00 92.25 226 PHE A O 1
ATOM 1771 N N . PRO A 1 227 ? -16.515 6.121 23.372 1.00 89.06 227 PRO A N 1
ATOM 1772 C CA . PRO A 1 227 ? -17.813 5.624 22.905 1.00 89.06 227 PRO A CA 1
ATOM 1773 C C . PRO A 1 227 ? -17.773 4.886 21.560 1.00 89.06 227 PRO A C 1
ATOM 1775 O O . PRO A 1 227 ? -18.580 3.992 21.336 1.00 89.06 227 PRO A O 1
ATOM 1778 N N . PHE A 1 228 ? -16.837 5.228 20.669 1.00 90.94 228 PHE A N 1
ATOM 1779 C CA . PHE A 1 228 ? -16.699 4.611 19.343 1.00 90.94 228 PHE A CA 1
ATOM 1780 C C . PHE A 1 228 ? -15.824 3.350 19.404 1.00 90.94 228 PHE A C 1
ATOM 1782 O O . PHE A 1 228 ? -14.765 3.266 18.784 1.00 90.94 228 PHE A O 1
ATOM 1789 N N . ASP A 1 229 ? -16.255 2.367 20.193 1.00 87.25 229 ASP A N 1
ATOM 1790 C CA . ASP A 1 229 ? -15.471 1.189 20.597 1.00 87.25 229 ASP A CA 1
ATOM 1791 C C . ASP A 1 229 ? -15.632 -0.055 19.705 1.00 87.25 229 ASP A C 1
ATOM 1793 O O . ASP A 1 229 ? -15.068 -1.112 20.004 1.00 87.25 229 ASP A O 1
ATOM 1797 N N . LYS A 1 230 ? -16.415 0.046 18.624 1.00 85.62 230 LYS A N 1
ATOM 1798 C CA . LYS A 1 230 ? -16.822 -1.112 17.813 1.00 85.62 230 LYS A CA 1
ATOM 1799 C C . LYS A 1 230 ? -15.715 -1.698 16.945 1.00 85.62 230 LYS A C 1
ATOM 1801 O O . LYS A 1 230 ? -15.810 -2.869 16.595 1.00 85.62 230 LYS A O 1
ATOM 1806 N N . GLY A 1 231 ? -14.679 -0.929 16.629 1.00 87.88 231 GLY A N 1
ATOM 1807 C CA . GLY A 1 231 ? -13.570 -1.377 15.794 1.00 87.88 231 GLY A CA 1
ATOM 1808 C C . GLY A 1 231 ? -12.859 -0.218 15.105 1.00 87.88 231 GLY A C 1
ATOM 1809 O O . GLY A 1 231 ? -13.386 0.893 15.008 1.00 87.88 231 GLY A O 1
ATOM 1810 N N . LEU A 1 232 ? -11.650 -0.499 14.630 1.00 91.75 232 LEU A N 1
ATOM 1811 C CA . LEU A 1 232 ? -10.829 0.423 13.858 1.00 91.75 232 LEU A CA 1
ATOM 1812 C C . LEU A 1 232 ? -10.258 -0.329 12.661 1.00 91.75 232 LEU A C 1
ATOM 1814 O O . LEU A 1 232 ? -9.524 -1.300 12.828 1.00 91.75 232 LEU A O 1
ATOM 1818 N N . ARG A 1 233 ? -10.556 0.152 11.459 1.00 93.50 233 ARG A N 1
ATOM 1819 C CA . ARG A 1 233 ? -10.074 -0.435 10.209 1.00 93.50 233 ARG A CA 1
ATOM 1820 C C . ARG A 1 233 ? -8.958 0.426 9.668 1.00 93.50 233 ARG A C 1
ATOM 1822 O O . ARG A 1 233 ? -9.171 1.608 9.427 1.00 93.50 233 ARG A O 1
ATOM 1829 N N . ILE A 1 234 ? -7.787 -0.148 9.441 1.00 96.88 234 ILE A N 1
ATOM 1830 C CA . ILE A 1 234 ? -6.644 0.541 8.846 1.00 96.88 234 ILE A CA 1
ATOM 1831 C C . ILE A 1 234 ? -6.241 -0.204 7.577 1.00 96.88 234 ILE A C 1
ATOM 1833 O O . ILE A 1 234 ? -6.070 -1.422 7.585 1.00 96.88 234 ILE A O 1
ATOM 1837 N N . ALA A 1 235 ? -6.081 0.525 6.479 1.00 96.50 235 ALA A N 1
ATOM 1838 C CA . ALA A 1 235 ? -5.540 0.010 5.231 1.00 96.50 235 ALA A CA 1
ATOM 1839 C C . ALA A 1 235 ? -4.296 0.786 4.823 1.00 96.50 235 ALA A C 1
ATOM 1841 O O . ALA A 1 235 ? -4.251 2.014 4.931 1.00 96.50 235 ALA A O 1
ATOM 1842 N N . VAL A 1 236 ? -3.308 0.052 4.322 1.00 97.56 236 VAL A N 1
ATOM 1843 C CA . VAL A 1 236 ? -2.020 0.580 3.887 1.00 97.56 236 VAL A CA 1
ATOM 1844 C C . VAL A 1 236 ? -1.637 -0.016 2.536 1.00 97.56 236 VAL A C 1
ATOM 1846 O O . VAL A 1 236 ? -1.739 -1.228 2.328 1.00 97.56 236 VAL A O 1
ATOM 1849 N N . ASN A 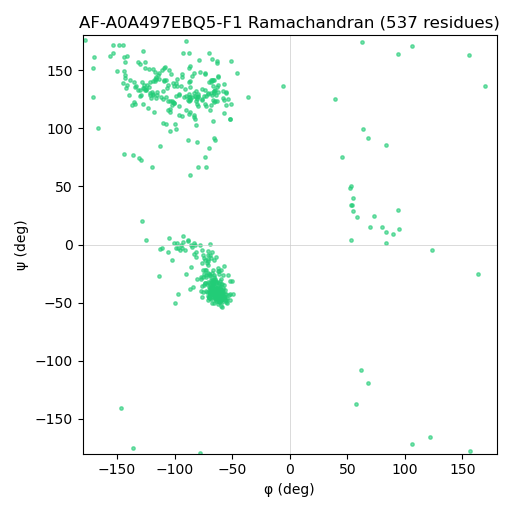1 237 ? -1.149 0.824 1.626 1.00 94.12 237 ASN A N 1
ATOM 1850 C CA . ASN A 1 237 ? -0.644 0.384 0.328 1.00 94.12 237 ASN A CA 1
ATOM 1851 C C . ASN A 1 237 ? 0.555 1.207 -0.166 1.00 94.12 237 ASN A C 1
ATOM 1853 O O . ASN A 1 237 ? 0.918 2.244 0.399 1.00 94.12 237 ASN A O 1
ATOM 1857 N N . ALA A 1 238 ? 1.154 0.729 -1.255 1.00 87.19 238 ALA A N 1
ATOM 1858 C CA . ALA A 1 238 ? 2.150 1.436 -2.048 1.00 87.19 238 ALA A CA 1
ATOM 1859 C C . ALA A 1 238 ? 1.639 1.522 -3.487 1.00 87.19 238 ALA A C 1
ATOM 1861 O O . ALA A 1 238 ? 1.412 0.495 -4.122 1.00 87.19 238 ALA A O 1
ATOM 1862 N N . ALA A 1 239 ? 1.417 2.736 -3.985 1.00 81.88 239 ALA A N 1
ATOM 1863 C CA . ALA A 1 239 ? 0.800 2.925 -5.290 1.00 81.88 239 ALA A CA 1
ATOM 1864 C C . ALA A 1 239 ? 1.197 4.255 -5.936 1.00 81.88 239 ALA A C 1
ATOM 1866 O O . ALA A 1 239 ? 1.691 5.186 -5.291 1.00 81.88 239 ALA A O 1
ATOM 1867 N N . GLU A 1 240 ? 0.930 4.345 -7.234 1.00 77.94 240 GLU A N 1
ATOM 1868 C CA . GLU A 1 240 ? 0.930 5.605 -7.964 1.00 77.94 240 GLU A CA 1
ATOM 1869 C C . GLU A 1 240 ? -0.411 6.327 -7.763 1.00 77.94 240 GLU A C 1
ATOM 1871 O O . GLU A 1 240 ? -1.494 5.763 -7.963 1.00 77.94 240 GLU A O 1
ATOM 1876 N N . TYR A 1 241 ? -0.327 7.591 -7.362 1.00 78.31 241 TYR A N 1
ATOM 1877 C CA . TYR A 1 241 ? -1.454 8.494 -7.163 1.00 78.31 241 TYR A CA 1
ATOM 1878 C C . TYR A 1 241 ? -1.364 9.643 -8.150 1.00 78.31 241 TYR A C 1
ATOM 1880 O O . TYR A 1 241 ? -0.278 10.145 -8.416 1.00 78.31 241 TYR A O 1
ATOM 1888 N N . ARG A 1 242 ? -2.503 10.114 -8.647 1.00 75.94 242 ARG A N 1
ATOM 1889 C CA . ARG A 1 242 ? -2.570 11.322 -9.472 1.00 75.94 242 ARG A CA 1
ATOM 1890 C C . ARG A 1 242 ? -3.043 12.487 -8.624 1.00 75.94 242 ARG A C 1
ATOM 1892 O O . ARG A 1 242 ? -4.129 12.411 -8.055 1.00 75.94 242 ARG A O 1
ATOM 1899 N N . LEU A 1 243 ? -2.232 13.537 -8.542 1.00 71.75 243 LEU A N 1
ATOM 1900 C CA . LEU A 1 243 ? -2.545 14.751 -7.791 1.00 71.75 243 LEU A CA 1
ATOM 1901 C C . LEU A 1 243 ? -3.124 15.823 -8.705 1.00 71.75 243 LEU A C 1
ATOM 1903 O O . LEU A 1 243 ? -2.410 16.411 -9.514 1.00 71.75 243 LEU A O 1
ATOM 1907 N N . LEU A 1 244 ? -4.404 16.132 -8.546 1.00 69.38 244 LEU A N 1
ATOM 1908 C CA . LEU A 1 244 ? -5.008 17.261 -9.241 1.00 69.38 244 LEU A CA 1
ATOM 1909 C C . LEU A 1 244 ? -5.015 18.485 -8.321 1.00 69.38 244 LEU A C 1
ATOM 1911 O O . LEU A 1 244 ? -5.619 18.420 -7.250 1.00 69.38 244 LEU A O 1
ATOM 1915 N N . PRO A 1 245 ? -4.350 19.594 -8.696 1.00 65.50 245 PRO A N 1
ATOM 1916 C CA . PRO A 1 245 ? -4.462 20.833 -7.949 1.00 65.50 245 PRO A CA 1
ATOM 1917 C C . PRO A 1 245 ? -5.881 21.384 -8.108 1.00 65.50 245 PRO A C 1
ATOM 1919 O O . PRO A 1 245 ? -6.340 21.694 -9.208 1.00 65.50 245 PRO A O 1
ATOM 1922 N N . MET A 1 246 ? -6.562 21.525 -6.985 1.00 59.38 246 MET A N 1
ATOM 1923 C CA . MET A 1 246 ? -7.844 22.187 -6.857 1.00 59.38 246 MET A CA 1
ATOM 1924 C C . MET A 1 246 ? -7.620 23.645 -6.467 1.00 59.38 246 MET A C 1
ATOM 1926 O O . MET A 1 246 ? -6.681 23.992 -5.743 1.00 59.38 246 MET A O 1
ATOM 1930 N N . ARG A 1 247 ? -8.507 24.521 -6.944 1.00 52.25 247 ARG A N 1
ATOM 1931 C CA . ARG A 1 247 ? -8.568 25.896 -6.445 1.00 52.25 247 ARG A CA 1
ATOM 1932 C C . ARG A 1 247 ? -9.030 25.836 -4.991 1.00 52.25 247 ARG A C 1
ATOM 1934 O O . ARG A 1 247 ? -10.193 25.534 -4.739 1.00 52.25 247 ARG A O 1
ATOM 1941 N N . GLY A 1 248 ? -8.104 26.066 -4.064 1.00 55.47 248 GLY A N 1
ATOM 1942 C CA . GLY A 1 248 ? -8.421 26.202 -2.646 1.00 55.47 248 GLY A CA 1
ATOM 1943 C C . GLY A 1 248 ? -9.326 27.410 -2.400 1.00 55.47 248 GLY A C 1
ATOM 1944 O O . GLY A 1 248 ? -9.355 28.349 -3.197 1.00 55.47 248 GLY A O 1
ATOM 1945 N N . THR A 1 249 ? -10.074 27.377 -1.299 1.00 52.22 249 THR A N 1
ATOM 1946 C CA . THR A 1 249 ? -10.855 28.525 -0.809 1.00 52.22 249 THR A CA 1
ATOM 1947 C C . THR A 1 249 ? -9.980 29.585 -0.141 1.00 52.22 249 THR A C 1
ATOM 1949 O O . THR A 1 249 ? -10.382 30.743 -0.095 1.00 52.22 249 THR A O 1
ATOM 1952 N N . ASP A 1 250 ? -8.785 29.205 0.326 1.00 52.66 250 ASP A N 1
ATOM 1953 C CA . ASP A 1 250 ? -7.820 30.102 0.962 1.00 52.66 250 ASP A CA 1
ATOM 1954 C C . ASP A 1 250 ? -6.743 30.549 -0.037 1.00 52.66 250 ASP A C 1
ATOM 1956 O O . ASP A 1 250 ? -6.091 29.734 -0.700 1.00 52.66 250 ASP A O 1
ATOM 1960 N N . GLU A 1 251 ? -6.543 31.864 -0.140 1.00 45.81 251 GLU A N 1
ATOM 1961 C CA . GLU A 1 251 ? -5.509 32.490 -0.966 1.00 45.81 251 GLU A CA 1
ATOM 1962 C C . GLU A 1 251 ? -4.104 32.121 -0.451 1.00 45.81 251 GLU A C 1
ATOM 1964 O O . GLU A 1 251 ? -3.530 32.814 0.385 1.00 45.81 251 GLU A O 1
ATOM 1969 N N . GLY A 1 252 ? -3.515 31.028 -0.948 1.00 48.34 252 GLY A N 1
ATOM 1970 C CA . GLY A 1 252 ? -2.073 30.813 -0.775 1.00 48.34 252 GLY A CA 1
ATOM 1971 C C . GLY A 1 252 ? -1.520 29.408 -1.003 1.00 48.34 252 GLY A C 1
ATOM 1972 O O . GLY A 1 252 ? -0.351 29.294 -1.367 1.00 48.34 252 GLY A O 1
ATOM 1973 N N . ALA A 1 253 ? -2.310 28.341 -0.845 1.00 48.94 253 ALA A N 1
ATOM 1974 C CA . ALA A 1 253 ? -1.826 26.971 -1.042 1.00 48.94 253 ALA A CA 1
ATOM 1975 C C . ALA A 1 253 ? -2.764 26.168 -1.961 1.00 48.94 253 ALA A C 1
ATOM 1977 O O . ALA A 1 253 ? -3.964 26.109 -1.696 1.00 48.94 253 ALA A O 1
ATOM 1978 N N . PRO A 1 254 ? -2.255 25.529 -3.034 1.00 53.69 254 PRO A N 1
ATOM 1979 C CA . PRO A 1 254 ? -3.069 24.625 -3.837 1.00 53.69 254 PRO A CA 1
ATOM 1980 C C . PRO A 1 254 ? -3.483 23.419 -2.984 1.00 53.69 254 PRO A C 1
ATOM 1982 O O . PRO A 1 254 ? -2.633 22.714 -2.439 1.00 53.69 254 PRO A O 1
ATOM 1985 N N . THR A 1 255 ? -4.788 23.178 -2.866 1.00 59.34 255 THR A N 1
ATOM 1986 C CA . THR A 1 255 ? -5.325 21.934 -2.301 1.00 59.34 255 THR A CA 1
ATOM 1987 C C . THR A 1 255 ? -5.192 20.848 -3.361 1.00 59.34 255 THR A C 1
ATOM 1989 O O . THR A 1 255 ? -5.529 21.100 -4.511 1.00 59.34 255 THR A O 1
ATOM 1992 N N . TYR A 1 256 ? -4.707 19.653 -3.028 1.00 68.25 256 TYR A N 1
ATOM 1993 C CA . TYR A 1 256 ? -4.582 18.566 -4.006 1.00 68.25 256 TYR A CA 1
ATOM 1994 C C . TYR A 1 256 ? -5.641 17.496 -3.770 1.00 68.25 256 TYR A C 1
ATOM 1996 O O . TYR A 1 256 ? -5.845 17.049 -2.644 1.00 68.25 256 TYR A O 1
ATOM 2004 N N . GLU A 1 257 ? -6.280 17.042 -4.842 1.00 73.56 257 GLU A N 1
ATOM 2005 C CA . GLU A 1 257 ? -7.119 15.852 -4.816 1.00 73.56 257 GLU A CA 1
ATOM 2006 C C . GLU A 1 257 ? -6.380 14.643 -5.386 1.00 73.56 257 GLU A C 1
ATOM 2008 O O . GLU A 1 257 ? -5.717 14.715 -6.421 1.00 73.56 257 GLU A O 1
ATOM 2013 N N . PHE A 1 258 ? -6.518 13.515 -4.690 1.00 77.38 258 PHE A N 1
ATOM 2014 C CA . PHE A 1 258 ? -5.915 12.242 -5.060 1.00 77.38 258 PHE A CA 1
ATOM 2015 C C . PHE A 1 258 ? -6.877 11.429 -5.919 1.00 77.38 258 PHE A C 1
ATOM 2017 O O . PHE A 1 258 ? -8.000 11.132 -5.506 1.00 77.38 258 PHE A O 1
ATOM 2024 N N . PHE A 1 259 ? -6.386 10.995 -7.074 1.00 74.19 259 PHE A N 1
ATOM 2025 C CA . PHE A 1 259 ? -7.084 10.129 -8.014 1.00 74.19 259 PHE A CA 1
ATOM 2026 C C . PHE A 1 259 ? -6.238 8.912 -8.385 1.00 74.19 259 PHE A C 1
ATOM 2028 O O . PHE A 1 259 ? -5.028 8.867 -8.164 1.00 74.19 259 PHE A O 1
ATOM 2035 N N . GLY A 1 260 ? -6.886 7.934 -9.013 1.00 76.12 260 GLY A N 1
ATOM 2036 C CA . GLY A 1 260 ? -6.228 6.762 -9.581 1.00 76.12 260 GLY A CA 1
ATOM 2037 C C . GLY A 1 260 ? -6.453 5.487 -8.781 1.00 76.12 260 GLY A C 1
ATOM 2038 O O . GLY A 1 260 ? -7.283 5.421 -7.875 1.00 76.12 260 GLY A O 1
ATOM 2039 N N . HIS A 1 261 ? -5.726 4.444 -9.167 1.00 78.75 261 HIS A N 1
ATOM 2040 C CA . HIS A 1 261 ? -5.920 3.098 -8.641 1.00 78.75 261 HIS A CA 1
ATOM 2041 C C . HIS A 1 261 ? -5.610 3.006 -7.140 1.00 78.75 261 HIS A C 1
ATOM 2043 O O . HIS A 1 261 ? -6.391 2.415 -6.399 1.00 78.75 261 HIS A O 1
ATOM 2049 N N . GLY A 1 262 ? -4.539 3.666 -6.678 1.00 84.44 262 GLY A N 1
ATOM 2050 C CA . GLY A 1 262 ? -4.079 3.583 -5.289 1.00 84.44 262 GLY A CA 1
ATOM 2051 C C . GLY A 1 262 ? -5.108 4.032 -4.250 1.00 84.44 262 GLY A C 1
ATOM 2052 O O . GLY A 1 262 ? -5.283 3.367 -3.232 1.00 84.44 262 GLY A O 1
ATOM 2053 N N . ILE A 1 263 ? -5.847 5.118 -4.513 1.00 87.44 263 ILE A N 1
ATOM 2054 C CA . ILE A 1 263 ? -6.875 5.601 -3.574 1.00 87.44 263 ILE A CA 1
ATOM 2055 C C . ILE A 1 263 ? -8.123 4.707 -3.576 1.00 87.44 263 ILE A C 1
ATOM 2057 O O . ILE A 1 263 ? -8.752 4.509 -2.536 1.00 87.44 263 ILE A O 1
ATOM 2061 N N . VAL A 1 264 ? -8.471 4.127 -4.731 1.00 86.25 264 VAL A N 1
ATOM 2062 C CA . VAL A 1 264 ? -9.583 3.172 -4.836 1.00 86.25 264 VAL A CA 1
ATOM 2063 C C . VAL A 1 264 ? -9.240 1.881 -4.099 1.00 86.25 264 VAL A C 1
ATOM 2065 O O . VAL A 1 264 ? -10.100 1.344 -3.403 1.00 86.25 264 VAL A O 1
ATOM 2068 N N . GLU A 1 265 ? -8.000 1.406 -4.215 1.00 87.56 265 GLU A N 1
ATOM 2069 C CA . GLU A 1 265 ? -7.496 0.247 -3.482 1.00 87.56 265 GLU A CA 1
ATOM 2070 C C . GLU A 1 265 ? -7.588 0.453 -1.969 1.00 87.56 265 GLU A C 1
ATOM 2072 O O . GLU A 1 265 ? -8.266 -0.333 -1.306 1.00 87.56 265 GLU A O 1
ATOM 2077 N N . LEU A 1 266 ? -7.034 1.548 -1.432 1.00 90.44 266 LEU A N 1
ATOM 2078 C CA . LEU A 1 266 ? -7.126 1.850 0.002 1.00 90.44 266 LEU A CA 1
ATOM 2079 C C . LEU A 1 266 ? -8.570 1.882 0.493 1.00 90.44 266 LEU A C 1
ATOM 2081 O O . LEU A 1 266 ? -8.912 1.194 1.450 1.00 90.44 266 LEU A O 1
ATOM 2085 N N . ALA A 1 267 ? -9.448 2.611 -0.200 1.00 87.94 267 ALA A N 1
ATOM 2086 C CA . ALA A 1 267 ? -10.847 2.707 0.202 1.00 87.94 267 ALA A CA 1
ATOM 2087 C C . ALA A 1 267 ? -11.547 1.334 0.225 1.00 87.94 267 ALA A C 1
ATOM 2089 O O . ALA A 1 267 ? -12.426 1.092 1.054 1.00 87.94 267 ALA A O 1
ATOM 2090 N N . ARG A 1 268 ? -11.185 0.414 -0.679 1.00 86.06 268 ARG A N 1
ATOM 2091 C CA . ARG A 1 268 ? -11.752 -0.946 -0.735 1.00 86.06 268 ARG A CA 1
ATOM 2092 C C . ARG A 1 268 ? -11.188 -1.864 0.346 1.00 86.06 268 ARG A C 1
ATOM 2094 O O . ARG A 1 268 ? -11.946 -2.677 0.869 1.00 86.06 268 ARG A O 1
ATOM 2101 N N . LEU A 1 269 ? -9.909 -1.714 0.678 1.00 88.31 269 LEU A N 1
ATOM 2102 C CA . LEU A 1 269 ? -9.247 -2.439 1.762 1.00 88.31 269 LEU A CA 1
ATOM 2103 C C . LEU A 1 269 ? -9.771 -2.021 3.140 1.00 88.31 269 LEU A C 1
ATOM 2105 O O . LEU A 1 269 ? -9.964 -2.872 4.006 1.00 88.31 269 LEU A O 1
ATOM 2109 N N . THR A 1 270 ? -10.053 -0.731 3.335 1.00 83.88 270 THR A N 1
ATOM 2110 C CA . THR A 1 270 ? -10.634 -0.225 4.586 1.00 83.88 270 THR A CA 1
ATOM 2111 C C . THR A 1 270 ? -12.085 -0.665 4.745 1.00 83.88 270 THR A C 1
ATOM 2113 O O . THR A 1 270 ? -12.475 -1.119 5.811 1.00 83.88 270 THR A O 1
ATOM 2116 N N . THR A 1 271 ? -12.895 -0.566 3.686 1.00 71.75 271 THR A N 1
ATOM 2117 C CA . THR A 1 271 ? -14.344 -0.812 3.794 1.00 71.75 271 THR A CA 1
ATOM 2118 C C . THR A 1 271 ? -14.749 -2.281 3.758 1.00 71.75 271 THR A C 1
ATOM 2120 O O . THR A 1 271 ? -15.917 -2.539 4.023 1.00 71.75 271 THR A O 1
ATOM 2123 N N . GLY A 1 272 ? -13.840 -3.216 3.422 1.00 58.34 272 GLY A N 1
ATOM 2124 C CA . GLY A 1 272 ? -14.089 -4.667 3.442 1.00 58.34 272 GLY A CA 1
ATOM 2125 C C . GLY A 1 272 ? -15.430 -5.014 2.800 1.00 58.34 272 GLY A C 1
ATOM 2126 O O . GLY A 1 272 ? -16.434 -5.187 3.482 1.00 58.34 272 GLY A O 1
ATOM 2127 N N . LYS A 1 273 ? -15.497 -4.965 1.469 1.00 49.38 273 LYS A N 1
ATOM 2128 C CA . LYS A 1 273 ? -16.753 -4.823 0.719 1.00 49.38 273 LYS A CA 1
ATOM 2129 C C . LYS A 1 273 ? -17.633 -6.090 0.718 1.00 49.38 273 LYS A C 1
ATOM 2131 O O . LYS A 1 273 ? -17.874 -6.644 -0.343 1.00 49.38 273 LYS A O 1
ATOM 2136 N N . SER A 1 274 ? -18.161 -6.484 1.873 1.00 44.44 274 SER A N 1
ATOM 2137 C CA . SER A 1 274 ? -19.182 -7.527 2.041 1.00 44.44 274 SER A CA 1
ATOM 2138 C C . SER A 1 274 ? -20.519 -6.957 2.539 1.00 44.44 274 SER A C 1
ATOM 2140 O O . SER A 1 274 ? -21.581 -7.469 2.189 1.00 44.44 274 SER A O 1
ATOM 2142 N N . ILE A 1 275 ? -20.517 -5.824 3.258 1.00 46.81 275 ILE A N 1
ATOM 2143 C CA . ILE A 1 275 ? -21.760 -5.176 3.733 1.00 46.81 275 ILE A CA 1
ATOM 2144 C C . ILE A 1 275 ? -22.517 -4.503 2.575 1.00 46.81 275 ILE A C 1
ATOM 2146 O O . ILE A 1 275 ? -23.743 -4.412 2.581 1.00 46.81 275 ILE A O 1
ATOM 2150 N N . ARG A 1 276 ? -21.799 -4.077 1.526 1.00 45.62 276 ARG A N 1
ATOM 2151 C CA . ARG A 1 276 ? -22.398 -3.302 0.434 1.00 45.62 276 ARG A CA 1
ATOM 2152 C C . ARG A 1 276 ? -23.336 -4.110 -0.459 1.00 45.62 276 ARG A C 1
ATOM 2154 O O . ARG A 1 276 ? -24.186 -3.493 -1.072 1.00 45.62 276 ARG A O 1
ATOM 2161 N N . GLU A 1 277 ? -23.211 -5.431 -0.552 1.00 52.72 277 GLU A N 1
ATOM 2162 C CA . GLU A 1 277 ? -24.107 -6.231 -1.403 1.00 52.72 277 GLU A CA 1
ATOM 2163 C C . GLU A 1 277 ? -25.483 -6.407 -0.768 1.00 52.72 277 GLU A C 1
ATOM 2165 O O . GLU A 1 277 ? -26.488 -6.162 -1.423 1.00 52.72 277 GLU A O 1
ATOM 2170 N N . VAL A 1 278 ? -25.536 -6.730 0.528 1.00 54.53 278 VAL A N 1
ATOM 2171 C CA . VAL A 1 278 ? -26.807 -6.818 1.263 1.00 54.53 278 VAL A CA 1
ATOM 2172 C C . VAL A 1 278 ? -27.449 -5.437 1.373 1.00 54.53 278 VAL A C 1
ATOM 2174 O O . VAL A 1 278 ? -28.642 -5.313 1.129 1.00 54.53 278 VAL A O 1
ATOM 2177 N N . ALA A 1 279 ? -26.658 -4.389 1.631 1.00 54.09 279 ALA A N 1
ATOM 2178 C CA . ALA A 1 279 ? -27.156 -3.017 1.629 1.00 54.09 279 ALA A CA 1
ATOM 2179 C C . ALA A 1 279 ? -27.654 -2.574 0.241 1.00 54.09 279 ALA A C 1
ATOM 2181 O O . ALA A 1 279 ? -28.684 -1.926 0.162 1.00 54.09 279 ALA A O 1
ATOM 2182 N N . GLN A 1 280 ? -26.991 -2.962 -0.856 1.00 54.22 280 GLN A N 1
ATOM 2183 C CA . GLN A 1 280 ? -27.456 -2.680 -2.224 1.00 54.22 280 GLN A CA 1
ATOM 2184 C C . GLN A 1 280 ? -28.728 -3.448 -2.583 1.00 54.22 280 GLN A C 1
ATOM 2186 O O . GLN A 1 280 ? -29.573 -2.925 -3.302 1.00 54.22 280 GLN A O 1
ATOM 2191 N N . ILE A 1 281 ? -28.870 -4.680 -2.093 1.00 58.03 281 ILE A N 1
ATOM 2192 C CA . ILE A 1 281 ? -30.099 -5.463 -2.233 1.00 58.03 281 ILE A CA 1
ATOM 2193 C C . ILE A 1 281 ? -31.229 -4.808 -1.424 1.00 58.03 281 ILE A C 1
ATOM 2195 O O . ILE A 1 281 ? -32.336 -4.676 -1.939 1.00 58.03 281 ILE A O 1
ATOM 2199 N N . ALA A 1 282 ? -30.945 -4.334 -0.206 1.00 61.53 282 ALA A N 1
ATOM 2200 C CA . ALA A 1 282 ? -31.897 -3.576 0.603 1.00 61.53 282 ALA A CA 1
ATOM 2201 C C . ALA A 1 282 ? -32.340 -2.293 -0.117 1.00 61.53 282 ALA A C 1
ATOM 2203 O O . ALA A 1 282 ? -33.532 -2.046 -0.268 1.00 61.53 282 ALA A O 1
ATOM 2204 N N . GLU A 1 283 ? -31.384 -1.525 -0.645 1.00 63.91 283 GLU A N 1
ATOM 2205 C CA . GLU A 1 283 ? -31.620 -0.288 -1.400 1.00 63.91 283 GLU A CA 1
ATOM 2206 C C . GLU A 1 283 ? -32.457 -0.547 -2.661 1.00 63.91 283 GLU A C 1
ATOM 2208 O O . GLU A 1 283 ? -33.379 0.207 -2.962 1.00 63.91 283 GLU A O 1
ATOM 2213 N N . LEU A 1 284 ? -32.194 -1.651 -3.372 1.00 69.19 284 LEU A N 1
ATOM 2214 C CA . LEU A 1 284 ? -32.979 -2.082 -4.529 1.00 69.19 284 LEU A CA 1
ATOM 2215 C C . LEU A 1 284 ? -34.430 -2.398 -4.145 1.00 69.19 284 LEU A C 1
ATOM 2217 O O . LEU A 1 284 ? -35.344 -1.992 -4.861 1.00 69.19 284 LEU A O 1
ATOM 2221 N N . PHE A 1 285 ? -34.655 -3.109 -3.037 1.00 62.97 285 PHE A N 1
ATOM 2222 C CA . PHE A 1 285 ? -36.006 -3.434 -2.583 1.00 62.97 285 PHE A CA 1
ATOM 2223 C C . PHE A 1 285 ? -36.756 -2.192 -2.093 1.00 62.97 285 PHE A C 1
ATOM 2225 O O . PHE A 1 285 ? -37.897 -1.971 -2.493 1.00 62.97 285 PHE A O 1
ATOM 2232 N N . VAL A 1 286 ? -36.109 -1.308 -1.340 1.00 74.19 286 VAL A N 1
ATOM 2233 C CA . VAL A 1 286 ? -36.726 -0.035 -0.941 1.00 74.19 286 VAL A CA 1
ATOM 2234 C C . VAL A 1 286 ? -37.065 0.816 -2.175 1.00 74.19 286 VAL A C 1
ATOM 2236 O O . VAL A 1 286 ? -38.174 1.338 -2.281 1.00 74.19 286 VAL A O 1
ATOM 2239 N N . HIS A 1 287 ? -36.180 0.885 -3.177 1.00 72.44 287 HIS A N 1
ATOM 2240 C CA . HIS A 1 287 ? -36.467 1.572 -4.444 1.00 72.44 287 HIS A CA 1
ATOM 2241 C C . HIS A 1 287 ? -37.570 0.913 -5.280 1.00 72.44 287 HIS A C 1
ATOM 2243 O O . HIS A 1 287 ? -38.260 1.605 -6.029 1.00 72.44 287 HIS A O 1
ATOM 2249 N N . ALA A 1 288 ? -37.758 -0.399 -5.153 1.00 73.56 288 ALA A N 1
ATOM 2250 C CA . ALA A 1 288 ? -38.858 -1.125 -5.776 1.00 73.56 288 ALA A CA 1
ATOM 2251 C C . ALA A 1 288 ? -40.199 -0.958 -5.027 1.00 73.56 288 ALA A C 1
ATOM 2253 O O . ALA A 1 288 ? -41.212 -1.478 -5.492 1.00 73.56 288 ALA A O 1
ATOM 2254 N N . GLY A 1 289 ? -40.222 -0.209 -3.915 1.00 71.56 289 GLY A N 1
ATOM 2255 C CA . GLY A 1 289 ? -41.432 0.145 -3.169 1.00 71.56 289 GLY A CA 1
ATOM 2256 C C . GLY A 1 289 ? -41.765 -0.779 -1.998 1.00 71.56 289 GLY A C 1
ATOM 2257 O O . GLY A 1 289 ? -42.884 -0.714 -1.494 1.00 71.56 289 GLY A O 1
ATOM 2258 N N . TYR A 1 290 ? -40.832 -1.636 -1.575 1.00 78.31 290 TYR A N 1
ATOM 2259 C CA . TYR A 1 290 ? -41.001 -2.465 -0.380 1.00 78.31 290 TYR A CA 1
ATOM 2260 C C . TYR A 1 290 ? -40.764 -1.649 0.901 1.00 78.31 290 TYR A C 1
ATOM 2262 O O . TYR A 1 290 ? -39.962 -0.713 0.910 1.00 78.31 290 TYR A O 1
ATOM 2270 N N . ASP A 1 291 ? -41.468 -2.010 1.976 1.00 84.31 291 ASP A N 1
ATOM 2271 C CA . ASP A 1 291 ? -41.350 -1.346 3.276 1.00 84.31 291 ASP A CA 1
ATOM 2272 C C . ASP A 1 291 ? -39.951 -1.569 3.897 1.00 84.31 291 ASP A C 1
ATOM 2274 O O . ASP A 1 291 ? -39.476 -2.710 3.915 1.00 84.31 291 ASP A O 1
ATOM 2278 N N . PRO A 1 292 ? -39.271 -0.519 4.400 1.00 63.81 292 PRO A N 1
ATOM 2279 C CA . PRO A 1 292 ? -37.924 -0.645 4.954 1.00 63.81 292 PRO A CA 1
ATOM 2280 C C . PRO A 1 292 ? -37.809 -1.633 6.120 1.00 63.81 292 PRO A C 1
ATOM 2282 O O . PRO A 1 292 ? -36.833 -2.382 6.164 1.00 63.81 292 PRO A O 1
ATOM 2285 N N . ASP A 1 293 ? -38.791 -1.680 7.026 1.00 73.19 293 ASP A N 1
ATOM 2286 C CA . ASP A 1 293 ? -38.748 -2.556 8.202 1.00 73.19 293 ASP A CA 1
ATOM 2287 C C . ASP A 1 293 ? -38.950 -4.028 7.794 1.00 73.19 293 ASP A C 1
ATOM 2289 O O . ASP A 1 293 ? -38.329 -4.935 8.360 1.00 73.19 293 ASP A O 1
ATOM 2293 N N . GLU A 1 294 ? -39.767 -4.283 6.765 1.00 71.88 294 GLU A N 1
ATOM 2294 C CA . GLU A 1 294 ? -39.931 -5.617 6.172 1.00 71.88 294 GLU A CA 1
ATOM 2295 C C . GLU A 1 294 ? -38.686 -6.080 5.404 1.00 71.88 294 GLU A C 1
ATOM 2297 O O . GLU A 1 294 ? -38.288 -7.245 5.517 1.00 71.88 294 GLU A O 1
ATOM 2302 N N . VAL A 1 295 ? -38.039 -5.180 4.654 1.00 69.88 295 VAL A N 1
ATOM 2303 C CA . VAL A 1 295 ? -36.781 -5.464 3.944 1.00 69.88 295 VAL A CA 1
ATOM 2304 C C . VAL A 1 295 ? -35.664 -5.797 4.935 1.00 69.88 295 VAL A C 1
ATOM 2306 O O . VAL A 1 295 ? -34.955 -6.791 4.746 1.00 69.88 295 VAL A O 1
ATOM 2309 N N . ASP A 1 296 ? -35.543 -5.035 6.024 1.00 66.62 296 ASP A N 1
ATOM 2310 C CA . ASP A 1 296 ? -34.576 -5.312 7.089 1.00 66.62 296 ASP A CA 1
ATOM 2311 C C . ASP A 1 296 ? 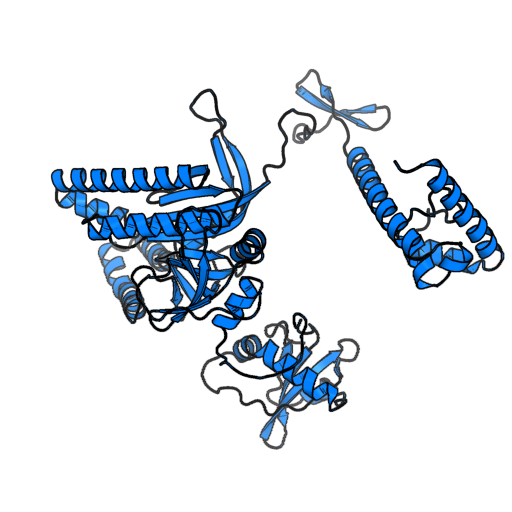-34.869 -6.655 7.769 1.00 66.62 296 ASP A C 1
ATOM 2313 O O . ASP A 1 296 ? -33.971 -7.485 7.937 1.00 66.62 296 ASP A O 1
ATOM 2317 N N . ALA A 1 297 ? -36.135 -6.937 8.095 1.00 71.75 297 ALA A N 1
ATOM 2318 C CA . ALA A 1 297 ? -36.535 -8.216 8.676 1.00 71.75 297 ALA A CA 1
ATOM 2319 C C . ALA A 1 297 ? -36.251 -9.411 7.747 1.00 71.75 297 ALA A C 1
ATOM 2321 O O . ALA A 1 297 ? -35.893 -10.485 8.244 1.00 71.75 297 ALA A O 1
ATOM 2322 N N . PHE A 1 298 ? -36.386 -9.224 6.429 1.00 72.00 298 PHE A N 1
ATOM 2323 C CA . PHE A 1 298 ? -36.122 -10.221 5.389 1.00 72.00 298 PHE A CA 1
ATOM 2324 C C . PHE A 1 298 ? -34.626 -10.500 5.192 1.00 72.00 298 PHE A C 1
ATOM 2326 O O . PHE A 1 298 ? -34.234 -11.655 5.018 1.00 72.00 298 PHE A O 1
ATOM 2333 N N . LEU A 1 299 ? -33.778 -9.470 5.246 1.00 71.94 299 LEU A N 1
ATOM 2334 C CA . LEU A 1 299 ? -32.327 -9.602 5.064 1.00 71.94 299 LEU A CA 1
ATOM 2335 C C . LEU A 1 299 ? -31.586 -9.954 6.360 1.00 71.94 299 LEU A C 1
ATOM 2337 O O . LEU A 1 299 ? -30.482 -10.504 6.312 1.00 71.94 299 LEU A O 1
ATOM 2341 N N . ARG A 1 300 ? -32.201 -9.719 7.523 1.00 66.00 300 ARG A N 1
ATOM 2342 C CA . ARG A 1 300 ? -31.650 -10.029 8.850 1.00 66.00 300 ARG A CA 1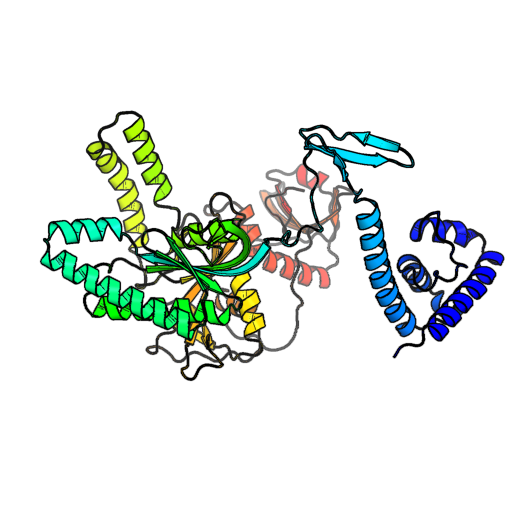
ATOM 2343 C C . ARG A 1 300 ? -31.095 -11.455 8.994 1.00 66.00 300 ARG A C 1
ATOM 2345 O O . ARG A 1 300 ? -29.988 -11.569 9.507 1.00 66.00 300 ARG A O 1
ATOM 2352 N N . PRO A 1 301 ? -31.727 -12.539 8.502 1.00 58.62 301 PRO A N 1
ATOM 2353 C CA . PRO A 1 301 ? -31.145 -13.882 8.567 1.00 58.62 301 PRO A CA 1
ATOM 2354 C C . PRO A 1 301 ? -29.821 -14.024 7.801 1.00 58.62 301 PRO A C 1
ATOM 2356 O O . PRO A 1 301 ? -28.946 -14.770 8.234 1.00 58.62 301 PRO A O 1
ATOM 2359 N N . LEU A 1 302 ? -29.644 -13.307 6.683 1.00 54.97 302 LEU A N 1
ATOM 2360 C CA . LEU A 1 302 ? -28.389 -13.294 5.920 1.00 54.97 302 LEU A CA 1
ATOM 2361 C C . LEU A 1 302 ? -27.303 -12.516 6.667 1.00 54.97 302 LEU A C 1
ATOM 2363 O O . LEU A 1 302 ? -26.162 -12.971 6.735 1.00 54.97 302 LEU A O 1
ATOM 2367 N N . ILE A 1 303 ? -27.673 -11.382 7.270 1.00 56.19 303 ILE A N 1
ATOM 2368 C CA . ILE A 1 303 ? -26.789 -10.576 8.120 1.00 56.19 303 ILE A CA 1
ATOM 2369 C C . ILE A 1 303 ? -26.351 -11.402 9.338 1.00 56.19 303 ILE A C 1
ATOM 2371 O O . ILE A 1 303 ? -25.157 -11.565 9.576 1.00 56.19 303 ILE A O 1
ATOM 2375 N N . GLU A 1 304 ? -27.295 -12.011 10.058 1.00 51.41 304 GLU A N 1
ATOM 2376 C CA . GLU A 1 304 ? -27.046 -12.843 11.239 1.00 51.41 304 GLU A CA 1
ATOM 2377 C C . GLU A 1 304 ? -26.250 -14.115 10.918 1.00 51.41 304 GLU A C 1
ATOM 2379 O O . GLU A 1 304 ? -25.383 -14.504 11.698 1.00 51.41 304 GLU A O 1
ATOM 2384 N N . ALA A 1 305 ? -26.496 -14.769 9.778 1.00 47.94 305 ALA A N 1
ATOM 2385 C CA . ALA A 1 305 ? -25.719 -15.932 9.344 1.00 47.94 305 ALA A CA 1
ATOM 2386 C C . ALA A 1 305 ? -24.267 -15.564 8.998 1.00 47.94 305 ALA A C 1
ATOM 2388 O O . ALA A 1 305 ? -23.358 -16.366 9.234 1.00 47.94 305 ALA A O 1
ATOM 2389 N N . ARG A 1 306 ? -24.037 -14.350 8.476 1.00 48.84 306 ARG A N 1
ATOM 2390 C CA . ARG A 1 306 ? -22.691 -13.814 8.235 1.00 48.84 306 ARG A CA 1
ATOM 2391 C C . ARG A 1 306 ? -22.010 -13.472 9.561 1.00 48.84 306 ARG A C 1
ATOM 2393 O O . ARG A 1 306 ? -20.916 -13.965 9.799 1.00 48.84 306 ARG A O 1
ATOM 2400 N N . VAL A 1 307 ? -22.697 -12.767 10.465 1.00 44.28 307 VAL A N 1
ATOM 2401 C CA . VAL A 1 307 ? -22.212 -12.425 11.820 1.00 44.28 307 VAL A CA 1
ATOM 2402 C C . VAL A 1 307 ? -21.868 -13.680 12.639 1.00 44.28 307 VAL A C 1
ATOM 2404 O O . VAL A 1 307 ? -20.782 -13.758 13.207 1.00 44.28 307 VAL A O 1
ATOM 2407 N N . LYS A 1 308 ? -22.713 -14.721 12.618 1.00 37.59 308 LYS A N 1
ATOM 2408 C CA . LYS A 1 308 ? -22.458 -16.003 13.309 1.00 37.59 308 LYS A CA 1
ATOM 2409 C C . LYS A 1 308 ? -21.272 -16.793 12.742 1.00 37.59 308 LYS A C 1
ATOM 2411 O O . LYS A 1 308 ? -20.675 -17.587 13.467 1.00 37.59 308 LYS A O 1
ATOM 2416 N N . LYS A 1 309 ? -20.921 -16.613 11.460 1.00 40.66 309 LYS A N 1
ATOM 2417 C CA . LYS A 1 309 ? -19.690 -17.179 10.873 1.00 40.66 309 LYS A CA 1
ATOM 2418 C C . LYS A 1 309 ? -18.446 -16.383 11.281 1.00 40.66 309 LYS A C 1
ATOM 2420 O O . LYS A 1 309 ? -17.380 -16.981 11.418 1.00 40.66 309 LYS A O 1
ATOM 2425 N N . THR A 1 310 ? -18.585 -15.081 11.521 1.00 43.56 310 THR A N 1
ATOM 2426 C CA . THR A 1 310 ? -17.521 -14.206 12.039 1.00 43.56 310 THR A CA 1
ATOM 2427 C C . THR A 1 310 ? -17.217 -14.459 13.523 1.00 43.56 310 THR A C 1
ATOM 2429 O O . THR A 1 310 ? -16.082 -14.275 13.942 1.00 43.56 310 THR A O 1
ATOM 2432 N N . ASP A 1 311 ? -18.189 -14.955 14.296 1.00 39.28 311 ASP A N 1
ATOM 2433 C CA . ASP A 1 311 ? -18.116 -15.132 15.760 1.00 39.28 311 ASP A CA 1
ATOM 2434 C C . ASP A 1 311 ? -17.177 -16.252 16.259 1.00 39.28 311 ASP A C 1
ATOM 2436 O O . ASP A 1 311 ? -16.862 -16.323 17.446 1.00 39.28 311 ASP A O 1
ATOM 2440 N N . LYS A 1 312 ? -16.721 -17.172 15.394 1.00 38.09 312 LYS A N 1
ATOM 2441 C CA . LYS A 1 312 ? -15.999 -18.386 15.847 1.00 38.09 312 LYS A CA 1
ATOM 2442 C C . LYS A 1 312 ? -14.502 -18.234 16.123 1.00 38.09 312 LYS A C 1
ATOM 2444 O O . LYS A 1 312 ? -13.847 -19.192 16.518 1.00 38.09 312 LYS A O 1
ATOM 2449 N N . ALA A 1 313 ? -13.981 -17.037 15.971 1.00 48.16 313 ALA A N 1
ATOM 2450 C CA . ALA A 1 313 ? -12.779 -16.504 16.601 1.00 48.16 313 ALA A CA 1
ATOM 2451 C C . ALA A 1 313 ? -12.821 -15.021 16.217 1.00 48.16 313 ALA A C 1
ATOM 2453 O O . ALA A 1 313 ? -13.325 -14.700 15.150 1.00 48.16 313 ALA A O 1
ATOM 2454 N N . ARG A 1 314 ? -12.280 -14.077 16.973 1.00 57.84 314 ARG A N 1
ATOM 2455 C CA . ARG A 1 314 ? -10.984 -13.515 16.586 1.00 57.84 314 ARG A CA 1
ATOM 2456 C C . ARG A 1 314 ? -10.728 -12.289 17.460 1.00 57.84 314 ARG A C 1
ATOM 2458 O O . ARG A 1 314 ? -11.620 -11.490 17.706 1.00 57.84 314 ARG A O 1
ATOM 2465 N N . ARG A 1 315 ? -9.488 -12.205 17.926 1.00 76.31 315 ARG A N 1
ATOM 2466 C CA . ARG A 1 315 ? -8.703 -11.023 18.310 1.00 76.31 315 ARG A CA 1
ATOM 2467 C C . ARG A 1 315 ? -9.384 -9.664 18.005 1.00 76.31 315 ARG A C 1
ATOM 2469 O O . ARG A 1 315 ? -9.834 -9.492 16.875 1.00 76.31 315 ARG A O 1
ATOM 2476 N N . PRO A 1 316 ? -9.362 -8.674 18.927 1.00 75.81 316 PRO A N 1
ATOM 2477 C CA . PRO A 1 316 ? -10.025 -7.371 18.749 1.00 75.81 316 PRO A CA 1
ATOM 2478 C C . PRO A 1 316 ? -9.687 -6.633 17.448 1.00 75.81 316 PRO A C 1
ATOM 2480 O O . PRO A 1 316 ? -10.537 -5.926 16.924 1.00 75.81 316 PRO A O 1
ATOM 2483 N N . TYR A 1 317 ? -8.464 -6.817 16.939 1.00 87.12 317 TYR A N 1
ATOM 2484 C CA . TYR A 1 317 ? -7.965 -6.204 15.707 1.00 87.12 317 TYR A CA 1
ATOM 2485 C C . TYR A 1 317 ? -7.586 -7.274 14.683 1.00 87.12 317 TYR A C 1
ATOM 2487 O O . TYR A 1 317 ? -6.406 -7.502 14.413 1.00 87.12 317 TYR A O 1
ATOM 2495 N N . ALA A 1 318 ? -8.574 -8.015 14.187 1.00 86.62 318 ALA A N 1
ATOM 2496 C CA . ALA A 1 318 ? -8.339 -9.108 13.253 1.00 86.62 318 ALA A CA 1
ATOM 2497 C C . ALA A 1 318 ? -8.589 -8.702 11.801 1.00 86.62 318 ALA A C 1
ATOM 2499 O O . ALA A 1 318 ? -9.591 -8.067 11.470 1.00 86.62 318 ALA A O 1
ATOM 2500 N N . VAL A 1 319 ? -7.709 -9.172 10.922 1.00 88.12 319 VAL A N 1
ATOM 2501 C CA . VAL A 1 319 ? -7.893 -9.129 9.472 1.00 88.12 319 VAL A CA 1
ATOM 2502 C C . VAL A 1 319 ? -7.855 -10.544 8.929 1.00 88.12 319 VAL A C 1
ATOM 2504 O O . VAL A 1 319 ? -6.933 -11.317 9.199 1.00 88.12 319 VAL A O 1
ATOM 2507 N N . VAL A 1 320 ? -8.895 -10.916 8.194 1.00 83.12 320 VAL A N 1
ATOM 2508 C CA . VAL A 1 320 ? -9.133 -12.300 7.787 1.00 83.12 320 VAL A CA 1
ATOM 2509 C C . VAL A 1 320 ? -9.864 -12.358 6.460 1.00 83.12 320 VAL A C 1
ATOM 2511 O O . VAL A 1 320 ? -10.673 -11.490 6.143 1.00 83.12 320 VAL A O 1
ATOM 2514 N N . LEU A 1 321 ? -9.586 -13.416 5.705 1.00 76.56 321 LEU A N 1
ATOM 2515 C CA . LEU A 1 321 ? -10.417 -13.809 4.579 1.00 76.56 321 LEU A CA 1
ATOM 2516 C C . LEU A 1 321 ? -11.476 -14.788 5.089 1.00 76.56 321 LEU A C 1
ATOM 2518 O O . LEU A 1 321 ? -11.171 -15.683 5.889 1.00 76.56 321 LEU A O 1
ATOM 2522 N N . ASP A 1 322 ? -12.727 -14.577 4.700 1.00 66.81 322 ASP A N 1
ATOM 2523 C CA . ASP A 1 322 ? -13.801 -15.514 5.010 1.00 66.81 322 ASP A CA 1
ATOM 2524 C C . ASP A 1 322 ? -13.766 -16.744 4.084 1.00 66.81 322 ASP A C 1
ATOM 2526 O O . ASP A 1 322 ? -12.898 -16.888 3.222 1.00 66.81 322 ASP A O 1
ATOM 2530 N N . ALA A 1 323 ? -14.709 -17.669 4.274 1.00 57.72 323 ALA A N 1
ATOM 2531 C CA . ALA A 1 323 ? -14.782 -18.893 3.475 1.00 57.72 323 ALA A CA 1
ATOM 2532 C C . ALA A 1 323 ? -15.104 -18.640 1.988 1.00 57.72 323 ALA A C 1
ATOM 2534 O O . ALA A 1 323 ? -14.992 -19.555 1.177 1.00 57.72 323 ALA A O 1
ATOM 2535 N N . GLN A 1 324 ? -15.537 -17.430 1.636 1.00 55.38 324 GLN A N 1
ATOM 2536 C CA . GLN A 1 324 ? -15.844 -16.990 0.279 1.00 55.38 324 GLN A CA 1
ATOM 2537 C C . GLN A 1 324 ? -14.657 -16.221 -0.339 1.00 55.38 324 GLN A C 1
ATOM 2539 O O . GLN A 1 324 ? -14.707 -15.856 -1.513 1.00 55.38 324 GLN A O 1
ATOM 2544 N N . GLY A 1 325 ? -13.575 -16.004 0.420 1.00 61.50 325 GLY A N 1
ATOM 2545 C CA . GLY A 1 325 ? -12.414 -15.223 -0.005 1.00 61.50 325 GLY A CA 1
ATOM 2546 C C . GLY A 1 325 ? -12.617 -13.711 0.111 1.00 61.50 325 GLY A C 1
ATOM 2547 O O . GLY A 1 325 ? -11.852 -12.942 -0.476 1.00 61.50 325 GLY A O 1
ATOM 2548 N N . GLU A 1 326 ? -13.635 -13.264 0.848 1.00 70.12 326 GLU A N 1
ATOM 2549 C CA . GLU A 1 326 ? -13.880 -11.849 1.098 1.00 70.12 326 GLU A CA 1
ATOM 2550 C C . GLU A 1 326 ? -13.059 -11.335 2.277 1.00 70.12 326 GLU A C 1
ATOM 2552 O O . GLU A 1 326 ? -12.851 -12.023 3.276 1.00 70.12 326 GLU A O 1
ATOM 2557 N N . LEU A 1 327 ? -12.620 -10.081 2.170 1.00 81.00 327 LEU A N 1
ATOM 2558 C CA . LEU A 1 327 ? -11.864 -9.411 3.219 1.00 81.00 327 LEU A CA 1
ATOM 2559 C C . LEU A 1 327 ? -12.788 -8.902 4.329 1.00 81.00 327 LEU A C 1
ATOM 2561 O O . LEU A 1 327 ? -13.601 -8.004 4.106 1.00 81.00 327 LEU A O 1
ATOM 2565 N N . ILE A 1 328 ? -12.562 -9.404 5.540 1.00 84.31 328 ILE A N 1
ATOM 2566 C CA . ILE A 1 328 ? -13.060 -8.831 6.789 1.00 84.31 328 ILE A CA 1
ATOM 2567 C C . ILE A 1 328 ? -11.881 -8.120 7.457 1.00 84.31 328 ILE A C 1
ATOM 2569 O O . ILE A 1 328 ? -10.901 -8.760 7.845 1.00 84.31 328 ILE A O 1
ATOM 2573 N N . ASN A 1 329 ? -11.970 -6.795 7.560 1.00 88.88 329 ASN A N 1
ATOM 2574 C CA . ASN A 1 329 ? -10.925 -5.950 8.126 1.00 88.88 329 ASN A CA 1
ATOM 2575 C C . ASN A 1 329 ? -11.445 -5.220 9.369 1.00 88.88 329 ASN A C 1
ATOM 2577 O O . ASN A 1 329 ? -12.310 -4.361 9.245 1.00 88.88 329 ASN A O 1
ATOM 2581 N N . GLU A 1 330 ? -10.890 -5.541 10.536 1.00 88.88 330 GLU A N 1
ATOM 2582 C CA . GLU A 1 330 ? -11.079 -4.807 11.798 1.00 88.88 330 GLU A CA 1
ATOM 2583 C C . GLU A 1 330 ? -9.720 -4.462 12.445 1.00 88.88 330 GLU A C 1
ATOM 2585 O O . GLU A 1 330 ? -9.629 -4.244 13.649 1.00 88.88 330 GLU A O 1
ATOM 2590 N N . GLY A 1 331 ? -8.638 -4.468 11.657 1.00 91.88 331 GLY A N 1
ATOM 2591 C CA . GLY A 1 331 ? -7.267 -4.236 12.116 1.00 91.88 331 GLY A CA 1
ATOM 2592 C C . GLY A 1 331 ? -6.435 -3.519 11.056 1.00 91.88 331 GLY A C 1
ATOM 2593 O O . GLY A 1 331 ? -6.938 -2.626 10.378 1.00 91.88 331 GLY A O 1
ATOM 2594 N N . ILE A 1 332 ? -5.162 -3.893 10.899 1.00 96.62 332 ILE A N 1
ATOM 2595 C CA . ILE A 1 332 ? -4.281 -3.309 9.877 1.00 96.62 332 ILE A CA 1
ATOM 2596 C C . ILE A 1 332 ? -4.116 -4.293 8.719 1.00 96.62 332 ILE A C 1
ATOM 2598 O O . ILE A 1 332 ? -3.538 -5.370 8.878 1.00 96.62 332 ILE A O 1
ATOM 2602 N N . VAL A 1 333 ? -4.582 -3.900 7.533 1.00 95.62 333 VAL A N 1
ATOM 2603 C CA . VAL A 1 333 ? -4.344 -4.625 6.281 1.00 95.62 333 VAL A CA 1
ATOM 2604 C C . VAL A 1 333 ? -3.320 -3.894 5.422 1.00 95.62 333 VAL A C 1
ATOM 2606 O O . VAL A 1 333 ? -3.356 -2.670 5.281 1.00 95.62 333 VAL A O 1
ATOM 2609 N N . VAL A 1 334 ? -2.405 -4.657 4.836 1.00 96.00 334 VAL A N 1
ATOM 2610 C CA . VAL A 1 334 ? -1.278 -4.155 4.054 1.00 96.00 334 VAL A CA 1
ATOM 2611 C C . VAL A 1 334 ? -1.171 -4.950 2.754 1.00 96.00 334 VAL A C 1
ATOM 2613 O O . VAL A 1 334 ? -1.282 -6.174 2.754 1.00 96.00 334 VAL A O 1
ATOM 2616 N N . THR A 1 335 ? -0.950 -4.277 1.628 1.00 91.69 335 THR A N 1
ATOM 2617 C CA . THR A 1 335 ? -0.695 -4.950 0.337 1.00 91.69 335 THR A CA 1
ATOM 2618 C C . THR A 1 335 ? 0.704 -5.569 0.290 1.00 91.69 335 THR A C 1
ATOM 2620 O O . THR A 1 335 ? 1.642 -4.941 0.786 1.00 91.69 335 THR A O 1
ATOM 2623 N N . THR A 1 336 ? 0.899 -6.704 -0.392 1.00 87.94 336 THR A N 1
ATOM 2624 C CA . THR A 1 336 ? 2.251 -7.273 -0.589 1.00 87.94 336 THR A CA 1
ATOM 2625 C C . THR A 1 336 ? 3.216 -6.277 -1.251 1.00 87.94 336 THR A C 1
ATOM 2627 O O . THR A 1 336 ? 4.344 -6.148 -0.789 1.00 87.94 336 THR A O 1
ATOM 2630 N N . ALA A 1 337 ? 2.761 -5.478 -2.227 1.00 83.38 337 ALA A N 1
ATOM 2631 C CA . ALA A 1 337 ? 3.580 -4.439 -2.872 1.00 83.38 337 ALA A CA 1
ATOM 2632 C C . ALA A 1 337 ? 4.154 -3.408 -1.877 1.00 83.38 337 ALA A C 1
ATOM 2634 O O . ALA A 1 337 ? 5.282 -2.942 -2.016 1.00 83.38 337 ALA A O 1
ATOM 2635 N N . PHE A 1 338 ? 3.404 -3.068 -0.825 1.00 92.06 338 PHE A N 1
ATOM 2636 C CA . PHE A 1 338 ? 3.921 -2.230 0.258 1.00 92.06 338 PHE A CA 1
ATOM 2637 C C . PHE A 1 338 ? 4.987 -2.955 1.083 1.00 92.06 338 PHE A C 1
ATOM 2639 O O . PHE A 1 338 ? 5.989 -2.346 1.448 1.00 92.06 338 PHE A O 1
ATOM 2646 N N . VAL A 1 339 ? 4.785 -4.243 1.377 1.00 90.88 339 VAL A N 1
ATOM 2647 C CA . VAL A 1 339 ? 5.730 -5.064 2.151 1.00 90.88 339 VAL A CA 1
ATOM 2648 C C . VAL A 1 339 ? 7.057 -5.233 1.405 1.00 90.88 339 VAL A C 1
ATOM 2650 O O . VAL A 1 339 ? 8.108 -5.194 2.037 1.00 90.88 339 VAL A O 1
ATOM 2653 N N . GLU A 1 340 ? 7.032 -5.342 0.075 1.00 85.81 340 GLU A N 1
ATOM 2654 C CA . GLU A 1 340 ? 8.238 -5.377 -0.766 1.00 85.81 340 GLU A CA 1
ATOM 2655 C C . GLU A 1 340 ? 9.077 -4.107 -0.593 1.00 85.81 340 GLU A C 1
ATOM 2657 O O . GLU A 1 340 ? 10.261 -4.175 -0.257 1.00 85.81 340 GLU A O 1
ATOM 2662 N N . VAL A 1 341 ? 8.458 -2.934 -0.748 1.00 82.25 341 VAL A N 1
ATOM 2663 C CA . VAL A 1 341 ? 9.176 -1.659 -0.614 1.00 82.25 341 VAL A CA 1
ATOM 2664 C C . VAL A 1 341 ? 9.585 -1.390 0.837 1.00 82.25 341 VAL A C 1
ATOM 2666 O O . VAL A 1 341 ? 10.651 -0.833 1.093 1.00 82.25 341 VAL A O 1
ATOM 2669 N N . LEU A 1 342 ? 8.782 -1.830 1.808 1.00 87.69 342 LEU A N 1
ATOM 2670 C CA . LEU A 1 342 ? 9.147 -1.790 3.221 1.00 87.69 342 LEU A CA 1
ATOM 2671 C C . LEU A 1 342 ? 10.400 -2.628 3.506 1.00 87.69 342 LEU A C 1
ATOM 2673 O O . LEU A 1 342 ? 11.282 -2.159 4.222 1.00 87.69 342 LEU A O 1
ATOM 2677 N N . GLY A 1 343 ? 10.491 -3.837 2.943 1.00 84.12 343 GLY A N 1
ATOM 2678 C CA . GLY A 1 343 ? 11.677 -4.688 3.047 1.00 84.12 343 GLY A CA 1
ATOM 2679 C C . GLY A 1 343 ? 12.926 -3.982 2.518 1.00 84.12 343 GLY A C 1
ATOM 2680 O O . GLY A 1 343 ? 13.932 -3.903 3.221 1.00 84.12 343 GLY A O 1
ATOM 2681 N N . GLN A 1 344 ? 12.816 -3.352 1.344 1.00 81.56 344 GLN A N 1
ATOM 2682 C CA . GLN A 1 344 ? 13.900 -2.562 0.749 1.00 81.56 344 GLN A CA 1
ATOM 2683 C C . GLN A 1 344 ? 14.319 -1.369 1.627 1.00 81.56 344 GLN A C 1
ATOM 2685 O O . GLN A 1 344 ? 15.511 -1.100 1.765 1.00 81.56 344 GLN A O 1
ATOM 2690 N N . GLU A 1 345 ? 13.365 -0.656 2.241 1.00 82.25 345 GLU A N 1
ATOM 2691 C CA . GLU A 1 345 ? 13.663 0.459 3.155 1.00 82.25 345 GLU A CA 1
ATOM 2692 C C . GLU A 1 345 ? 14.345 0.015 4.452 1.00 82.25 345 GLU A C 1
ATOM 2694 O O . GLU A 1 345 ? 15.192 0.740 4.979 1.00 82.25 345 GLU A O 1
ATOM 2699 N N . LEU A 1 346 ? 13.950 -1.139 4.994 1.00 81.50 346 LEU A N 1
ATOM 2700 C CA . LEU A 1 346 ? 14.513 -1.687 6.228 1.00 81.50 346 LEU A CA 1
ATOM 2701 C C . LEU A 1 346 ? 15.903 -2.298 6.005 1.00 81.50 346 LEU A C 1
ATOM 2703 O O . LEU A 1 346 ? 16.715 -2.312 6.933 1.00 81.50 346 LEU A O 1
ATOM 2707 N N . GLY A 1 347 ? 16.183 -2.787 4.793 1.00 77.69 347 GLY A N 1
ATOM 2708 C CA . GLY A 1 347 ? 17.430 -3.461 4.454 1.00 77.69 347 GLY A CA 1
ATOM 2709 C C . GLY A 1 347 ? 17.678 -4.679 5.349 1.00 77.69 347 GLY A C 1
ATOM 2710 O O . GLY A 1 347 ? 16.767 -5.450 5.651 1.00 77.69 347 GLY A O 1
ATOM 2711 N N . ALA A 1 348 ? 18.919 -4.846 5.814 1.00 76.38 348 ALA A N 1
ATOM 2712 C CA . ALA A 1 348 ? 19.298 -5.926 6.725 1.00 76.38 348 ALA A CA 1
ATOM 2713 C C . ALA A 1 348 ? 18.772 -5.674 8.153 1.00 76.38 348 ALA A C 1
ATOM 2715 O O . ALA A 1 348 ? 19.525 -5.307 9.058 1.00 76.38 348 ALA A O 1
ATOM 2716 N N . CYS A 1 349 ? 17.471 -5.871 8.360 1.00 80.69 349 CYS A N 1
ATOM 2717 C CA . CYS A 1 349 ? 16.855 -5.842 9.680 1.00 80.69 349 CYS A CA 1
ATOM 2718 C C . CYS A 1 349 ? 16.782 -7.258 10.283 1.00 80.69 349 CYS A C 1
ATOM 2720 O O . CYS A 1 349 ? 16.588 -8.238 9.558 1.00 80.69 349 CYS A O 1
ATOM 2722 N N . PRO A 1 350 ? 16.957 -7.418 11.607 1.00 85.38 350 PRO A N 1
ATOM 2723 C CA . PRO A 1 350 ? 16.722 -8.708 12.232 1.00 85.38 350 PRO A CA 1
ATOM 2724 C C . PRO A 1 350 ? 15.234 -9.061 12.147 1.00 85.38 350 PRO A C 1
ATOM 2726 O O . PRO A 1 350 ? 14.375 -8.222 12.419 1.00 85.38 350 PRO A O 1
ATOM 2729 N N . LEU A 1 351 ? 14.955 -10.315 11.797 1.00 90.38 351 LEU A N 1
ATOM 2730 C CA . LEU A 1 351 ? 13.611 -10.872 11.721 1.00 90.38 351 LEU A CA 1
ATOM 2731 C C . LEU A 1 351 ? 13.444 -11.960 12.781 1.00 90.38 351 LEU A C 1
ATOM 2733 O O . LEU A 1 351 ? 14.381 -12.708 13.092 1.00 90.38 351 LEU A O 1
ATOM 2737 N N . TRP A 1 352 ? 12.238 -12.069 13.316 1.00 90.69 352 TRP A N 1
ATOM 2738 C CA . TRP A 1 352 ? 11.871 -13.100 14.272 1.00 90.69 352 TRP A CA 1
ATOM 2739 C C . TRP A 1 352 ? 10.575 -13.785 13.851 1.00 90.69 352 TRP A C 1
ATOM 2741 O O . TRP A 1 352 ? 9.754 -13.209 13.153 1.00 90.69 352 TRP A O 1
ATOM 2751 N N . GLU A 1 353 ? 10.382 -15.014 14.293 1.00 91.44 353 GLU A N 1
ATOM 2752 C CA . GLU A 1 353 ? 9.135 -15.753 14.173 1.00 91.44 353 GLU A CA 1
ATOM 2753 C C . GLU A 1 353 ? 8.525 -15.889 15.566 1.00 91.44 353 GLU A C 1
ATOM 2755 O O . GLU A 1 353 ? 9.210 -16.255 16.522 1.00 91.44 353 GLU A O 1
ATOM 2760 N N . GLY A 1 354 ? 7.241 -15.587 15.702 1.00 88.75 354 GLY A N 1
ATOM 2761 C CA . GLY A 1 354 ? 6.525 -15.772 16.957 1.00 88.75 354 GLY A CA 1
ATOM 2762 C C . GLY A 1 354 ? 5.113 -16.265 16.724 1.00 88.75 354 GLY A C 1
ATOM 2763 O O . GLY A 1 354 ? 4.564 -16.156 15.628 1.00 88.75 354 GLY A O 1
ATOM 2764 N N . GLU A 1 355 ? 4.521 -16.801 17.780 1.00 87.38 355 GLU A N 1
ATOM 2765 C CA . GLU A 1 355 ? 3.148 -17.278 17.766 1.00 87.38 355 GLU A CA 1
ATOM 2766 C C . GLU A 1 355 ? 2.330 -16.494 18.788 1.00 87.38 355 GLU A C 1
ATOM 2768 O O . GLU A 1 355 ? 2.729 -16.353 19.945 1.00 87.38 355 GLU A O 1
ATOM 2773 N N . THR A 1 356 ? 1.190 -15.967 18.353 1.00 84.75 356 THR A N 1
ATOM 2774 C CA . THR A 1 356 ? 0.185 -15.381 19.242 1.00 84.75 356 THR A CA 1
ATOM 2775 C C . THR A 1 356 ? -1.199 -15.701 18.702 1.00 84.75 356 THR A C 1
ATOM 2777 O O . THR A 1 356 ? -1.397 -15.750 17.485 1.00 84.75 356 THR A O 1
ATOM 2780 N N . ASP A 1 357 ? -2.143 -15.961 19.608 1.00 78.75 357 ASP A N 1
ATOM 2781 C CA . ASP A 1 357 ? -3.524 -16.344 19.287 1.00 78.75 357 ASP A CA 1
ATOM 2782 C C . ASP A 1 357 ? -3.636 -17.549 18.324 1.00 78.75 357 ASP A C 1
ATOM 2784 O O . ASP A 1 357 ? -4.526 -17.600 17.473 1.00 78.75 357 ASP A O 1
ATOM 2788 N N . GLY A 1 358 ? -2.706 -18.508 18.429 1.00 79.44 358 GLY A N 1
ATOM 2789 C CA . GLY A 1 358 ? -2.644 -19.701 17.571 1.00 79.44 358 GLY A CA 1
ATOM 2790 C C . GLY A 1 358 ? -2.244 -19.419 16.118 1.00 79.44 358 GLY A C 1
ATOM 2791 O O . GLY A 1 358 ? -2.469 -20.246 15.235 1.00 79.44 358 GLY A O 1
ATOM 2792 N N . LEU A 1 359 ? -1.696 -18.233 15.844 1.00 85.12 359 LEU A N 1
ATOM 2793 C CA . LEU A 1 359 ? -1.251 -17.804 14.524 1.00 85.12 359 LEU A CA 1
ATOM 2794 C C . LEU A 1 359 ? 0.248 -17.524 14.555 1.00 85.12 359 LEU A C 1
ATOM 2796 O O . LEU A 1 359 ? 0.754 -16.944 15.515 1.00 85.12 359 LEU A O 1
ATOM 2800 N N . ARG A 1 360 ? 0.945 -17.904 13.481 1.00 87.12 360 ARG A N 1
ATOM 2801 C CA . ARG A 1 360 ? 2.368 -17.606 13.282 1.00 87.12 360 ARG A CA 1
ATOM 2802 C C . ARG A 1 360 ? 2.547 -16.249 12.611 1.00 87.12 360 ARG A C 1
ATOM 2804 O O . ARG A 1 360 ? 1.810 -15.908 11.684 1.00 87.12 360 ARG A O 1
ATOM 2811 N N . TRP A 1 361 ? 3.544 -15.506 13.076 1.00 91.56 361 TRP A N 1
ATOM 2812 C CA . TRP A 1 361 ? 3.822 -14.135 12.670 1.00 91.56 361 TRP A CA 1
ATOM 2813 C C . TRP A 1 361 ? 5.306 -13.936 12.413 1.00 91.56 361 TRP A C 1
ATOM 2815 O O . TRP A 1 361 ? 6.154 -14.403 13.176 1.00 91.56 361 TRP A O 1
ATOM 2825 N N . LEU A 1 362 ? 5.601 -13.182 11.362 1.00 93.50 362 LEU A N 1
ATOM 2826 C CA . LEU A 1 362 ? 6.920 -12.627 11.122 1.00 93.50 362 LEU A CA 1
ATOM 2827 C C . LEU A 1 362 ? 7.032 -11.293 11.853 1.00 93.50 362 LEU A C 1
ATOM 2829 O O . LEU A 1 362 ? 6.224 -10.401 11.634 1.00 93.50 362 LEU A O 1
ATOM 2833 N N . ILE A 1 363 ? 8.036 -11.136 12.698 1.00 93.19 363 ILE A N 1
ATOM 2834 C CA . ILE A 1 363 ? 8.182 -9.994 13.591 1.00 93.19 363 ILE A CA 1
ATOM 2835 C C . ILE A 1 363 ? 9.448 -9.235 13.232 1.00 93.19 363 ILE A C 1
ATOM 2837 O O . ILE A 1 363 ? 10.480 -9.841 12.946 1.00 93.19 363 ILE A O 1
ATOM 2841 N N . PHE A 1 364 ? 9.381 -7.910 13.287 1.00 91.81 364 PHE A N 1
ATOM 2842 C CA . PHE A 1 364 ? 10.532 -7.017 13.164 1.00 91.81 364 PHE A CA 1
ATOM 2843 C C . PHE A 1 364 ? 10.263 -5.695 13.889 1.00 91.81 364 PHE A C 1
ATOM 2845 O O . PHE A 1 364 ? 9.149 -5.437 14.341 1.00 91.81 364 PHE A O 1
ATOM 2852 N N . ASN A 1 365 ? 11.285 -4.848 14.018 1.00 90.19 365 ASN A N 1
ATOM 2853 C CA . ASN A 1 365 ? 11.096 -3.486 14.512 1.00 90.19 365 ASN A CA 1
ATOM 2854 C C . ASN A 1 365 ? 10.737 -2.559 13.342 1.00 90.19 365 ASN A C 1
ATOM 2856 O O . ASN A 1 365 ? 11.575 -2.337 12.468 1.00 90.19 365 ASN A O 1
ATOM 2860 N N . ALA A 1 366 ? 9.522 -2.009 13.334 1.00 87.19 366 ALA A N 1
ATOM 2861 C CA . ALA A 1 366 ? 9.057 -1.107 12.278 1.00 87.19 366 ALA A CA 1
ATOM 2862 C C . ALA A 1 366 ? 9.689 0.293 12.344 1.00 87.19 366 ALA A C 1
ATOM 2864 O O . ALA A 1 366 ? 9.609 1.047 11.372 1.00 87.19 366 ALA A O 1
ATOM 2865 N N . ASP A 1 367 ? 10.348 0.626 13.456 1.00 83.06 367 ASP A N 1
ATOM 2866 C CA . ASP A 1 367 ? 11.096 1.869 13.622 1.00 83.06 367 ASP A CA 1
ATOM 2867 C C . ASP A 1 367 ? 12.522 1.605 14.136 1.00 83.06 367 ASP A C 1
ATOM 2869 O O . ASP A 1 367 ? 12.835 1.851 15.303 1.00 83.06 367 ASP A O 1
ATOM 2873 N N . PRO A 1 368 ? 13.421 1.069 13.287 1.00 73.06 368 PRO A N 1
ATOM 2874 C CA . PRO A 1 368 ? 14.784 0.731 13.700 1.00 73.06 368 PRO A CA 1
ATOM 2875 C C . PRO A 1 368 ? 15.631 1.957 14.062 1.00 73.06 368 PRO A C 1
ATOM 2877 O O . PRO A 1 368 ? 16.616 1.817 14.778 1.00 73.06 368 PRO A O 1
ATOM 2880 N N . ALA A 1 369 ? 15.260 3.142 13.569 1.00 70.94 369 ALA A N 1
ATOM 2881 C CA . ALA A 1 369 ? 15.948 4.400 13.849 1.00 70.94 369 ALA A CA 1
ATOM 2882 C C . ALA A 1 369 ? 15.315 5.196 15.007 1.00 70.94 369 ALA A C 1
ATOM 2884 O O . ALA A 1 369 ? 15.835 6.254 15.362 1.00 70.94 369 ALA A O 1
ATOM 2885 N N . GLY A 1 370 ? 14.187 4.732 15.549 1.00 69.69 370 GLY A N 1
ATOM 2886 C CA . GLY A 1 370 ? 13.471 5.390 16.635 1.00 69.69 370 GLY A CA 1
ATOM 2887 C C . GLY A 1 370 ? 14.096 5.148 18.003 1.00 69.69 370 GLY A C 1
ATOM 2888 O O . GLY A 1 370 ? 14.797 4.164 18.227 1.00 69.69 370 GLY A O 1
ATOM 2889 N N . GLU A 1 371 ? 13.792 6.038 18.948 1.00 67.81 371 GLU A N 1
ATOM 2890 C CA . GLU A 1 371 ? 14.220 5.901 20.348 1.00 67.81 371 GLU A CA 1
ATOM 2891 C C . GLU A 1 371 ? 13.491 4.757 21.073 1.00 67.81 371 GLU A C 1
ATOM 2893 O O . GLU A 1 371 ? 14.015 4.186 22.027 1.00 67.81 371 GLU A O 1
ATOM 2898 N N . THR A 1 372 ? 12.283 4.404 20.617 1.00 74.19 372 THR A N 1
ATOM 2899 C CA . THR A 1 372 ? 11.462 3.329 21.187 1.00 74.19 372 THR A CA 1
ATOM 2900 C C . THR A 1 372 ? 11.292 2.203 20.175 1.00 74.19 372 THR A C 1
ATOM 2902 O O . THR A 1 372 ? 10.925 2.442 19.027 1.00 74.19 372 THR A O 1
ATOM 2905 N N . MET A 1 373 ? 11.524 0.963 20.610 1.00 80.94 373 MET A N 1
ATOM 2906 C CA . MET A 1 373 ? 11.286 -0.217 19.780 1.00 80.94 373 MET A CA 1
ATOM 2907 C C . MET A 1 373 ? 9.784 -0.377 19.517 1.00 80.94 373 MET A C 1
ATOM 2909 O O . MET A 1 373 ? 8.999 -0.488 20.460 1.00 80.94 373 MET A O 1
ATOM 2913 N N . LEU A 1 374 ? 9.399 -0.445 18.242 1.00 88.38 374 LEU A N 1
ATOM 2914 C CA . LEU A 1 374 ? 8.031 -0.708 17.806 1.00 88.38 374 LEU A CA 1
ATOM 2915 C C . LEU A 1 374 ? 7.982 -2.083 17.125 1.00 88.38 374 LEU A C 1
ATOM 2917 O O . LEU A 1 374 ? 8.129 -2.175 15.902 1.00 88.38 374 LEU A O 1
ATOM 2921 N N . PRO A 1 375 ? 7.838 -3.175 17.898 1.00 91.31 375 PRO A N 1
ATOM 2922 C CA . PRO A 1 375 ? 7.787 -4.508 17.327 1.00 91.31 375 PRO A CA 1
ATOM 2923 C C . PRO A 1 375 ? 6.445 -4.712 16.611 1.00 91.31 375 PRO A C 1
ATOM 2925 O O . PRO A 1 375 ? 5.375 -4.489 17.179 1.00 91.31 375 PRO A O 1
ATOM 2928 N N . VAL A 1 376 ? 6.506 -5.139 15.355 1.00 93.88 376 VAL A N 1
ATOM 2929 C CA . VAL A 1 376 ? 5.347 -5.356 14.483 1.00 93.88 376 VAL A CA 1
ATOM 2930 C C . VAL A 1 376 ? 5.381 -6.783 13.969 1.00 93.88 376 VAL A C 1
ATOM 2932 O O . VAL A 1 376 ? 6.431 -7.256 13.541 1.00 93.88 376 VAL A O 1
ATOM 2935 N N . GLY A 1 377 ? 4.235 -7.459 14.030 1.00 93.75 377 GLY A N 1
ATOM 2936 C CA . GLY A 1 377 ? 4.007 -8.769 13.435 1.00 93.75 377 GLY A CA 1
ATOM 2937 C C . GLY A 1 377 ? 3.303 -8.641 12.085 1.00 93.75 377 GLY A C 1
ATOM 2938 O O . GLY A 1 377 ? 2.338 -7.891 11.969 1.00 93.75 377 GLY A O 1
ATOM 2939 N N . LEU A 1 378 ? 3.749 -9.401 11.088 1.00 94.94 378 LEU A N 1
ATOM 2940 C CA . LEU A 1 378 ? 3.108 -9.577 9.789 1.00 94.94 378 LEU A CA 1
ATOM 2941 C C . LEU A 1 378 ? 2.693 -11.032 9.588 1.00 94.94 378 LEU A C 1
ATOM 2943 O O . LEU A 1 378 ? 3.421 -11.957 9.957 1.00 94.94 378 LEU A O 1
ATOM 2947 N N . ARG A 1 379 ? 1.541 -11.233 8.950 1.00 91.12 379 ARG A N 1
ATOM 2948 C CA . ARG A 1 379 ? 1.025 -12.554 8.582 1.00 91.12 379 ARG A CA 1
ATOM 2949 C C . ARG A 1 379 ? 0.395 -12.509 7.198 1.00 91.12 379 ARG A C 1
ATOM 2951 O O . ARG A 1 379 ? -0.459 -11.669 6.931 1.00 91.12 379 ARG A O 1
ATOM 2958 N N . LEU A 1 380 ? 0.793 -13.426 6.320 1.00 86.88 380 LEU A N 1
ATOM 2959 C CA . LEU A 1 380 ? 0.187 -13.547 4.995 1.00 86.88 380 LEU A CA 1
ATOM 2960 C C . LEU A 1 380 ? -1.279 -13.988 5.126 1.00 86.88 380 LEU A C 1
ATOM 2962 O O . LEU A 1 380 ? -1.576 -14.940 5.851 1.00 86.88 380 LEU A O 1
ATOM 2966 N N . LEU A 1 381 ? -2.187 -13.304 4.429 1.00 80.38 381 LEU A N 1
ATOM 2967 C CA . LEU A 1 381 ? -3.609 -13.660 4.389 1.00 80.38 381 LEU A CA 1
ATOM 2968 C C . LEU A 1 381 ? -3.960 -14.476 3.148 1.00 80.38 381 LEU A C 1
ATOM 2970 O O . LEU A 1 381 ? -4.706 -15.447 3.245 1.00 80.38 381 LEU A O 1
ATOM 2974 N N . GLY A 1 382 ? -3.425 -14.073 1.996 1.00 76.75 382 GLY A N 1
ATOM 2975 C CA . GLY A 1 382 ? -3.754 -14.638 0.691 1.00 76.75 382 GLY A CA 1
ATOM 2976 C C . GLY A 1 382 ? -4.286 -13.580 -0.271 1.00 76.75 382 GLY A C 1
ATOM 2977 O O . GLY A 1 382 ? -4.134 -12.379 -0.047 1.00 76.75 382 GLY A O 1
ATOM 2978 N N . VAL A 1 383 ? -4.893 -14.033 -1.366 1.00 75.62 383 VAL A N 1
ATOM 2979 C CA . VAL A 1 383 ? -5.336 -13.165 -2.464 1.00 75.62 383 VAL A CA 1
ATOM 2980 C C . VAL A 1 383 ? -6.812 -12.815 -2.316 1.00 75.62 383 VAL A C 1
ATOM 2982 O O . VAL A 1 383 ? -7.654 -13.703 -2.215 1.00 75.62 383 VAL A O 1
ATOM 2985 N N . VAL A 1 384 ? -7.130 -11.522 -2.377 1.00 69.62 384 VAL A N 1
ATOM 2986 C CA . VAL A 1 384 ? -8.502 -11.007 -2.414 1.00 69.62 384 VAL A CA 1
ATOM 2987 C C . VAL A 1 384 ? -8.868 -10.535 -3.821 1.00 69.62 384 VAL A C 1
ATOM 2989 O O . VAL A 1 384 ? -8.025 -10.047 -4.577 1.00 69.62 384 VAL A O 1
ATOM 2992 N N . ARG A 1 385 ? -10.154 -10.619 -4.170 1.00 67.38 385 ARG A N 1
ATOM 2993 C CA . ARG A 1 385 ? -10.716 -9.983 -5.370 1.00 67.38 385 ARG A CA 1
ATOM 2994 C C . ARG A 1 385 ? -11.580 -8.796 -4.968 1.00 67.38 385 ARG A C 1
ATOM 2996 O O . ARG A 1 385 ? -12.707 -8.956 -4.513 1.00 67.38 385 ARG A O 1
ATOM 3003 N N . LEU A 1 386 ? -11.055 -7.589 -5.145 1.00 71.06 386 LEU A N 1
ATOM 3004 C CA . LEU A 1 386 ? -11.782 -6.359 -4.843 1.00 71.06 386 LEU A CA 1
ATOM 3005 C C . LEU A 1 386 ? -12.463 -5.826 -6.107 1.00 71.06 386 LEU A C 1
ATOM 3007 O O . LEU A 1 386 ? -11.868 -5.771 -7.181 1.00 71.06 386 LEU A O 1
ATOM 3011 N N . LYS A 1 387 ? -13.726 -5.396 -5.988 1.00 66.12 387 LYS A N 1
ATOM 3012 C CA . LYS A 1 387 ? -14.502 -4.898 -7.138 1.00 66.12 387 LYS A CA 1
ATOM 3013 C C . LYS A 1 387 ? -13.774 -3.757 -7.859 1.00 66.12 387 LYS A C 1
ATOM 3015 O O . LYS A 1 387 ? -13.622 -2.675 -7.286 1.00 66.12 387 LYS A O 1
ATOM 3020 N N . GLY A 1 388 ? -13.476 -3.979 -9.140 1.00 62.94 388 GLY A N 1
ATOM 3021 C CA . GLY A 1 388 ? -12.846 -2.998 -10.029 1.00 62.94 388 GLY A CA 1
ATOM 3022 C C . GLY A 1 388 ? -11.321 -2.938 -9.923 1.00 62.94 388 GLY A C 1
ATOM 3023 O O . GLY A 1 388 ? -10.734 -2.004 -10.460 1.00 62.94 388 GLY A O 1
ATOM 3024 N N . LEU A 1 389 ? -10.696 -3.897 -9.235 1.00 68.94 389 LEU A N 1
ATOM 3025 C CA . LEU A 1 389 ? -9.248 -4.005 -9.077 1.00 68.94 389 LEU A CA 1
ATOM 3026 C C . LEU A 1 389 ? -8.783 -5.395 -9.534 1.00 68.94 389 LEU A C 1
ATOM 3028 O O . LEU A 1 389 ? -9.570 -6.346 -9.569 1.00 68.94 389 LEU A O 1
ATOM 3032 N N . ALA A 1 390 ? -7.504 -5.505 -9.897 1.00 67.06 390 ALA A N 1
ATOM 3033 C CA . ALA A 1 390 ? -6.875 -6.806 -10.091 1.00 67.06 390 ALA A CA 1
ATOM 3034 C C . ALA A 1 390 ? -6.856 -7.578 -8.755 1.00 67.06 390 ALA A C 1
ATOM 3036 O O . ALA A 1 390 ? -6.967 -6.956 -7.697 1.00 67.06 390 ALA A O 1
ATOM 3037 N N . PRO A 1 391 ? -6.743 -8.917 -8.765 1.00 70.44 391 PRO A N 1
ATOM 3038 C CA . PRO A 1 391 ? -6.532 -9.672 -7.536 1.00 70.44 391 PRO A CA 1
ATOM 3039 C C . PRO A 1 391 ? -5.289 -9.165 -6.791 1.00 70.44 391 PRO A C 1
ATOM 3041 O O . PRO A 1 391 ? -4.233 -9.015 -7.403 1.00 70.44 391 PRO A O 1
ATOM 3044 N N . VAL A 1 392 ? -5.420 -8.909 -5.488 1.00 75.12 392 VAL A N 1
ATOM 3045 C CA . VAL A 1 392 ? -4.348 -8.344 -4.651 1.00 75.12 392 VAL A CA 1
ATOM 3046 C C . VAL A 1 392 ? -4.011 -9.325 -3.539 1.00 75.12 392 VAL A C 1
ATOM 3048 O O . VAL A 1 392 ? -4.906 -9.817 -2.856 1.00 75.12 392 VAL A O 1
ATOM 3051 N N . GLU A 1 393 ? -2.727 -9.615 -3.349 1.00 83.19 393 GLU A N 1
ATOM 3052 C CA . GLU A 1 393 ? -2.253 -10.387 -2.201 1.00 83.19 393 GLU A CA 1
ATOM 3053 C C . GLU A 1 393 ? -2.114 -9.478 -0.973 1.00 83.19 393 GLU A C 1
ATOM 3055 O O . GLU A 1 393 ? -1.572 -8.369 -1.052 1.00 83.19 393 GLU A O 1
ATOM 3060 N N . LEU A 1 394 ? -2.652 -9.942 0.155 1.00 87.62 394 LEU A N 1
ATOM 3061 C CA . LEU A 1 394 ? -2.764 -9.168 1.381 1.00 87.62 394 LEU A CA 1
ATOM 3062 C C . LEU A 1 394 ? -1.997 -9.791 2.536 1.00 87.62 394 LEU A C 1
ATOM 3064 O O . LEU A 1 394 ? -1.873 -11.011 2.682 1.00 87.62 394 LEU A O 1
ATOM 3068 N N . VAL A 1 395 ? -1.563 -8.895 3.408 1.00 92.12 395 VAL A N 1
ATOM 3069 C CA . VAL A 1 395 ? -0.848 -9.165 4.641 1.00 92.12 395 VAL A CA 1
ATOM 3070 C C . VAL A 1 395 ? -1.594 -8.472 5.771 1.00 92.12 395 VAL A C 1
ATOM 3072 O O . VAL A 1 395 ? -2.008 -7.320 5.660 1.00 92.12 395 VAL A O 1
ATOM 3075 N N . GLU A 1 396 ? -1.779 -9.182 6.868 1.00 93.94 396 GLU A N 1
ATOM 3076 C CA . GLU A 1 396 ? -2.228 -8.602 8.123 1.00 93.94 396 GLU A CA 1
ATOM 3077 C C . GLU A 1 396 ? -1.019 -8.094 8.898 1.00 93.94 396 GLU A C 1
ATOM 3079 O O . GLU A 1 396 ? -0.017 -8.805 9.013 1.00 93.94 396 GLU A O 1
ATOM 3084 N N . ALA A 1 397 ? -1.132 -6.894 9.459 1.00 95.44 397 ALA A N 1
ATOM 3085 C CA . ALA A 1 397 ? -0.165 -6.356 10.399 1.00 95.44 397 ALA A CA 1
ATOM 3086 C C . ALA A 1 397 ? -0.784 -6.211 11.792 1.00 95.44 397 ALA A C 1
ATOM 3088 O O . ALA A 1 397 ? -1.968 -5.913 11.940 1.00 95.44 397 ALA A O 1
ATOM 3089 N N . LEU A 1 398 ? 0.037 -6.393 12.822 1.00 92.81 398 LEU A N 1
ATOM 3090 C CA . LEU A 1 398 ? -0.323 -6.070 14.195 1.00 92.81 398 LEU A CA 1
ATOM 3091 C C . LEU A 1 398 ? 0.866 -5.519 14.966 1.00 92.81 398 LEU A C 1
ATOM 3093 O O . LEU A 1 398 ? 2.024 -5.796 14.659 1.00 92.81 398 LEU A O 1
ATOM 3097 N N . VAL A 1 399 ? 0.567 -4.779 16.024 1.00 92.19 399 VAL A N 1
ATOM 3098 C CA . VAL A 1 399 ? 1.559 -4.429 17.038 1.00 92.19 399 VAL A CA 1
ATOM 3099 C C . VAL A 1 399 ? 1.862 -5.666 17.864 1.00 92.19 399 VAL A C 1
ATOM 3101 O O . VAL A 1 399 ? 0.966 -6.200 18.519 1.00 92.19 399 VAL A O 1
ATOM 3104 N N . TRP A 1 400 ? 3.117 -6.112 17.851 1.00 90.81 400 TRP A N 1
ATOM 3105 C CA . TRP A 1 400 ? 3.500 -7.338 18.537 1.00 90.81 400 TRP A CA 1
ATOM 3106 C C . TRP A 1 400 ? 3.285 -7.197 20.052 1.00 90.81 400 TRP A C 1
ATOM 3108 O O . TRP A 1 400 ? 3.828 -6.269 20.665 1.00 90.81 400 TRP A O 1
ATOM 3118 N N . PRO A 1 401 ? 2.500 -8.089 20.682 1.00 81.94 401 PRO A N 1
ATOM 3119 C CA . PRO A 1 401 ? 2.220 -7.991 22.103 1.00 81.94 401 PRO A CA 1
ATOM 3120 C C . PRO A 1 401 ? 3.485 -8.263 22.924 1.00 81.94 401 PRO A C 1
ATOM 3122 O O . PRO A 1 401 ? 4.271 -9.159 22.629 1.00 81.94 401 PRO A O 1
ATOM 3125 N N . GLN A 1 402 ? 3.656 -7.522 24.021 1.00 68.06 402 GLN A N 1
ATOM 3126 C CA . GLN A 1 402 ? 4.740 -7.778 24.980 1.00 68.06 402 GLN A CA 1
ATOM 3127 C C . GLN A 1 402 ? 4.512 -9.054 25.811 1.00 68.06 402 GLN A C 1
ATOM 3129 O O . GLN A 1 402 ? 5.435 -9.547 26.455 1.00 68.06 402 GLN A O 1
ATOM 3134 N N . LYS A 1 403 ? 3.281 -9.580 25.828 1.00 65.12 403 LYS A N 1
ATOM 3135 C CA . LYS A 1 403 ? 2.897 -10.786 26.569 1.00 65.12 403 LYS A CA 1
ATOM 3136 C C . LYS A 1 403 ? 2.801 -11.967 25.604 1.00 65.12 403 LYS A C 1
ATOM 3138 O O . LYS A 1 403 ? 1.982 -11.929 24.694 1.00 65.12 403 LYS A O 1
ATOM 3143 N N . GLY A 1 404 ? 3.602 -13.006 25.825 1.00 64.62 404 GLY A N 1
ATOM 3144 C CA . GLY A 1 404 ? 3.596 -14.231 25.022 1.00 64.62 404 GLY A CA 1
ATOM 3145 C C . GLY A 1 404 ? 4.925 -14.979 25.093 1.00 64.62 404 GLY A C 1
ATOM 3146 O O . GLY A 1 404 ? 5.846 -14.562 25.800 1.00 64.62 404 GLY A O 1
ATOM 3147 N N . SER A 1 405 ? 5.023 -16.086 24.358 1.00 67.81 405 SER A N 1
ATOM 3148 C CA . SER A 1 405 ? 6.291 -16.790 24.161 1.00 67.81 405 SER A CA 1
ATOM 3149 C C . SER A 1 405 ? 7.291 -15.879 23.440 1.00 67.81 405 SER A C 1
ATOM 3151 O O . SER A 1 405 ? 6.906 -15.185 22.495 1.00 67.81 405 SER A O 1
ATOM 3153 N N . PRO A 1 406 ? 8.570 -15.856 23.858 1.00 75.25 406 PRO A N 1
ATOM 3154 C CA . PRO A 1 406 ? 9.558 -15.002 23.221 1.00 75.25 406 PRO A CA 1
ATOM 3155 C C . PRO A 1 406 ? 9.743 -15.418 21.755 1.00 75.25 406 PRO A C 1
ATOM 3157 O O . PRO A 1 406 ? 9.854 -16.614 21.469 1.00 75.25 406 PRO A O 1
ATOM 3160 N N . PRO A 1 407 ? 9.792 -14.458 20.820 1.00 84.44 407 PRO A N 1
ATOM 3161 C CA . PRO A 1 407 ? 9.903 -14.780 19.411 1.00 84.44 407 PRO A CA 1
ATOM 3162 C C . PRO A 1 407 ? 11.297 -15.338 19.091 1.00 84.44 407 PRO A C 1
ATOM 3164 O O . PRO A 1 407 ? 12.325 -14.8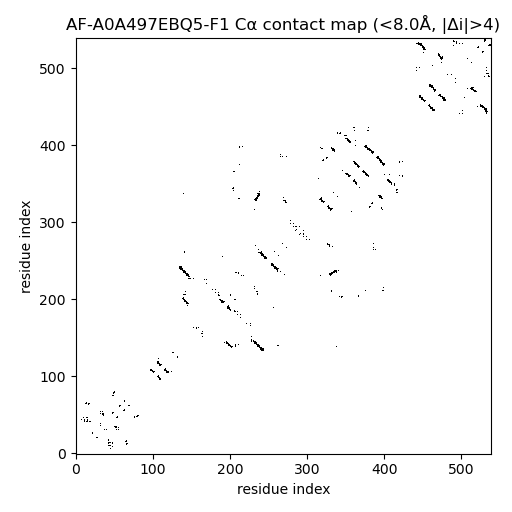78 19.601 1.00 84.44 407 PRO A O 1
ATOM 3167 N N . ARG A 1 408 ? 11.341 -16.353 18.232 1.00 86.38 408 ARG A N 1
ATOM 3168 C CA . ARG A 1 408 ? 12.559 -17.026 17.786 1.00 86.38 408 ARG A CA 1
ATOM 3169 C C . ARG A 1 408 ? 13.212 -16.212 16.678 1.00 86.38 408 ARG A C 1
ATOM 3171 O O . ARG A 1 408 ? 12.612 -15.973 15.639 1.00 86.38 408 ARG A O 1
ATOM 3178 N N . LYS A 1 409 ? 14.473 -15.821 16.857 1.00 86.38 409 LYS A N 1
ATOM 3179 C CA . LYS A 1 409 ? 15.227 -15.114 15.812 1.00 86.38 409 LYS A CA 1
ATOM 3180 C C . LYS A 1 409 ? 15.448 -16.019 14.592 1.00 86.38 409 LYS A C 1
ATOM 3182 O O . LYS A 1 409 ? 15.887 -17.162 14.750 1.00 86.38 409 LYS A O 1
ATOM 3187 N N . LEU A 1 410 ? 15.198 -15.497 13.393 1.00 84.31 410 LEU A N 1
ATOM 3188 C CA . LEU A 1 410 ? 15.534 -16.180 12.145 1.00 84.31 410 LEU A CA 1
ATOM 3189 C C . LEU A 1 410 ? 17.054 -16.129 11.925 1.00 84.31 410 LEU A C 1
ATOM 3191 O O . LEU A 1 410 ? 17.695 -15.098 12.133 1.00 84.31 410 LEU A O 1
ATOM 3195 N N . LYS A 1 411 ? 17.647 -17.278 11.578 1.00 73.94 411 LYS A N 1
ATOM 3196 C CA . LYS A 1 411 ? 19.108 -17.427 11.428 1.00 73.94 411 LYS A CA 1
ATOM 3197 C C . LYS A 1 411 ? 19.635 -16.834 10.119 1.00 73.94 411 LYS A C 1
ATOM 3199 O O . LYS A 1 411 ? 20.792 -16.437 10.054 1.00 73.94 411 LYS A O 1
ATOM 3204 N N . GLU A 1 412 ? 18.791 -16.799 9.100 1.00 70.88 412 GLU A N 1
ATOM 3205 C CA . GLU A 1 412 ? 19.097 -16.314 7.758 1.00 70.88 412 GLU A CA 1
ATOM 3206 C C . GLU A 1 412 ? 18.501 -14.915 7.555 1.00 70.88 412 GLU A C 1
ATOM 3208 O O . GLU A 1 412 ? 17.451 -14.581 8.108 1.00 70.88 412 GLU A O 1
ATOM 3213 N N . THR A 1 413 ? 19.189 -14.091 6.766 1.00 65.56 413 THR A N 1
ATOM 3214 C CA . THR A 1 413 ? 18.663 -12.818 6.268 1.00 65.56 413 THR A CA 1
ATOM 3215 C C . THR A 1 413 ? 17.782 -13.087 5.060 1.00 65.56 413 THR A C 1
ATOM 3217 O O . THR A 1 413 ? 18.229 -13.711 4.098 1.00 65.56 413 THR A O 1
ATOM 3220 N N . PHE A 1 414 ? 16.555 -12.588 5.104 1.00 66.31 414 PHE A N 1
ATOM 3221 C CA . PHE A 1 414 ? 15.563 -12.755 4.051 1.00 66.31 414 PHE A CA 1
ATOM 3222 C C . PHE A 1 414 ? 15.032 -11.404 3.609 1.00 66.31 414 PHE A C 1
ATOM 3224 O O . PHE A 1 414 ? 14.928 -10.488 4.426 1.00 66.31 414 PHE A O 1
ATOM 3231 N N . GLU A 1 415 ? 14.601 -11.331 2.353 1.00 80.12 415 GLU A N 1
ATOM 3232 C CA . GLU A 1 415 ? 13.637 -10.316 1.950 1.00 80.12 415 GLU A CA 1
ATOM 3233 C C . GLU A 1 415 ? 12.328 -10.518 2.724 1.00 80.12 415 GLU A C 1
ATOM 3235 O O . GLU A 1 415 ? 11.922 -11.646 3.032 1.00 80.12 415 GLU A O 1
ATOM 3240 N N . LEU A 1 416 ? 11.660 -9.415 3.065 1.00 83.19 416 LEU A N 1
ATOM 3241 C CA . LEU A 1 416 ? 10.542 -9.431 4.012 1.00 83.19 416 LEU A CA 1
ATOM 3242 C C . LEU A 1 416 ? 9.374 -10.310 3.528 1.00 83.19 416 LEU A C 1
ATOM 3244 O O . LEU A 1 416 ? 8.772 -11.035 4.320 1.00 83.19 416 LEU A O 1
ATOM 3248 N N . VAL A 1 417 ? 9.088 -10.296 2.222 1.00 84.62 417 VAL A N 1
ATOM 3249 C CA . VAL A 1 417 ? 8.036 -11.124 1.607 1.00 84.62 417 VAL A CA 1
ATOM 3250 C C . VAL A 1 417 ? 8.401 -12.609 1.614 1.00 84.62 417 VAL A C 1
ATOM 3252 O O . VAL A 1 417 ? 7.545 -13.447 1.901 1.00 84.62 417 VAL A O 1
ATOM 3255 N N . ASP A 1 418 ? 9.663 -12.953 1.367 1.00 82.38 418 ASP A N 1
ATOM 3256 C CA . ASP A 1 418 ? 10.114 -14.348 1.376 1.00 82.38 418 ASP A CA 1
ATOM 3257 C C . ASP A 1 418 ? 10.062 -14.938 2.784 1.00 82.38 418 ASP A C 1
ATOM 3259 O O . ASP A 1 418 ? 9.570 -16.053 2.980 1.00 82.38 418 ASP A O 1
ATOM 3263 N N . ALA A 1 419 ? 10.495 -14.170 3.787 1.00 85.38 419 ALA A N 1
ATOM 3264 C CA . ALA A 1 419 ? 10.341 -14.552 5.186 1.00 85.38 419 ALA A CA 1
ATOM 3265 C C . ALA A 1 419 ? 8.867 -14.756 5.554 1.00 85.38 419 ALA A C 1
ATOM 3267 O O . ALA A 1 419 ? 8.519 -15.733 6.217 1.00 85.38 419 ALA A O 1
ATOM 3268 N N . LEU A 1 420 ? 7.989 -13.866 5.085 1.00 85.00 420 LEU A N 1
ATOM 3269 C CA . LEU A 1 420 ? 6.560 -13.939 5.361 1.00 85.00 420 LEU A CA 1
ATOM 3270 C C . LEU A 1 420 ? 5.925 -15.197 4.754 1.00 85.00 420 LEU A C 1
ATOM 3272 O O . LEU A 1 420 ? 5.132 -15.867 5.415 1.00 85.00 420 LEU A O 1
ATOM 3276 N N . ARG A 1 421 ? 6.302 -15.553 3.520 1.00 83.12 421 ARG A N 1
ATOM 3277 C CA . ARG A 1 421 ? 5.849 -16.783 2.852 1.00 83.12 421 ARG A CA 1
ATOM 3278 C C . ARG A 1 421 ? 6.335 -18.038 3.570 1.00 83.12 421 ARG A C 1
ATOM 3280 O O . ARG A 1 421 ? 5.566 -18.984 3.701 1.00 83.12 421 ARG A O 1
ATOM 3287 N N . ARG A 1 422 ? 7.566 -18.037 4.092 1.00 80.25 422 ARG A N 1
ATOM 3288 C CA . ARG A 1 422 ? 8.101 -19.154 4.892 1.00 80.25 422 ARG A CA 1
ATOM 3289 C C . ARG A 1 422 ? 7.338 -19.345 6.200 1.00 80.25 422 ARG A C 1
ATOM 3291 O O . ARG A 1 422 ? 6.971 -20.468 6.524 1.00 80.25 422 ARG A O 1
ATOM 3298 N N . VAL A 1 423 ? 7.047 -18.257 6.914 1.00 79.81 423 VAL A N 1
ATOM 3299 C CA . VAL A 1 423 ? 6.254 -18.311 8.154 1.00 79.81 423 VAL A CA 1
ATOM 3300 C C . VAL A 1 423 ? 4.799 -18.718 7.868 1.00 79.81 423 VAL A C 1
ATOM 3302 O O . VAL A 1 423 ? 4.198 -19.471 8.635 1.00 79.81 423 VAL A O 1
ATOM 3305 N N . GLY A 1 424 ? 4.231 -18.257 6.748 1.00 65.25 424 GLY A N 1
ATOM 3306 C CA . GLY A 1 424 ? 2.868 -18.585 6.315 1.00 65.25 424 GLY A CA 1
ATOM 3307 C C . GLY A 1 424 ? 2.697 -20.001 5.750 1.00 65.25 424 GLY A C 1
ATOM 3308 O O . GLY A 1 424 ? 1.602 -20.556 5.828 1.00 65.25 424 GLY A O 1
ATOM 3309 N N . GLY A 1 425 ? 3.759 -20.609 5.216 1.00 57.56 425 GLY A N 1
ATOM 3310 C CA . GLY A 1 425 ? 3.746 -21.966 4.674 1.00 57.56 425 GLY A CA 1
ATOM 3311 C C . GLY A 1 425 ? 3.537 -23.019 5.763 1.00 57.56 425 GLY A C 1
ATOM 3312 O O . GLY A 1 425 ? 4.231 -23.041 6.782 1.00 57.56 425 GLY A O 1
ATOM 3313 N N . ALA A 1 426 ? 2.569 -23.913 5.570 1.00 36.38 426 ALA A N 1
ATOM 3314 C CA . ALA A 1 426 ? 2.409 -25.111 6.388 1.00 36.38 426 ALA A CA 1
ATOM 3315 C C . ALA A 1 426 ? 3.558 -26.093 6.081 1.00 36.38 426 ALA A C 1
ATOM 3317 O O . ALA A 1 426 ? 3.421 -26.980 5.249 1.00 36.38 426 ALA A O 1
ATOM 3318 N N . GLY A 1 427 ? 4.711 -25.897 6.722 1.00 34.62 427 GLY A N 1
ATOM 3319 C CA . GLY A 1 427 ? 5.887 -26.751 6.577 1.00 34.62 427 GLY A CA 1
ATOM 3320 C C . GLY A 1 427 ? 6.918 -26.475 7.669 1.00 34.62 427 GLY A C 1
ATOM 3321 O O . GLY A 1 427 ? 7.650 -25.494 7.601 1.00 34.62 427 GLY A O 1
ATOM 3322 N N . SER A 1 428 ? 6.924 -27.338 8.687 1.00 28.64 428 SER A N 1
ATOM 3323 C CA . SER A 1 428 ? 7.976 -27.546 9.699 1.00 28.64 428 SER A CA 1
ATOM 3324 C C . SER A 1 428 ? 9.388 -27.391 9.109 1.00 28.64 428 SER A C 1
ATOM 3326 O O . SER A 1 428 ? 9.667 -27.923 8.041 1.00 28.64 428 SER A O 1
ATOM 3328 N N . LEU A 1 429 ? 10.250 -26.553 9.695 1.00 37.12 429 LEU A N 1
ATOM 3329 C CA . LEU A 1 429 ? 11.369 -26.946 10.575 1.00 37.12 429 LEU A CA 1
ATOM 3330 C C . LEU A 1 429 ? 12.141 -28.211 10.146 1.00 37.12 429 LEU A C 1
ATOM 3332 O O . LEU A 1 429 ? 11.570 -29.295 10.062 1.00 37.12 429 LEU A O 1
ATOM 3336 N N . ASP A 1 430 ? 13.456 -28.000 10.023 1.00 31.64 430 ASP A N 1
ATOM 3337 C CA . ASP A 1 430 ? 14.576 -28.946 9.954 1.00 31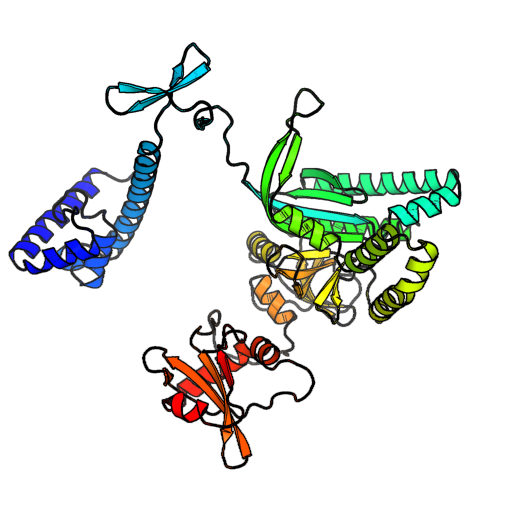.64 430 ASP A CA 1
ATOM 3338 C C . ASP A 1 430 ? 14.682 -29.845 8.711 1.00 31.64 430 ASP A C 1
ATOM 3340 O O . ASP A 1 430 ? 14.245 -30.990 8.714 1.00 31.64 430 ASP A O 1
ATOM 3344 N N . VAL A 1 431 ? 15.421 -29.370 7.698 1.00 31.23 431 VAL A N 1
ATOM 3345 C CA . VAL A 1 431 ? 16.295 -30.244 6.899 1.00 31.23 431 VAL A CA 1
ATOM 3346 C C . VAL A 1 431 ? 17.630 -29.533 6.675 1.00 31.23 431 VAL A C 1
ATOM 3348 O O . VAL A 1 431 ? 17.695 -28.424 6.145 1.00 31.23 431 VAL A O 1
ATOM 3351 N N . ASP A 1 432 ? 18.682 -30.186 7.156 1.00 28.03 432 ASP A N 1
ATOM 3352 C CA . ASP A 1 432 ? 20.087 -29.905 6.898 1.00 28.03 432 ASP A CA 1
ATOM 3353 C C . ASP A 1 432 ? 20.393 -29.662 5.412 1.00 28.03 432 ASP A C 1
ATOM 3355 O O . ASP A 1 432 ? 19.846 -30.314 4.531 1.00 28.03 432 ASP A O 1
ATOM 3359 N N . GLY A 1 433 ? 21.383 -28.801 5.168 1.00 30.00 433 GLY A N 1
ATOM 3360 C CA . GLY A 1 433 ? 22.348 -28.985 4.084 1.00 30.00 433 GLY A CA 1
ATOM 3361 C C . GLY A 1 433 ? 21.831 -28.971 2.641 1.00 30.00 433 GLY A C 1
ATOM 3362 O O . GLY A 1 433 ? 21.520 -30.003 2.066 1.00 30.00 433 GLY A O 1
ATOM 3363 N N . GLY A 1 434 ? 21.987 -27.815 1.990 1.00 32.47 434 GLY A N 1
ATOM 3364 C CA . GLY A 1 434 ? 22.436 -27.770 0.595 1.00 32.47 434 GLY A CA 1
ATOM 3365 C C . GLY A 1 434 ? 21.375 -27.953 -0.490 1.00 32.47 434 GLY A C 1
ATOM 3366 O O . GLY A 1 434 ? 21.274 -29.010 -1.092 1.00 32.47 434 GLY A O 1
ATOM 3367 N N . ASN A 1 435 ? 20.716 -26.862 -0.872 1.00 28.38 435 ASN A N 1
ATOM 3368 C CA . ASN A 1 435 ? 20.831 -26.317 -2.229 1.00 28.38 435 ASN A CA 1
ATOM 3369 C C . ASN A 1 435 ? 20.135 -24.956 -2.271 1.00 28.38 435 ASN A C 1
ATOM 3371 O O . ASN A 1 435 ? 18.980 -24.823 -1.877 1.00 28.38 435 ASN A O 1
ATOM 3375 N N . ARG A 1 436 ? 20.851 -23.929 -2.734 1.00 32.59 436 ARG A N 1
ATOM 3376 C CA . ARG A 1 436 ? 20.236 -22.653 -3.106 1.00 32.59 436 ARG A CA 1
ATOM 3377 C C . ARG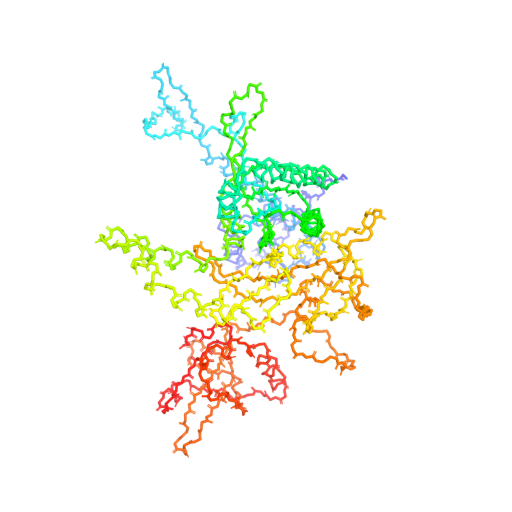 A 1 436 ? 19.418 -22.908 -4.363 1.00 32.59 436 ARG A C 1
ATOM 3379 O O . ARG A 1 436 ? 20.001 -23.227 -5.393 1.00 32.59 436 ARG A O 1
ATOM 3386 N N . GLU A 1 437 ? 18.106 -22.761 -4.285 1.00 36.41 437 GLU A N 1
ATOM 3387 C CA . GLU A 1 437 ? 17.271 -22.713 -5.477 1.00 36.41 437 GLU A CA 1
ATOM 3388 C C . GLU A 1 437 ? 16.818 -21.279 -5.721 1.00 36.41 437 GLU A C 1
ATOM 3390 O O . GLU A 1 437 ? 16.250 -20.619 -4.850 1.00 36.41 437 GLU A O 1
ATOM 3395 N N . GLU A 1 438 ? 17.145 -20.805 -6.919 1.00 33.41 438 GLU A N 1
ATOM 3396 C CA . GLU A 1 438 ? 16.626 -19.592 -7.542 1.00 33.41 438 GLU A CA 1
ATOM 3397 C C . GLU A 1 438 ? 15.085 -19.571 -7.519 1.00 33.41 438 GLU A C 1
ATOM 3399 O O . GLU A 1 438 ? 14.460 -20.631 -7.398 1.00 33.41 438 GLU A O 1
ATOM 3404 N N . PRO A 1 439 ? 14.440 -18.391 -7.627 1.00 39.75 439 PRO A N 1
ATOM 3405 C CA . PRO A 1 439 ? 12.984 -18.288 -7.669 1.00 39.75 439 PRO A CA 1
ATOM 3406 C C . PRO A 1 439 ? 12.420 -19.223 -8.745 1.00 39.75 439 PRO A C 1
ATOM 3408 O O . PRO A 1 439 ? 12.588 -18.985 -9.940 1.00 39.75 439 PRO A O 1
ATOM 3411 N N . ARG A 1 440 ? 11.772 -20.314 -8.313 1.00 50.94 440 ARG A N 1
ATOM 3412 C CA . ARG A 1 440 ? 11.208 -21.340 -9.198 1.00 50.94 440 ARG A CA 1
ATOM 3413 C C . ARG A 1 440 ? 10.064 -20.729 -10.009 1.00 50.94 440 ARG A C 1
ATOM 3415 O O . ARG A 1 440 ? 8.919 -20.714 -9.564 1.00 50.94 440 ARG A O 1
ATOM 3422 N N . MET A 1 441 ? 10.370 -20.210 -11.194 1.00 60.75 441 MET A N 1
ATOM 3423 C CA . MET A 1 441 ? 9.358 -19.933 -12.208 1.00 60.75 441 MET A CA 1
ATOM 3424 C C . MET A 1 441 ? 8.855 -21.266 -12.758 1.00 60.75 441 MET A C 1
ATOM 3426 O O . MET A 1 441 ? 9.641 -22.140 -13.116 1.00 60.75 441 MET A O 1
ATOM 3430 N N . ILE A 1 442 ? 7.536 -21.435 -12.783 1.00 73.56 442 ILE A N 1
ATOM 3431 C CA . ILE A 1 442 ? 6.906 -22.593 -13.416 1.00 73.56 442 ILE A CA 1
ATOM 3432 C C . ILE A 1 442 ? 6.885 -22.307 -14.909 1.00 73.56 442 ILE A C 1
ATOM 3434 O O . ILE A 1 442 ? 6.410 -21.247 -15.307 1.00 73.56 442 ILE A O 1
ATOM 3438 N N . SER A 1 443 ? 7.405 -23.232 -15.712 1.00 80.31 443 SER A N 1
ATOM 3439 C CA . SER A 1 443 ? 7.332 -23.122 -17.169 1.00 80.31 443 SER A CA 1
ATOM 3440 C C . SER A 1 443 ? 5.875 -22.963 -17.614 1.00 80.31 443 SER A C 1
ATOM 3442 O O . SER A 1 443 ? 5.013 -23.745 -17.199 1.00 80.31 443 SER A O 1
ATOM 3444 N N . ASP A 1 444 ? 5.610 -21.971 -18.466 1.00 83.31 444 ASP A N 1
ATOM 3445 C CA . ASP A 1 444 ? 4.282 -21.731 -19.045 1.00 83.31 444 ASP A CA 1
ATOM 3446 C C . ASP A 1 444 ? 3.799 -22.923 -19.886 1.00 83.31 444 ASP A C 1
ATOM 3448 O O . ASP A 1 444 ? 2.595 -23.139 -20.021 1.00 83.31 444 ASP A O 1
ATOM 3452 N N . ASP A 1 445 ? 4.736 -23.742 -20.369 1.00 87.38 445 ASP A N 1
ATOM 3453 C CA . ASP A 1 445 ? 4.476 -24.920 -21.192 1.00 87.38 445 ASP A CA 1
ATOM 3454 C C . ASP A 1 445 ? 4.301 -26.206 -20.366 1.00 87.38 445 ASP A C 1
ATOM 3456 O O . ASP A 1 445 ? 4.009 -27.263 -20.921 1.00 87.38 445 ASP A O 1
ATOM 3460 N N . LEU A 1 446 ? 4.479 -26.174 -19.042 1.00 89.69 446 LEU A N 1
ATOM 3461 C CA . LEU A 1 446 ? 4.324 -27.369 -18.209 1.00 89.69 446 LEU A CA 1
ATOM 3462 C C . LEU A 1 446 ? 2.838 -27.723 -18.063 1.00 89.69 446 LEU A C 1
ATOM 3464 O O . LEU A 1 446 ? 2.055 -26.929 -17.540 1.00 89.69 446 LEU A O 1
ATOM 3468 N N . VAL A 1 447 ? 2.447 -28.927 -18.483 1.00 89.88 447 VAL A N 1
ATOM 3469 C CA . VAL A 1 447 ? 1.054 -29.395 -18.456 1.00 89.88 447 VAL A CA 1
ATOM 3470 C C . VAL A 1 447 ? 0.852 -30.593 -17.543 1.00 89.88 447 VAL A C 1
ATOM 3472 O O . VAL A 1 447 ? 1.715 -31.461 -17.402 1.00 89.88 447 VAL A O 1
ATOM 3475 N N . VAL A 1 448 ? -0.344 -30.654 -16.962 1.00 89.25 448 VAL A N 1
ATOM 3476 C CA . VAL A 1 448 ? -0.870 -31.808 -16.236 1.00 89.25 448 VAL A CA 1
ATOM 3477 C C . VAL A 1 448 ? -2.025 -32.384 -17.029 1.00 89.25 448 VAL A C 1
ATOM 3479 O O . VAL A 1 448 ? -2.971 -31.671 -17.359 1.00 89.25 448 VAL A O 1
ATOM 3482 N N . VAL A 1 449 ? -1.964 -33.678 -17.312 1.00 89.19 449 VAL A N 1
ATOM 3483 C CA . VAL A 1 449 ? -2.976 -34.394 -18.085 1.00 89.19 449 VAL A CA 1
ATOM 3484 C C . VAL A 1 449 ? -3.532 -35.544 -17.268 1.00 89.19 449 VAL A C 1
ATOM 3486 O O . VAL A 1 449 ? -2.784 -36.290 -16.640 1.00 89.19 449 VAL A O 1
ATOM 3489 N N . SER A 1 450 ? -4.852 -35.697 -17.286 1.00 88.38 450 SER A N 1
ATOM 3490 C CA . SER A 1 450 ? -5.562 -36.797 -16.647 1.00 88.38 450 SER A CA 1
ATOM 3491 C C . SER A 1 450 ? -6.476 -37.488 -17.644 1.00 88.38 450 SER A C 1
ATOM 3493 O O . SER A 1 450 ? -7.145 -36.814 -18.416 1.00 88.38 450 SER A O 1
ATOM 3495 N N . PHE A 1 451 ? -6.510 -38.816 -17.621 1.00 86.19 451 PHE A N 1
ATOM 3496 C CA . PHE A 1 451 ? -7.443 -39.628 -18.403 1.00 86.19 451 PHE A CA 1
ATOM 3497 C C . PHE A 1 451 ? -7.639 -40.991 -17.740 1.00 86.19 451 PHE A C 1
ATOM 3499 O O . PHE A 1 451 ? -6.819 -41.415 -16.918 1.00 86.19 451 PHE A O 1
ATOM 3506 N N . THR A 1 452 ? -8.709 -41.687 -18.104 1.00 84.00 452 THR A N 1
ATOM 3507 C CA . THR A 1 452 ? -8.981 -43.045 -17.627 1.00 84.00 452 THR A CA 1
ATOM 3508 C C . THR A 1 452 ? -8.580 -44.052 -18.704 1.00 84.00 452 THR A C 1
ATOM 3510 O O . THR A 1 452 ? -9.056 -43.981 -19.833 1.00 84.00 452 THR A O 1
ATOM 3513 N N . GLU A 1 453 ? -7.676 -44.983 -18.381 1.00 79.19 453 GLU A N 1
ATOM 3514 C CA . GLU A 1 453 ? -7.297 -46.070 -19.297 1.00 79.19 453 GLU A CA 1
ATOM 3515 C C . GLU A 1 453 ? -8.480 -47.037 -19.516 1.00 79.19 453 GLU A C 1
ATOM 3517 O O . GLU A 1 453 ? -9.350 -47.145 -18.648 1.00 79.19 453 GLU A O 1
ATOM 3522 N N . PRO A 1 454 ? -8.495 -47.837 -20.603 1.00 73.75 454 PRO A N 1
ATOM 3523 C CA . PRO A 1 454 ? -9.536 -48.849 -20.836 1.00 73.75 454 PRO A CA 1
ATOM 3524 C C . PRO A 1 454 ? -9.683 -49.881 -19.703 1.00 73.75 454 PRO A C 1
ATOM 3526 O O . PRO A 1 454 ? -10.706 -50.548 -19.586 1.00 73.75 454 PRO A O 1
ATOM 3529 N N . THR A 1 455 ? -8.662 -50.009 -18.852 1.00 73.06 455 THR A N 1
ATOM 3530 C CA . THR A 1 455 ? -8.644 -50.842 -17.641 1.00 73.06 455 THR A CA 1
ATOM 3531 C C . THR A 1 455 ? -9.421 -50.235 -16.464 1.00 73.06 455 THR A C 1
ATOM 3533 O O . THR A 1 455 ? -9.541 -50.878 -15.425 1.00 73.06 455 THR A O 1
ATOM 3536 N N . GLY A 1 456 ? -9.934 -49.006 -16.599 1.00 73.81 456 GLY A N 1
ATOM 3537 C CA . GLY A 1 456 ? -10.644 -48.260 -15.554 1.00 73.81 456 GLY A CA 1
ATOM 3538 C C . GLY A 1 456 ? -9.731 -47.508 -14.579 1.00 73.81 456 GLY A C 1
ATOM 3539 O O . GLY A 1 456 ? -10.221 -46.875 -13.646 1.00 73.81 456 GLY A O 1
ATOM 3540 N N . ILE A 1 457 ? -8.409 -47.559 -14.770 1.00 75.81 457 ILE A N 1
ATOM 3541 C CA . ILE A 1 457 ? -7.440 -46.878 -13.903 1.00 75.81 457 ILE A CA 1
ATOM 3542 C C . ILE A 1 457 ? -7.241 -45.444 -14.396 1.00 75.81 457 ILE A C 1
ATOM 3544 O O . ILE A 1 457 ? -6.855 -45.216 -15.544 1.00 75.81 457 ILE A O 1
ATOM 3548 N N . ARG A 1 458 ? -7.454 -44.469 -13.507 1.00 79.94 458 ARG A N 1
ATOM 3549 C CA . ARG A 1 458 ? -7.156 -43.062 -13.786 1.00 79.94 458 ARG A CA 1
ATOM 3550 C C . ARG A 1 458 ? -5.649 -42.818 -13.748 1.00 79.94 458 ARG A C 1
ATOM 3552 O O . ARG A 1 458 ? -4.983 -43.147 -12.766 1.00 79.94 458 ARG A O 1
ATOM 3559 N N . ARG A 1 459 ? -5.117 -42.220 -14.810 1.00 81.69 459 ARG A N 1
ATOM 3560 C CA . ARG A 1 459 ? -3.707 -41.850 -14.951 1.00 81.69 459 ARG A CA 1
ATOM 3561 C C . ARG A 1 459 ? -3.531 -40.345 -14.891 1.00 81.69 459 ARG A C 1
ATOM 3563 O O . ARG A 1 459 ? -4.424 -39.585 -15.267 1.00 81.69 459 ARG A O 1
ATOM 3570 N N . TRP A 1 460 ? -2.349 -39.947 -14.436 1.00 84.44 460 TRP A N 1
ATOM 3571 C CA . TRP A 1 460 ? -1.894 -38.567 -14.435 1.00 84.44 460 TRP A CA 1
ATOM 3572 C C . TRP A 1 460 ? -0.516 -38.494 -15.058 1.00 84.44 460 TRP A C 1
ATOM 3574 O O . TRP A 1 460 ? 0.364 -39.290 -14.726 1.00 84.44 460 TRP A O 1
ATOM 3584 N N . ILE A 1 461 ? -0.343 -37.538 -15.955 1.00 86.94 461 ILE A N 1
ATOM 3585 C CA . ILE A 1 461 ? 0.904 -37.299 -16.661 1.00 86.94 461 ILE A CA 1
ATOM 3586 C C . ILE A 1 461 ? 1.296 -35.839 -16.457 1.00 86.94 461 ILE A C 1
ATOM 3588 O O . ILE A 1 461 ? 0.460 -34.954 -16.631 1.00 86.94 461 ILE A O 1
ATOM 3592 N N . LEU A 1 462 ? 2.560 -35.599 -16.107 1.00 88.62 462 LEU A N 1
ATOM 3593 C CA . LEU A 1 462 ? 3.187 -34.278 -16.186 1.00 88.62 462 LEU A CA 1
ATOM 3594 C C . LEU A 1 462 ? 4.210 -34.263 -17.317 1.00 88.62 462 LEU A C 1
ATOM 3596 O O . LEU A 1 462 ? 4.941 -35.238 -17.493 1.00 88.62 462 LEU A O 1
ATOM 3600 N N . GLY A 1 463 ? 4.291 -33.158 -18.050 1.00 88.06 463 GLY A N 1
ATOM 3601 C CA . GLY A 1 463 ? 5.350 -32.936 -19.031 1.00 88.06 463 GLY A CA 1
ATOM 3602 C C . GLY A 1 463 ? 5.247 -31.577 -19.710 1.00 88.06 463 GLY A C 1
ATOM 3603 O O . GLY A 1 463 ? 4.309 -30.825 -19.461 1.00 88.06 463 GLY A O 1
ATOM 3604 N N . GLU A 1 464 ? 6.207 -31.249 -20.565 1.00 89.44 464 GLU A N 1
ATOM 3605 C CA . GLU A 1 464 ? 6.215 -29.975 -21.293 1.00 89.44 464 GLU A CA 1
ATOM 3606 C C . GLU A 1 464 ? 5.402 -30.111 -22.584 1.00 89.44 464 GLU A C 1
ATOM 3608 O O . GLU A 1 464 ? 5.617 -31.027 -23.377 1.00 89.44 464 GLU A O 1
ATOM 3613 N N . TYR A 1 465 ? 4.442 -29.223 -22.804 1.00 90.25 465 TYR A N 1
ATOM 3614 C CA . TYR A 1 465 ? 3.614 -29.206 -23.997 1.00 90.25 465 TYR A CA 1
ATOM 3615 C C . TYR A 1 465 ? 4.304 -28.447 -25.121 1.00 90.25 465 TYR A C 1
ATOM 3617 O O . TYR A 1 465 ? 4.686 -27.290 -24.978 1.00 90.25 465 TYR A O 1
ATOM 3625 N N . ARG A 1 466 ? 4.424 -29.094 -26.279 1.00 87.31 466 ARG A N 1
ATOM 3626 C CA . ARG A 1 466 ? 4.939 -28.470 -27.493 1.00 87.31 466 ARG A CA 1
ATOM 3627 C C . ARG A 1 466 ? 3.814 -28.301 -28.503 1.00 87.31 466 ARG A C 1
ATOM 3629 O O . ARG A 1 466 ? 3.442 -29.251 -29.191 1.00 87.31 466 ARG A O 1
ATOM 3636 N N . ALA A 1 467 ? 3.336 -27.065 -28.639 1.00 83.44 467 ALA A N 1
ATOM 3637 C CA . ALA A 1 467 ? 2.220 -26.716 -29.519 1.00 83.44 467 ALA A CA 1
ATOM 3638 C C . ALA A 1 467 ? 2.467 -27.038 -31.007 1.00 83.44 467 ALA A C 1
ATOM 3640 O O . ALA A 1 467 ? 1.519 -27.336 -31.724 1.00 83.44 467 ALA A O 1
ATOM 3641 N N . ALA A 1 468 ? 3.725 -27.009 -31.471 1.00 79.81 468 ALA A N 1
ATOM 3642 C CA . ALA A 1 468 ? 4.069 -27.245 -32.878 1.00 79.81 468 ALA A CA 1
ATOM 3643 C C . ALA A 1 468 ? 3.626 -28.626 -33.398 1.00 79.81 468 ALA A C 1
ATOM 3645 O O . ALA A 1 468 ? 3.223 -28.733 -34.554 1.00 79.81 468 ALA A O 1
ATOM 3646 N N . ASP A 1 469 ? 3.660 -29.648 -32.534 1.00 82.19 469 ASP A N 1
ATOM 3647 C CA . ASP A 1 469 ? 3.370 -31.035 -32.917 1.00 82.19 469 ASP A CA 1
ATOM 3648 C C . ASP A 1 469 ? 2.253 -31.678 -32.069 1.00 82.19 469 ASP A C 1
ATOM 3650 O O . ASP A 1 469 ? 1.993 -32.868 -32.224 1.00 82.19 469 ASP A O 1
ATOM 3654 N N . ASP A 1 470 ? 1.614 -30.925 -31.161 1.00 85.31 470 ASP A N 1
ATOM 3655 C CA . ASP A 1 470 ? 0.591 -31.410 -30.210 1.00 85.31 470 ASP A CA 1
ATOM 3656 C C . ASP A 1 470 ? 1.072 -32.626 -29.379 1.00 85.31 470 ASP A C 1
ATOM 3658 O O . ASP A 1 470 ? 0.439 -33.685 -29.296 1.00 85.31 470 ASP A O 1
ATOM 3662 N N . VAL A 1 471 ? 2.258 -32.489 -28.776 1.00 86.75 471 VAL A N 1
ATOM 3663 C CA . VAL A 1 471 ? 2.952 -33.550 -28.024 1.00 86.75 471 VAL A CA 1
ATOM 3664 C C . VAL A 1 471 ? 3.345 -33.047 -26.638 1.00 86.75 471 VAL A C 1
ATOM 3666 O O . VAL A 1 471 ? 3.837 -31.929 -26.494 1.00 86.75 471 VAL A O 1
ATOM 3669 N N . ILE A 1 472 ? 3.198 -33.906 -25.626 1.00 89.06 472 ILE A N 1
ATOM 3670 C CA . ILE A 1 472 ? 3.850 -33.726 -24.325 1.00 89.06 472 ILE A CA 1
ATOM 3671 C C . ILE A 1 472 ? 5.239 -34.361 -24.402 1.00 89.06 472 ILE A C 1
ATOM 3673 O O . ILE A 1 472 ? 5.362 -35.584 -24.521 1.00 89.06 472 ILE A O 1
ATOM 3677 N N . ILE A 1 473 ? 6.290 -33.552 -24.354 1.00 85.00 473 ILE A N 1
ATOM 3678 C CA . ILE A 1 473 ? 7.672 -34.025 -24.267 1.00 85.00 473 ILE A CA 1
ATOM 3679 C C . ILE A 1 473 ? 8.060 -34.247 -22.803 1.00 85.00 473 ILE A C 1
ATOM 3681 O O . ILE A 1 473 ? 7.485 -33.652 -21.893 1.00 85.00 473 ILE A O 1
ATOM 3685 N N . HIS A 1 474 ? 9.016 -35.153 -22.577 1.00 85.69 474 HIS A N 1
ATOM 3686 C CA . HIS A 1 474 ? 9.462 -35.543 -21.234 1.00 85.69 474 HIS A CA 1
ATOM 3687 C C . HIS A 1 474 ? 8.323 -36.014 -20.312 1.00 85.69 474 HIS A C 1
ATOM 3689 O O . HIS A 1 474 ? 8.365 -35.805 -19.105 1.00 85.69 474 HIS A O 1
ATOM 3695 N N . ALA A 1 475 ? 7.300 -36.668 -20.870 1.00 84.19 475 ALA A N 1
ATOM 3696 C CA . ALA A 1 475 ? 6.117 -37.030 -20.108 1.00 84.19 475 ALA A CA 1
ATOM 3697 C C . ALA A 1 475 ? 6.432 -38.108 -19.054 1.00 84.19 475 ALA A C 1
ATOM 3699 O O . ALA A 1 475 ? 7.018 -39.154 -19.369 1.00 84.19 475 ALA A O 1
ATOM 3700 N N . LEU A 1 476 ? 6.003 -37.859 -17.817 1.00 79.62 476 LEU A N 1
ATOM 3701 C CA . LEU A 1 476 ? 6.199 -38.715 -16.650 1.00 79.62 476 LEU A CA 1
ATOM 3702 C C . LEU A 1 476 ? 4.853 -39.066 -16.015 1.00 79.62 476 LEU A C 1
ATOM 3704 O O . LEU A 1 476 ? 3.976 -38.215 -15.877 1.00 79.62 476 LEU A O 1
ATOM 3708 N N . HIS A 1 477 ? 4.690 -40.331 -15.621 1.00 78.69 477 HIS A N 1
ATOM 3709 C CA . HIS A 1 477 ? 3.497 -40.789 -14.903 1.00 78.69 477 HIS A CA 1
ATOM 3710 C C . HIS A 1 477 ? 3.592 -40.422 -13.431 1.00 78.69 477 HIS A C 1
ATOM 3712 O O . HIS A 1 477 ? 4.573 -40.758 -12.772 1.00 78.69 477 HIS A O 1
ATOM 3718 N N . MET A 1 478 ? 2.536 -39.803 -12.913 1.00 69.75 478 MET A N 1
ATOM 3719 C CA . MET A 1 478 ? 2.485 -39.315 -11.541 1.00 69.75 478 MET A CA 1
ATOM 3720 C C . MET A 1 478 ? 1.398 -40.050 -10.751 1.00 69.75 478 MET A C 1
ATOM 3722 O O . MET A 1 478 ? 0.238 -40.061 -11.169 1.00 69.75 478 MET A O 1
ATOM 3726 N N . PRO A 1 479 ? 1.711 -40.655 -9.595 1.00 59.03 479 PRO A N 1
ATOM 3727 C CA . PRO A 1 479 ? 0.702 -41.243 -8.721 1.00 59.03 479 PRO A CA 1
ATOM 3728 C C . PRO A 1 479 ? 0.024 -40.143 -7.885 1.00 59.03 479 PRO A C 1
ATOM 3730 O O . PRO A 1 479 ? 0.215 -40.060 -6.675 1.00 59.03 479 PRO A O 1
ATOM 3733 N N . LEU A 1 480 ? -0.735 -39.253 -8.534 1.00 66.31 480 LEU A N 1
ATOM 3734 C CA . LEU A 1 480 ? -1.423 -38.159 -7.844 1.00 66.31 480 LEU A CA 1
ATOM 3735 C C . LEU A 1 480 ? -2.666 -38.671 -7.108 1.00 66.31 480 LEU A C 1
ATOM 3737 O O . LEU A 1 480 ? -3.564 -39.261 -7.711 1.00 66.31 480 LEU A O 1
ATOM 3741 N N . VAL A 1 481 ? -2.734 -38.386 -5.807 1.00 61.81 481 VAL A N 1
ATOM 3742 C CA . VAL A 1 481 ? -3.933 -38.571 -4.983 1.00 61.81 481 VAL A CA 1
ATOM 3743 C C . VAL A 1 481 ? -4.620 -37.215 -4.860 1.00 61.81 481 VAL A C 1
ATOM 3745 O O . VAL A 1 481 ? -4.197 -36.366 -4.080 1.00 61.81 481 VAL A O 1
ATOM 3748 N N . VAL A 1 482 ? -5.656 -36.991 -5.667 1.00 62.84 482 VAL A N 1
ATOM 3749 C CA . VAL A 1 482 ? -6.442 -35.750 -5.622 1.00 62.84 482 VAL A CA 1
ATOM 3750 C C . VAL A 1 482 ? -7.558 -35.901 -4.578 1.00 62.84 482 VAL A C 1
ATOM 3752 O O . VAL A 1 482 ? -8.274 -36.906 -4.628 1.00 62.84 482 VAL A O 1
ATOM 3755 N N . PRO A 1 483 ? -7.724 -34.954 -3.632 1.00 55.44 483 PRO A N 1
ATOM 3756 C CA . PRO A 1 483 ? -8.813 -34.988 -2.657 1.00 55.44 483 PRO A CA 1
ATOM 3757 C C . PRO A 1 483 ? -10.177 -35.014 -3.359 1.00 55.44 483 PRO A C 1
ATOM 3759 O O . PRO A 1 483 ? -10.422 -34.240 -4.278 1.00 55.44 483 PRO A O 1
ATOM 3762 N N . VAL A 1 484 ? -11.065 -35.918 -2.941 1.00 50.06 484 VAL A N 1
ATOM 3763 C CA . VAL A 1 484 ? -12.340 -36.196 -3.635 1.00 50.06 484 VAL A CA 1
ATOM 3764 C C . VAL A 1 484 ? -13.444 -35.177 -3.281 1.00 50.06 484 VAL A C 1
ATOM 3766 O O . VAL A 1 484 ? -14.507 -35.181 -3.896 1.00 50.06 484 VAL A O 1
ATOM 3769 N N . GLU A 1 485 ? -13.217 -34.261 -2.333 1.00 47.09 485 GLU A N 1
ATOM 3770 C CA . GLU A 1 485 ? -14.264 -33.372 -1.809 1.00 47.09 485 GLU A CA 1
ATOM 3771 C C . GLU A 1 485 ? -14.158 -31.914 -2.311 1.00 47.09 485 GLU A C 1
ATOM 3773 O O . GLU A 1 485 ? -13.219 -31.190 -1.999 1.00 47.09 485 GLU A O 1
ATOM 3778 N N . MET A 1 486 ? -15.185 -31.502 -3.071 1.00 44.28 486 MET A N 1
ATOM 3779 C CA . MET A 1 486 ? -15.683 -30.140 -3.375 1.00 44.28 486 MET A CA 1
ATOM 3780 C C . MET A 1 486 ? -14.752 -29.042 -3.930 1.00 44.28 486 MET A C 1
ATOM 3782 O O . MET A 1 486 ? -15.234 -27.934 -4.166 1.00 44.28 486 MET A O 1
ATOM 3786 N N . GLU A 1 487 ? -13.481 -29.298 -4.222 1.00 50.41 487 GLU A N 1
ATOM 3787 C CA . GLU A 1 487 ? -12.643 -28.325 -4.937 1.00 50.41 487 GLU A CA 1
ATOM 3788 C C . GLU A 1 487 ? -12.596 -28.621 -6.440 1.00 50.41 487 GLU A C 1
ATOM 3790 O O . GLU A 1 487 ? -12.306 -29.742 -6.861 1.00 50.41 487 GLU A O 1
ATOM 3795 N N . GLU A 1 488 ? -12.861 -27.603 -7.267 1.00 70.75 488 GLU A N 1
ATOM 3796 C CA . GLU A 1 488 ? -12.523 -27.645 -8.692 1.00 70.75 488 GLU A CA 1
ATOM 3797 C C . GLU A 1 488 ? -11.026 -27.978 -8.820 1.00 70.75 488 GLU A C 1
ATOM 3799 O O . GLU A 1 488 ? -10.169 -27.345 -8.199 1.00 70.75 488 GLU A O 1
ATOM 3804 N N . ILE A 1 489 ? -10.715 -29.024 -9.583 1.00 73.00 489 ILE A N 1
ATOM 3805 C CA . ILE A 1 489 ? -9.372 -29.586 -9.793 1.00 73.00 489 ILE A CA 1
ATOM 3806 C C . ILE A 1 489 ? -8.335 -28.524 -10.186 1.00 73.00 489 ILE A C 1
ATOM 3808 O O . ILE A 1 489 ? -7.174 -28.605 -9.788 1.00 73.00 489 ILE A O 1
ATOM 3812 N N . GLU A 1 490 ? -8.773 -27.479 -10.883 1.00 76.38 490 GLU A N 1
ATOM 3813 C CA . GLU A 1 490 ? -8.002 -26.295 -11.243 1.00 76.38 490 GLU A CA 1
ATOM 3814 C C . GLU A 1 490 ? -7.478 -25.546 -10.004 1.00 76.38 490 GLU A C 1
ATOM 3816 O O . GLU A 1 490 ? -6.330 -25.099 -9.994 1.00 76.38 490 GLU A O 1
ATOM 3821 N N . MET A 1 491 ? -8.272 -25.438 -8.931 1.00 68.19 491 MET A N 1
ATOM 3822 C CA . MET A 1 491 ? -7.874 -24.788 -7.673 1.00 68.19 491 MET A CA 1
ATOM 3823 C C . MET A 1 491 ? -6.891 -25.628 -6.858 1.00 68.19 491 MET A C 1
ATOM 3825 O O . MET A 1 491 ? -6.035 -25.084 -6.151 1.00 68.19 491 MET A O 1
ATOM 3829 N N . TRP A 1 492 ? -7.016 -26.955 -6.919 1.00 72.62 492 TRP A N 1
ATOM 3830 C CA . TRP A 1 492 ? -6.039 -27.865 -6.321 1.00 72.62 492 TRP A CA 1
ATOM 3831 C C . TRP A 1 492 ? -4.704 -27.788 -7.068 1.00 72.62 492 TRP A C 1
ATOM 3833 O O . TRP A 1 492 ? -3.682 -27.489 -6.452 1.00 72.62 492 TRP A O 1
ATOM 3843 N N . LEU A 1 493 ? -4.730 -27.911 -8.401 1.00 73.31 493 LEU A N 1
ATOM 3844 C CA . LEU A 1 493 ? -3.546 -27.756 -9.250 1.00 73.31 493 LEU A CA 1
ATOM 3845 C C . LEU A 1 493 ? -2.882 -26.397 -9.042 1.00 73.31 493 LEU A C 1
ATOM 3847 O O . LEU A 1 493 ? -1.664 -26.330 -8.908 1.00 73.31 493 LEU A O 1
ATOM 3851 N N . PHE A 1 494 ? -3.667 -25.321 -8.939 1.00 74.75 494 PHE A N 1
ATOM 3852 C CA . PHE A 1 494 ? -3.127 -23.994 -8.684 1.00 74.75 494 PHE A CA 1
ATOM 3853 C C . PHE A 1 494 ? -2.415 -23.916 -7.333 1.00 74.75 494 PHE A C 1
ATOM 3855 O O . PHE A 1 494 ? -1.326 -23.359 -7.281 1.00 74.75 494 PHE A O 1
ATOM 3862 N N . ARG A 1 495 ? -2.956 -24.463 -6.240 1.00 67.88 495 ARG A N 1
ATOM 3863 C CA . ARG A 1 495 ? -2.268 -24.422 -4.933 1.00 67.88 495 ARG A CA 1
ATOM 3864 C C . ARG A 1 495 ? -1.019 -25.297 -4.894 1.00 67.88 495 ARG A C 1
ATOM 3866 O O . ARG A 1 495 ? -0.016 -24.871 -4.336 1.00 67.88 495 ARG A O 1
ATOM 3873 N N . SER A 1 496 ? -1.058 -26.462 -5.533 1.00 68.56 496 SER A N 1
ATOM 3874 C CA . SER A 1 496 ? 0.043 -27.433 -5.533 1.00 68.56 496 SER A CA 1
ATOM 3875 C C . SER A 1 496 ? 1.070 -27.221 -6.654 1.00 68.56 496 SER A C 1
ATOM 3877 O O . SER A 1 496 ? 1.997 -28.014 -6.796 1.00 68.56 496 SER A O 1
ATOM 3879 N N . ARG A 1 497 ? 0.942 -26.163 -7.466 1.00 75.12 497 ARG A N 1
ATOM 3880 C CA . ARG A 1 497 ? 1.719 -25.983 -8.706 1.00 75.12 497 ARG A CA 1
ATOM 3881 C C . ARG A 1 497 ? 3.237 -25.950 -8.527 1.00 75.12 497 ARG A C 1
ATOM 3883 O O . ARG A 1 497 ? 3.948 -26.518 -9.347 1.00 75.12 497 ARG A O 1
ATOM 3890 N N . PHE A 1 498 ? 3.742 -25.323 -7.465 1.00 69.88 498 PHE A N 1
ATOM 3891 C CA . PHE A 1 498 ? 5.187 -25.237 -7.221 1.00 69.88 498 PHE A CA 1
ATOM 3892 C C . PHE A 1 498 ? 5.767 -26.564 -6.723 1.00 69.88 498 PHE A C 1
ATOM 3894 O O . PHE A 1 498 ? 6.879 -26.923 -7.111 1.00 69.88 498 PHE A O 1
ATOM 3901 N N . ASP A 1 499 ? 4.999 -27.312 -5.931 1.00 67.25 499 ASP A N 1
ATOM 3902 C CA . ASP A 1 499 ? 5.386 -28.643 -5.458 1.00 67.25 499 ASP A CA 1
ATOM 3903 C C . ASP A 1 499 ? 5.385 -29.647 -6.615 1.00 67.25 499 ASP A C 1
ATOM 3905 O O . ASP A 1 499 ? 6.333 -30.411 -6.781 1.00 67.25 499 ASP A O 1
ATOM 3909 N N . LEU A 1 500 ? 4.357 -29.593 -7.471 1.00 71.69 500 LEU A N 1
ATOM 3910 C CA . LEU A 1 500 ? 4.250 -30.418 -8.677 1.00 71.69 500 LEU A CA 1
ATOM 3911 C C . LEU A 1 500 ? 5.361 -30.097 -9.689 1.00 71.69 500 LEU A C 1
ATOM 3913 O O . LEU A 1 500 ? 5.975 -31.023 -10.218 1.00 71.69 500 LEU A O 1
ATOM 3917 N N . ALA A 1 501 ? 5.659 -28.814 -9.922 1.00 75.69 501 ALA A N 1
ATOM 3918 C CA . ALA A 1 501 ? 6.757 -28.392 -10.795 1.00 75.69 501 ALA A CA 1
ATOM 3919 C C . ALA A 1 501 ? 8.125 -28.812 -10.236 1.00 75.69 501 ALA A C 1
ATOM 3921 O O . ALA A 1 501 ? 8.956 -29.341 -10.970 1.00 75.69 501 ALA A O 1
ATOM 3922 N N . GLY A 1 502 ? 8.342 -28.642 -8.928 1.00 63.41 502 GLY A N 1
ATOM 3923 C CA . GLY A 1 502 ? 9.569 -29.077 -8.262 1.00 63.41 502 GLY A CA 1
ATOM 3924 C C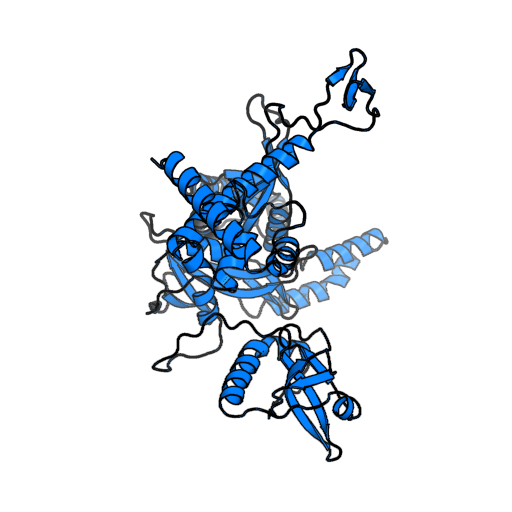 . GLY A 1 502 ? 9.764 -30.592 -8.321 1.00 63.41 502 GLY A C 1
ATOM 3925 O O . GLY A 1 502 ? 10.850 -31.064 -8.648 1.00 63.41 502 GLY A O 1
ATOM 3926 N N . MET A 1 503 ? 8.706 -31.364 -8.065 1.00 65.88 503 MET A N 1
ATOM 3927 C CA . MET A 1 503 ? 8.731 -32.824 -8.170 1.00 65.88 503 MET A CA 1
ATOM 3928 C C . MET A 1 503 ? 9.014 -33.287 -9.606 1.00 65.88 503 MET A C 1
ATOM 3930 O O . MET A 1 503 ? 9.804 -34.207 -9.806 1.00 65.88 503 MET A O 1
ATOM 3934 N N . TYR A 1 504 ? 8.410 -32.642 -10.606 1.00 74.75 504 TYR A N 1
ATOM 3935 C CA . TYR A 1 504 ? 8.669 -32.939 -12.013 1.00 74.75 504 TYR A CA 1
ATOM 3936 C C . TYR A 1 504 ? 10.125 -32.674 -12.408 1.00 74.75 504 TYR A C 1
ATOM 3938 O O . TYR A 1 504 ? 10.737 -33.531 -13.036 1.00 74.75 504 TYR A O 1
ATOM 3946 N N . GLU A 1 505 ? 10.709 -31.551 -11.986 1.00 71.56 505 GLU A N 1
ATOM 3947 C CA . GLU A 1 505 ? 12.120 -31.239 -12.248 1.00 71.56 505 GLU A CA 1
ATOM 3948 C C . GLU A 1 505 ? 13.078 -32.256 -11.613 1.00 71.56 505 GLU A C 1
ATOM 3950 O O . GLU A 1 505 ? 14.049 -32.676 -12.245 1.00 71.56 505 GLU A O 1
ATOM 3955 N N . VAL A 1 506 ? 12.791 -32.714 -10.389 1.00 65.50 506 VAL A N 1
ATOM 3956 C CA . VAL A 1 506 ? 13.576 -33.776 -9.738 1.00 65.50 506 VAL A CA 1
ATOM 3957 C C . VAL A 1 506 ? 13.492 -35.079 -10.538 1.00 65.50 506 VAL A C 1
ATOM 3959 O O . VAL A 1 506 ? 14.522 -35.658 -10.877 1.00 65.50 506 VAL A O 1
ATOM 3962 N N . LEU A 1 507 ? 12.287 -35.509 -10.920 1.00 62.31 507 LEU A N 1
ATOM 3963 C CA . LEU A 1 507 ? 12.092 -36.756 -11.668 1.00 62.31 507 LEU A CA 1
ATOM 3964 C C . LEU A 1 507 ? 12.651 -36.690 -13.100 1.00 62.31 507 LEU A C 1
ATOM 3966 O O . LEU A 1 507 ? 13.176 -37.685 -13.603 1.00 62.31 507 LEU A O 1
ATOM 3970 N N . ARG A 1 508 ? 12.597 -35.521 -13.748 1.00 69.06 508 ARG A N 1
ATOM 3971 C CA . ARG A 1 508 ? 13.174 -35.276 -15.080 1.00 69.06 508 ARG A CA 1
ATOM 3972 C C . ARG A 1 508 ? 14.699 -35.409 -15.080 1.00 69.06 508 ARG A C 1
ATOM 3974 O O . ARG A 1 508 ? 15.276 -35.849 -16.072 1.00 69.06 508 ARG A O 1
ATOM 3981 N N . ARG A 1 509 ? 15.367 -35.051 -13.977 1.00 65.44 509 ARG A N 1
ATOM 3982 C CA . ARG A 1 509 ? 16.821 -35.254 -13.828 1.00 65.44 509 ARG A CA 1
ATOM 3983 C C . ARG A 1 509 ? 17.191 -36.732 -13.721 1.00 65.44 509 ARG A C 1
ATOM 3985 O O . ARG A 1 509 ? 18.273 -37.113 -14.156 1.00 65.44 509 ARG A O 1
ATOM 3992 N N . GLU A 1 510 ? 16.302 -37.554 -13.172 1.00 57.78 510 GLU A N 1
ATOM 3993 C CA . GLU A 1 510 ? 16.520 -38.995 -12.991 1.00 57.78 510 GLU A CA 1
ATOM 3994 C C . GLU A 1 510 ? 16.052 -39.833 -14.190 1.00 57.78 510 GLU A C 1
ATOM 3996 O O . GLU A 1 510 ? 16.578 -40.918 -14.438 1.00 57.78 510 GLU A O 1
ATOM 4001 N N . THR A 1 511 ? 15.090 -39.332 -14.970 1.00 59.44 511 THR A N 1
ATOM 4002 C CA . THR A 1 511 ? 14.521 -40.027 -16.131 1.00 59.44 511 THR A CA 1
ATOM 4003 C C . THR A 1 511 ? 14.230 -39.068 -17.279 1.00 59.44 511 THR A C 1
ATOM 4005 O O . THR A 1 511 ? 13.590 -38.039 -17.102 1.00 59.44 511 THR A O 1
ATOM 4008 N N . SER A 1 512 ? 14.612 -39.442 -18.505 1.00 62.31 512 SER A N 1
ATOM 4009 C CA . SER A 1 512 ? 14.439 -38.594 -19.698 1.00 62.31 512 SER A CA 1
ATOM 4010 C C . SER A 1 512 ? 12.977 -38.361 -20.118 1.00 62.31 512 SER A C 1
ATOM 4012 O O . SER A 1 512 ? 12.723 -37.577 -21.038 1.00 62.31 512 SER A O 1
ATOM 4014 N N . GLY A 1 513 ? 12.021 -39.030 -19.462 1.00 71.19 513 GLY A N 1
ATOM 4015 C CA . GLY A 1 513 ? 10.607 -39.054 -19.831 1.00 71.19 513 GLY A CA 1
ATOM 4016 C C . GLY A 1 513 ? 10.372 -39.680 -21.210 1.00 71.19 513 GLY A C 1
ATOM 4017 O O . GLY A 1 513 ? 11.307 -40.025 -21.935 1.00 71.19 513 GLY A O 1
ATOM 4018 N N . ILE A 1 514 ? 9.105 -39.858 -21.580 1.00 76.94 514 ILE A N 1
ATOM 4019 C CA . ILE A 1 514 ? 8.727 -40.390 -22.898 1.00 76.94 514 ILE A CA 1
ATOM 4020 C C . ILE A 1 514 ? 7.844 -39.358 -23.586 1.00 76.94 514 ILE A C 1
ATOM 4022 O O . ILE A 1 514 ? 6.867 -38.902 -23.003 1.00 76.94 514 ILE A O 1
ATOM 4026 N N . ALA A 1 515 ? 8.163 -38.988 -24.826 1.00 82.81 515 ALA A N 1
ATOM 4027 C CA . ALA A 1 515 ? 7.293 -38.112 -25.601 1.00 82.81 515 ALA A CA 1
ATOM 4028 C C . ALA A 1 515 ? 5.960 -38.817 -25.899 1.00 82.81 515 ALA A C 1
ATOM 4030 O O . ALA A 1 515 ? 5.951 -39.961 -26.362 1.00 82.81 515 ALA A O 1
ATOM 4031 N N . ARG A 1 516 ? 4.836 -38.146 -25.635 1.00 84.31 516 ARG A N 1
ATOM 4032 C CA . ARG A 1 516 ? 3.493 -38.691 -25.857 1.00 84.31 516 ARG A CA 1
ATOM 4033 C C . ARG A 1 516 ? 2.626 -37.746 -26.693 1.00 84.31 516 ARG A C 1
ATOM 4035 O O . ARG A 1 516 ? 2.380 -36.622 -26.254 1.00 84.31 516 ARG A O 1
ATOM 4042 N N . PRO A 1 517 ? 2.127 -38.190 -27.859 1.00 86.69 517 PRO A N 1
ATOM 4043 C CA . PRO A 1 517 ? 1.159 -37.428 -28.645 1.00 86.69 517 PRO A CA 1
ATOM 4044 C C . PRO A 1 517 ? -0.153 -37.214 -27.884 1.00 86.69 517 PRO A C 1
ATOM 4046 O O . PRO A 1 517 ? -0.731 -38.173 -27.368 1.00 86.69 517 PRO A O 1
ATOM 4049 N N . MET A 1 518 ? -0.648 -35.975 -27.852 1.00 84.69 518 MET A N 1
ATOM 4050 C CA . MET A 1 518 ? -1.905 -35.622 -27.178 1.00 84.69 518 MET A CA 1
ATOM 4051 C C . MET A 1 518 ? -3.124 -36.244 -27.853 1.00 84.69 518 MET A C 1
ATOM 4053 O O . MET A 1 518 ? -4.083 -36.603 -27.169 1.00 84.69 518 MET A O 1
ATOM 4057 N N . LEU A 1 519 ? -3.058 -36.450 -29.171 1.00 82.81 519 LEU A N 1
ATOM 4058 C CA . LEU A 1 519 ? -4.134 -37.040 -29.965 1.00 82.81 519 LEU A CA 1
ATOM 4059 C C . LEU A 1 519 ? -4.641 -38.373 -29.384 1.00 82.81 519 LEU A C 1
ATOM 4061 O O . LEU A 1 519 ? -5.837 -38.527 -29.169 1.00 82.81 519 LEU A O 1
ATOM 4065 N N . GLN A 1 520 ? -3.735 -39.295 -29.036 1.00 79.25 520 GLN A N 1
ATOM 4066 C CA . GLN A 1 520 ? -4.096 -40.616 -28.494 1.00 79.25 520 GLN A CA 1
ATOM 4067 C C . GLN A 1 520 ? -4.700 -40.546 -27.082 1.00 79.25 520 GLN A C 1
ATOM 4069 O O . GLN A 1 520 ? -5.437 -41.441 -26.669 1.00 79.25 520 GLN A O 1
ATOM 4074 N N . MET A 1 521 ? -4.364 -39.500 -26.321 1.00 82.56 521 MET A N 1
ATOM 4075 C CA . MET A 1 521 ? -4.864 -39.298 -24.960 1.00 82.56 521 MET A CA 1
ATOM 4076 C C . MET A 1 521 ? -6.241 -38.627 -24.969 1.00 82.56 521 MET A C 1
ATOM 4078 O O . MET A 1 521 ? -7.091 -39.008 -24.173 1.00 82.56 521 MET A O 1
ATOM 4082 N N . ARG A 1 522 ? -6.493 -37.698 -25.903 1.00 86.38 522 ARG A N 1
ATOM 4083 C CA . ARG A 1 522 ? -7.803 -37.042 -26.087 1.00 86.38 522 ARG A CA 1
ATOM 4084 C C . ARG A 1 522 ? -8.924 -38.018 -26.457 1.00 86.38 522 ARG A C 1
ATOM 4086 O O . ARG A 1 522 ? -10.082 -37.733 -26.181 1.00 86.38 522 ARG A O 1
ATOM 4093 N N . GLU A 1 523 ? -8.588 -39.160 -27.056 1.00 83.38 523 GLU A N 1
ATOM 4094 C CA . GLU A 1 523 ? -9.542 -40.235 -27.368 1.00 83.38 523 GLU A CA 1
ATOM 4095 C C . GLU A 1 523 ? -9.971 -41.050 -26.131 1.00 83.38 523 GLU A C 1
ATOM 4097 O O . GLU A 1 523 ? -10.918 -41.833 -26.209 1.00 83.38 523 GLU A O 1
ATOM 4102 N N . GLN A 1 524 ? -9.295 -40.882 -24.988 1.00 83.44 524 GLN A N 1
ATOM 4103 C CA . GLN A 1 524 ? -9.601 -41.607 -23.755 1.00 83.44 524 GLN A CA 1
ATOM 4104 C C . GLN A 1 524 ? -10.745 -40.942 -22.966 1.00 83.44 524 GLN A C 1
ATOM 4106 O O . GLN A 1 524 ? -10.868 -39.713 -22.955 1.00 83.44 524 GLN A O 1
ATOM 4111 N N . PRO A 1 525 ? -11.573 -41.728 -22.254 1.00 75.06 525 PRO A N 1
ATOM 4112 C CA . PRO A 1 525 ? -12.634 -41.190 -21.410 1.00 75.06 525 PRO A CA 1
ATOM 4113 C C . PRO A 1 525 ? -12.074 -40.321 -20.273 1.00 75.06 525 PRO A C 1
ATOM 4115 O O . PRO A 1 525 ? -11.011 -40.596 -19.710 1.00 75.06 525 PRO A O 1
ATOM 4118 N N . ASP A 1 526 ? -12.818 -39.261 -19.943 1.00 80.12 526 ASP A N 1
ATOM 4119 C CA . ASP A 1 526 ? -12.486 -38.263 -18.915 1.00 80.12 526 ASP A CA 1
ATOM 4120 C C . ASP A 1 526 ? -11.157 -37.524 -19.129 1.00 80.12 526 ASP A C 1
ATOM 4122 O O . ASP A 1 526 ? -10.576 -36.998 -18.173 1.00 80.12 526 ASP A O 1
ATOM 4126 N N . PHE A 1 527 ? -10.679 -37.459 -20.378 1.00 86.00 527 PHE A N 1
ATOM 4127 C CA . PHE A 1 527 ? -9.489 -36.692 -20.713 1.00 86.00 527 PHE A CA 1
ATOM 4128 C C . PHE A 1 527 ? -9.651 -35.218 -20.328 1.00 86.00 527 PHE A C 1
ATOM 4130 O O . PHE A 1 527 ? -10.586 -34.535 -20.755 1.00 86.00 527 PHE A O 1
ATOM 4137 N N . LYS A 1 528 ? -8.693 -34.711 -19.555 1.00 86.50 528 LYS A N 1
ATOM 4138 C CA . LYS A 1 528 ? -8.560 -33.298 -19.209 1.00 86.50 528 LYS A CA 1
ATOM 4139 C C . LYS A 1 528 ? -7.090 -32.908 -19.152 1.00 86.50 528 LYS A C 1
ATOM 4141 O O . LYS A 1 528 ? -6.247 -33.706 -18.741 1.00 86.50 528 LYS A O 1
ATOM 4146 N N . ALA A 1 529 ? -6.797 -31.674 -19.538 1.00 88.31 529 ALA A N 1
ATOM 4147 C CA . ALA A 1 529 ? -5.450 -31.130 -19.550 1.00 88.31 529 ALA A CA 1
ATOM 4148 C C . ALA A 1 529 ? -5.451 -29.686 -19.042 1.00 88.31 529 ALA A C 1
ATOM 4150 O O . ALA A 1 529 ? -6.362 -28.920 -19.355 1.00 88.31 529 ALA A O 1
ATOM 4151 N N . TRP A 1 530 ? -4.420 -29.324 -18.285 1.00 89.50 530 TRP A N 1
ATOM 4152 C CA . TRP A 1 530 ? -4.282 -28.006 -17.672 1.00 89.50 530 TRP A CA 1
ATOM 4153 C C . TRP A 1 530 ? -2.829 -27.544 -17.726 1.00 89.50 530 TRP A C 1
ATOM 4155 O O . TRP A 1 530 ? -1.927 -28.322 -17.405 1.00 89.50 530 TRP A O 1
ATOM 4165 N N . PHE A 1 531 ? -2.593 -26.275 -18.062 1.00 87.25 531 PHE A N 1
ATOM 4166 C CA . PHE A 1 531 ? -1.279 -25.662 -17.856 1.00 87.25 531 PHE A CA 1
ATOM 4167 C C . PHE A 1 531 ? -1.029 -25.442 -16.366 1.00 87.25 531 PHE A C 1
ATOM 4169 O O . PHE A 1 531 ? -1.855 -24.859 -15.673 1.00 87.25 531 PHE A O 1
ATOM 4176 N N . LEU A 1 532 ? 0.122 -25.858 -15.849 1.00 83.38 532 LEU A N 1
ATOM 4177 C CA . LEU A 1 532 ? 0.422 -25.756 -14.422 1.00 83.38 532 LEU A CA 1
ATOM 4178 C C . LEU A 1 532 ? 0.655 -24.300 -13.979 1.00 83.38 532 LEU A C 1
ATOM 4180 O O . LEU A 1 532 ? 0.275 -23.923 -12.868 1.00 83.38 532 LEU A O 1
ATOM 4184 N N . ALA A 1 533 ? 1.213 -23.466 -14.864 1.00 81.44 533 ALA A N 1
ATOM 4185 C CA . ALA A 1 533 ? 1.351 -22.023 -14.655 1.00 81.44 533 ALA A CA 1
ATOM 4186 C C . ALA A 1 533 ? -0.009 -21.294 -14.651 1.00 81.44 533 ALA A C 1
ATOM 4188 O O . ALA A 1 533 ? -0.205 -20.328 -13.910 1.00 81.44 533 ALA A O 1
ATOM 4189 N N . ALA A 1 534 ? -0.979 -21.789 -15.428 1.00 78.75 534 ALA A N 1
ATOM 4190 C CA . ALA A 1 534 ? -2.315 -21.213 -15.552 1.00 78.75 534 ALA A CA 1
ATOM 4191 C C . ALA A 1 534 ? -3.396 -22.306 -15.703 1.00 78.75 534 ALA A C 1
ATOM 4193 O O . ALA A 1 534 ? -3.923 -22.481 -16.799 1.00 78.75 534 ALA A O 1
ATOM 4194 N N . PRO A 1 535 ? -3.807 -22.994 -14.615 1.00 74.12 535 PRO A N 1
ATOM 4195 C CA . PRO A 1 535 ? -4.695 -24.165 -14.696 1.00 74.12 535 PRO A CA 1
ATOM 4196 C C . PRO A 1 535 ? -6.100 -23.885 -15.231 1.00 74.12 535 PRO A C 1
ATOM 4198 O O . PRO A 1 535 ? -6.841 -24.804 -15.525 1.00 74.12 535 PRO A O 1
ATOM 4201 N N . HIS A 1 536 ? -6.486 -22.621 -15.380 1.00 69.69 536 HIS A N 1
ATOM 4202 C CA . HIS A 1 536 ? -7.741 -22.217 -16.018 1.00 69.69 536 HIS A CA 1
ATOM 4203 C C . HIS A 1 536 ? -7.641 -22.154 -17.554 1.00 69.69 536 HIS A C 1
ATOM 4205 O O . HIS A 1 536 ? -8.643 -21.926 -18.228 1.00 69.69 536 HIS A O 1
ATOM 4211 N N . ARG A 1 537 ? -6.434 -22.302 -18.114 1.00 64.81 537 ARG A N 1
ATOM 4212 C CA . ARG A 1 537 ? -6.181 -22.405 -19.550 1.00 64.81 537 ARG A CA 1
ATOM 4213 C C . ARG A 1 537 ? -5.959 -23.879 -19.889 1.00 64.81 537 ARG A C 1
ATOM 4215 O O . ARG A 1 537 ? -5.077 -24.521 -19.318 1.00 64.81 537 ARG A O 1
ATOM 4222 N N . ALA A 1 538 ? -6.771 -24.401 -20.802 1.00 65.50 538 ALA A N 1
ATOM 4223 C CA . ALA A 1 538 ? -6.559 -25.720 -21.387 1.00 65.50 538 ALA A CA 1
ATOM 4224 C C . ALA A 1 538 ? -5.617 -25.605 -22.612 1.00 65.50 538 ALA A C 1
ATOM 4226 O O . ALA A 1 538 ? -5.729 -24.609 -23.335 1.00 65.50 538 ALA A O 1
ATOM 4227 N N . PRO A 1 539 ? -4.692 -26.563 -22.815 1.00 59.06 539 PRO A N 1
ATOM 4228 C CA . PRO A 1 539 ? -3.770 -26.621 -23.957 1.00 59.06 539 PRO A CA 1
ATOM 4229 C C . PRO A 1 539 ? -4.397 -27.015 -25.296 1.00 59.06 539 PRO A C 1
ATOM 4231 O O . PRO A 1 539 ? -5.440 -27.714 -25.297 1.00 59.06 539 PRO A O 1
#

Secondary structure (DSSP, 8-state):
---HHHHHHHHHHHHHHHHHHHHH-TTHHHHHHHHH-TT--TTSTTGGG-HHHHHHHHHTT-TTTTT--HHHHHHHHHHHHHHHHHHHHHHHHHHS--EEEPTTS-EEEEETTEEEEEPTT-----SSSTT----EEEEEEEEEEETTHHHHHHHHHHT-HHHHHHHHHHHHHHHHHHHHHHHHHTPEEEEEETTEEEEEES-HHHHHHHHHHHHHHHHHHHHTT-S--S-EEEEEEEEEEEEEEE--SSTT--EEEEESHHHHHHHHHHHTTTHHHHHHHHHHHHHTT--HHHHHHHHHHHHHHHHHHHTT---TT-EEE-TTS-EEESSEEEEHHHHHHHHHHH-S---EEEEETTEEEEEEES-TTSSS--EEEEEEEEEE--TTS--EEEEEEEEPPSSSSPPEEPSS---HHHHHHHHHSS--S---S-------PPPTTEEEEEEE-TTS-EEEEEEEEETTTTEEEEEEE-------SS--HHHHHHHHHHHHHHHHHHHHHH---EEEEHHHHHTSTT-EEEESS-TTS--

Solvent-accessible surface area (backbone atoms only — not comparable to full-atom values): 30283 Å² total; per-residue (Å²): 137,85,61,67,66,58,56,49,53,50,11,44,49,33,8,55,44,44,47,55,48,42,72,78,39,61,69,51,59,59,53,47,33,70,64,53,36,83,85,60,54,65,57,33,72,56,31,62,35,37,48,53,48,52,50,52,30,55,76,73,63,43,30,67,81,46,75,44,52,74,65,56,50,54,51,30,35,55,50,18,52,53,51,50,51,52,48,51,52,50,51,56,50,68,71,55,76,70,67,45,79,45,99,86,77,45,42,29,33,66,60,86,97,42,79,40,80,48,60,88,88,64,78,82,83,63,80,80,50,90,78,73,64,83,43,68,40,77,36,27,43,36,35,40,38,44,43,64,38,72,62,49,51,54,54,33,52,72,71,30,70,72,48,37,54,51,42,51,52,48,48,49,52,53,52,50,54,48,50,51,44,31,60,77,49,62,44,45,80,70,48,77,56,91,69,23,40,35,34,35,30,89,43,50,48,41,54,55,42,41,54,44,50,47,51,51,53,50,52,52,39,41,78,74,66,38,75,74,62,76,31,46,15,30,13,36,40,52,34,56,31,32,50,45,77,39,89,45,94,58,98,82,59,76,39,65,46,81,38,58,66,39,58,55,49,38,56,47,52,33,62,22,83,62,63,59,59,61,50,48,52,45,51,51,41,43,74,72,68,48,57,64,70,58,48,49,64,67,47,42,62,60,53,50,56,50,51,60,66,54,65,81,58,77,63,87,57,39,55,47,64,50,100,85,44,47,53,47,46,28,15,35,40,32,32,49,68,29,43,49,54,31,29,64,75,58,53,97,59,76,45,25,40,34,59,58,95,94,38,62,27,36,31,35,57,48,36,82,88,50,96,60,88,41,46,31,27,36,32,65,70,48,69,34,75,50,93,96,52,73,75,42,50,33,28,30,42,44,66,51,70,93,75,71,70,82,58,46,70,54,92,69,90,62,58,50,57,61,47,31,50,55,59,57,43,96,63,83,82,90,79,82,82,89,77,94,74,72,89,82,75,65,53,75,45,31,31,42,36,35,29,34,45,98,86,71,51,76,46,36,36,40,26,40,51,38,81,94,75,46,27,26,38,47,30,38,83,47,95,76,84,75,82,92,73,94,63,60,65,45,60,52,46,51,74,44,30,65,60,53,51,51,52,48,55,56,49,49,74,79,38,80,47,46,72,41,61,44,68,74,48,65,76,30,56,79,47,46,54,24,20,48,62,46,38,90,42,66,125

Radius of gyration: 31.92 Å; Cα contacts (8 Å, |Δi|>4): 809; chains: 1; bounding box: 82×88×78 Å

pLDDT: mean 76.61, std 15.24, range [28.03, 97.56]